Protein AF-A0A3D8QAM9-F1 (afdb_monomer_lite)

Secondary structure (DSSP, 8-state):
--SS---SS-SSPPPPPB----S---TTTS-TTTHHHHTT--HHHH--SPPPP----------PPPP--SS-HHHHHHHHIIIIIIIHHHHHTTS---GGGGEEE-TTS-EEE--TTHHHHHHHHHHHHHH---S-HHHHHHHHHHHHHHHHHHHHHHHHHHTT-TTSTT---SSS-HHHHHHHHHHHHHHHHHHHHHHTTTSHHHHHHHHHHHT--SSS---S--TT--HHHHHHHHHHHHHTT--HHHHHHHHHH---HHHHHHHTTSPPS-TTS--TT--SS--TTTT--GGG--PPPSSTT--PPEEE--HHHHHHHHHTT--EEEEEEEE--STTS-EEEEEEE--TT--EEEEEE-GGGTT--SS-SEEEHHHHHHHHHHHHHHTT-SS--EEEEHHHHS--S-HHHHHHHHHHHHHHHHT-SEEEEE-HHHHHS--SSS-HHHHHHHHHHSSGGGSGGG-

Structure (mmCIF, N/CA/C/O backbone):
data_AF-A0A3D8QAM9-F1
#
_entry.id   AF-A0A3D8QAM9-F1
#
loop_
_atom_site.group_PDB
_atom_site.id
_atom_site.type_symbol
_atom_site.label_atom_id
_atom_site.label_alt_id
_atom_site.label_comp_id
_atom_site.label_asym_id
_atom_site.label_entity_id
_atom_site.label_seq_id
_atom_site.pdbx_PDB_ins_code
_atom_site.Cartn_x
_atom_site.Cartn_y
_atom_site.Cartn_z
_atom_site.occupancy
_atom_site.B_iso_or_equiv
_atom_site.auth_seq_id
_atom_site.auth_comp_id
_atom_site.auth_asym_id
_atom_site.auth_atom_id
_atom_site.pdbx_PDB_model_num
ATOM 1 N N . MET A 1 1 ? 2.866 -2.743 -18.691 1.00 87.50 1 MET A N 1
ATOM 2 C CA . MET A 1 1 ? 3.362 -2.961 -17.303 1.00 87.50 1 MET A CA 1
ATOM 3 C C . MET A 1 1 ? 2.595 -4.131 -16.713 1.00 87.50 1 MET A C 1
ATOM 5 O O . MET A 1 1 ? 1.873 -4.025 -15.736 1.00 87.50 1 MET A O 1
ATOM 9 N N . ASP A 1 2 ? 2.718 -5.248 -17.405 1.00 92.69 2 ASP A N 1
ATOM 10 C CA . ASP A 1 2 ? 1.893 -6.453 -17.350 1.00 92.69 2 ASP A CA 1
ATOM 11 C C . ASP A 1 2 ? 2.504 -7.482 -16.395 1.00 92.69 2 ASP A C 1
ATOM 13 O O . ASP A 1 2 ? 1.882 -8.483 -16.065 1.00 92.69 2 ASP A O 1
ATOM 17 N N . HIS A 1 3 ? 3.740 -7.225 -15.958 1.00 93.31 3 HIS A N 1
ATOM 18 C CA . HIS A 1 3 ? 4.397 -7.924 -14.863 1.00 93.31 3 HIS A CA 1
ATOM 19 C C . HIS A 1 3 ? 3.977 -7.392 -13.489 1.00 93.31 3 HIS A C 1
ATOM 21 O O . HIS A 1 3 ? 4.155 -8.102 -12.502 1.00 93.31 3 HIS A O 1
ATOM 27 N N . CYS A 1 4 ? 3.442 -6.167 -13.407 1.00 91.12 4 CYS A N 1
ATOM 28 C CA . CYS A 1 4 ? 2.974 -5.615 -12.143 1.00 91.12 4 CYS A CA 1
ATOM 29 C C . CYS A 1 4 ? 1.729 -6.379 -11.673 1.00 91.12 4 CYS A C 1
ATOM 31 O O . CYS A 1 4 ? 0.834 -6.634 -12.486 1.00 91.12 4 CYS A O 1
ATOM 33 N N . PRO A 1 5 ? 1.631 -6.711 -10.375 1.00 90.19 5 PRO A N 1
ATOM 34 C CA . PRO A 1 5 ? 0.423 -7.307 -9.831 1.00 90.19 5 PRO A CA 1
ATOM 35 C C . PRO A 1 5 ? -0.756 -6.338 -9.985 1.00 90.19 5 PRO A C 1
ATOM 37 O O . PRO A 1 5 ? -0.586 -5.115 -9.992 1.00 90.19 5 PRO A O 1
ATOM 40 N N . LEU A 1 6 ? -1.958 -6.894 -10.120 1.00 91.56 6 LEU A N 1
ATOM 41 C CA . LEU A 1 6 ? -3.196 -6.134 -10.269 1.00 91.56 6 LEU A CA 1
ATOM 42 C C . LEU A 1 6 ? -4.135 -6.431 -9.100 1.00 91.56 6 LEU A C 1
ATOM 44 O O . LEU A 1 6 ? -4.193 -7.589 -8.678 1.00 91.56 6 LEU A O 1
ATOM 48 N N . PRO A 1 7 ? -4.909 -5.433 -8.638 1.00 92.62 7 PRO A N 1
ATOM 49 C CA . PRO A 1 7 ? -6.016 -5.674 -7.728 1.00 92.62 7 PRO A CA 1
ATOM 50 C C . PRO A 1 7 ? -6.993 -6.715 -8.255 1.00 92.62 7 PRO A C 1
ATOM 52 O O . PRO A 1 7 ? -7.263 -6.763 -9.459 1.00 92.62 7 PRO A O 1
ATOM 55 N N . TYR A 1 8 ? -7.591 -7.483 -7.344 1.00 92.25 8 TYR A N 1
ATOM 56 C CA . TYR A 1 8 ? -8.687 -8.395 -7.670 1.00 92.25 8 TYR A CA 1
ATOM 57 C C . TYR A 1 8 ? -9.832 -7.648 -8.366 1.00 92.25 8 TYR A C 1
ATOM 59 O O . TYR A 1 8 ? -10.343 -8.093 -9.393 1.00 92.25 8 TYR A O 1
ATOM 67 N N . ASN A 1 9 ? -10.170 -6.468 -7.840 1.00 90.62 9 ASN A N 1
ATOM 68 C CA . ASN A 1 9 ? -11.049 -5.496 -8.476 1.00 90.62 9 ASN A CA 1
ATOM 69 C C . ASN A 1 9 ? -10.300 -4.172 -8.623 1.00 90.62 9 ASN A C 1
ATOM 71 O O . ASN A 1 9 ? -9.956 -3.546 -7.621 1.00 90.62 9 ASN A O 1
ATOM 75 N N . PHE A 1 10 ? -10.075 -3.733 -9.859 1.00 91.56 10 PHE A N 1
ATOM 76 C CA . PHE A 1 10 ? -9.465 -2.438 -10.141 1.00 91.56 10 PHE A CA 1
ATOM 77 C C . PHE A 1 10 ? -10.509 -1.426 -10.623 1.00 91.56 10 PHE A C 1
ATOM 79 O O . PHE A 1 10 ? -11.331 -1.729 -11.490 1.00 91.56 10 PHE A O 1
ATOM 86 N N . VAL A 1 11 ? -10.468 -0.206 -10.081 1.00 92.06 11 VAL A N 1
ATOM 87 C CA . VAL A 1 11 ? -11.367 0.890 -10.498 1.00 92.06 11 VAL A CA 1
ATOM 88 C C . VAL A 1 11 ? -10.933 1.538 -11.814 1.00 92.06 11 VAL A C 1
ATOM 90 O O . VAL A 1 11 ? -11.755 2.115 -12.523 1.00 92.06 11 VAL A O 1
ATOM 93 N N . HIS A 1 12 ? -9.658 1.375 -12.177 1.00 89.44 12 HIS A N 1
ATOM 94 C CA . HIS A 1 12 ? -9.084 1.827 -13.441 1.00 89.44 12 HIS A CA 1
ATOM 95 C C . HIS A 1 12 ? -8.438 0.664 -14.183 1.00 89.44 12 HIS A C 1
ATOM 97 O O . HIS A 1 12 ? -7.737 -0.126 -13.550 1.00 89.44 12 HIS A O 1
ATOM 103 N N . PRO A 1 13 ? -8.586 0.569 -15.517 1.00 90.62 13 PRO A N 1
ATOM 104 C CA . PRO A 1 13 ? -7.886 -0.451 -16.281 1.00 90.62 13 PRO A CA 1
ATOM 105 C C . PRO A 1 13 ? -6.361 -0.283 -16.151 1.00 90.62 13 PRO A C 1
ATOM 107 O O . PRO A 1 13 ? -5.879 0.854 -16.035 1.00 90.62 13 PRO A O 1
ATOM 110 N N . PRO A 1 14 ? -5.593 -1.386 -16.242 1.00 90.88 14 PRO A N 1
ATOM 111 C CA . PRO A 1 14 ? -4.140 -1.321 -16.301 1.00 90.88 14 PRO A CA 1
ATOM 112 C C . PRO A 1 14 ? -3.671 -0.409 -17.437 1.00 90.88 14 PRO A C 1
ATOM 114 O O . PRO A 1 14 ? -4.225 -0.414 -18.542 1.00 90.88 14 PRO A O 1
ATOM 117 N N . VAL A 1 15 ? -2.632 0.378 -17.173 1.00 91.62 15 VAL A N 1
ATOM 118 C CA . VAL A 1 15 ? -2.087 1.328 -18.143 1.00 91.62 15 VAL A CA 1
ATOM 119 C C . VAL A 1 15 ? -1.422 0.585 -19.299 1.00 91.62 15 VAL A C 1
ATOM 121 O O . VAL A 1 15 ? -0.445 -0.147 -19.121 1.00 91.62 15 VAL A O 1
ATOM 124 N N . LYS A 1 16 ? -1.927 0.831 -20.510 1.00 93.50 16 LYS A N 1
ATOM 125 C CA . LYS A 1 16 ? -1.335 0.338 -21.754 1.00 93.50 16 LYS A CA 1
ATOM 126 C C . LYS A 1 16 ? -0.279 1.313 -22.262 1.00 93.50 16 LYS A C 1
ATOM 128 O O . LYS A 1 16 ? -0.574 2.482 -22.499 1.00 93.50 16 LYS A O 1
ATOM 133 N N . VAL A 1 17 ? 0.934 0.817 -22.485 1.00 95.25 17 VAL A N 1
ATOM 134 C CA . VAL A 1 17 ? 2.063 1.612 -22.985 1.00 95.25 17 VAL A CA 1
ATOM 135 C C . VAL A 1 17 ? 2.179 1.393 -24.487 1.00 95.25 17 VAL A C 1
ATOM 137 O O . VAL A 1 17 ? 2.371 0.262 -24.927 1.00 95.25 17 VAL A O 1
ATOM 140 N N . LYS A 1 18 ? 2.044 2.445 -25.296 1.00 96.19 18 LYS A N 1
ATOM 141 C CA . LYS A 1 18 ? 2.173 2.327 -26.759 1.00 96.19 18 LYS A CA 1
ATOM 142 C C . LYS A 1 18 ? 3.603 1.958 -27.153 1.00 96.19 18 LYS A C 1
ATOM 144 O O . LYS A 1 18 ? 4.565 2.399 -26.522 1.00 96.19 18 LYS A O 1
ATOM 149 N N . CYS A 1 19 ? 3.754 1.199 -28.232 1.00 95.94 19 CYS A N 1
ATOM 150 C CA . CYS A 1 19 ? 5.054 1.003 -28.858 1.00 95.94 19 CYS A CA 1
ATOM 151 C C . CYS A 1 19 ? 5.375 2.204 -29.765 1.00 95.94 19 CYS A C 1
ATOM 153 O O . CYS A 1 19 ? 4.799 2.363 -30.837 1.00 95.94 19 CYS A O 1
ATOM 155 N N . PHE A 1 20 ? 6.275 3.075 -29.313 1.00 95.19 20 PHE A N 1
ATOM 156 C CA . PHE A 1 20 ? 6.771 4.236 -30.059 1.00 95.19 20 PHE A CA 1
ATOM 157 C C . PHE A 1 20 ? 8.056 3.933 -30.834 1.00 95.19 20 PHE A C 1
ATOM 159 O O . PHE A 1 20 ? 8.353 4.590 -31.828 1.00 95.19 20 PHE A O 1
ATOM 166 N N . SER A 1 21 ? 8.841 2.971 -30.349 1.00 89.06 21 SER A N 1
ATOM 167 C CA . SER A 1 21 ? 10.083 2.531 -30.979 1.00 89.06 21 SER A CA 1
ATOM 168 C C . SER A 1 21 ? 9.804 1.848 -32.317 1.00 89.06 21 SER A C 1
ATOM 170 O O . SER A 1 21 ? 8.921 0.994 -32.430 1.00 89.06 21 SER A O 1
ATOM 172 N N . ILE A 1 22 ? 10.583 2.236 -33.325 1.00 84.56 22 ILE A N 1
ATOM 173 C CA . ILE A 1 22 ? 10.560 1.651 -34.674 1.00 84.56 22 ILE A CA 1
ATOM 174 C C . ILE A 1 22 ? 11.815 0.823 -34.967 1.00 84.56 22 ILE A C 1
ATOM 176 O O . ILE A 1 22 ? 11.759 -0.097 -35.776 1.00 84.56 22 ILE A O 1
ATOM 180 N N . ASP A 1 23 ? 12.915 1.124 -34.275 1.00 87.94 23 ASP A N 1
ATOM 181 C CA . ASP A 1 23 ? 14.214 0.486 -34.452 1.00 87.94 23 ASP A CA 1
ATOM 182 C C . ASP A 1 23 ? 14.594 -0.320 -33.205 1.00 87.94 23 ASP A C 1
ATOM 184 O O . ASP A 1 23 ? 14.255 0.053 -32.074 1.00 87.94 23 ASP A O 1
ATOM 188 N N . GLU A 1 24 ? 15.346 -1.399 -33.423 1.00 94.06 24 GLU A N 1
ATOM 189 C CA . GLU A 1 24 ? 15.992 -2.159 -32.353 1.00 94.06 24 GLU A CA 1
ATOM 190 C C . GLU A 1 24 ? 17.136 -1.347 -31.729 1.00 94.06 24 GLU A C 1
ATOM 192 O O . GLU A 1 24 ? 17.842 -0.590 -32.406 1.00 94.06 24 GLU A O 1
ATOM 197 N N . TYR A 1 25 ? 17.346 -1.530 -30.426 1.00 95.31 25 TYR A N 1
ATOM 198 C CA . TYR A 1 25 ? 18.535 -1.001 -29.766 1.00 95.31 25 TYR A CA 1
ATOM 199 C C . TYR A 1 25 ? 19.776 -1.792 -30.223 1.00 95.31 25 TYR A C 1
ATOM 201 O O . TYR A 1 25 ? 19.748 -3.019 -30.133 1.00 95.31 25 TYR A O 1
ATOM 209 N N . PRO A 1 26 ? 20.856 -1.143 -30.698 1.00 95.06 26 PRO A N 1
ATOM 210 C CA . PRO A 1 26 ? 22.027 -1.824 -31.251 1.00 95.06 26 PRO A CA 1
ATOM 211 C C . PRO A 1 26 ? 22.991 -2.272 -30.137 1.00 95.06 26 PRO A C 1
ATOM 213 O O . PRO A 1 26 ? 24.060 -1.688 -29.942 1.00 95.06 26 PRO A O 1
ATOM 216 N N . TYR A 1 27 ? 22.591 -3.289 -29.367 1.00 94.12 27 TYR A N 1
ATOM 217 C CA . TYR A 1 27 ? 23.351 -3.762 -28.207 1.00 94.12 27 TYR A CA 1
ATOM 218 C C . TYR A 1 27 ? 24.771 -4.201 -28.595 1.00 94.12 27 TYR A C 1
ATOM 220 O O . TYR A 1 27 ? 24.961 -5.017 -29.497 1.00 94.12 27 TYR A O 1
ATOM 228 N N . GLY A 1 28 ? 25.773 -3.666 -27.894 1.00 90.88 28 GLY A N 1
ATOM 229 C CA . GLY A 1 28 ? 27.189 -3.968 -28.124 1.00 90.88 28 GLY A CA 1
ATOM 230 C C . GLY A 1 28 ? 27.842 -3.229 -29.300 1.00 90.88 28 GLY A C 1
ATOM 231 O O . GLY A 1 28 ? 29.059 -3.318 -29.450 1.00 90.88 28 GLY A O 1
ATOM 232 N N . GLU A 1 29 ? 27.084 -2.482 -30.111 1.00 93.50 29 GLU A N 1
ATOM 233 C CA . GLU A 1 29 ? 27.642 -1.658 -31.197 1.00 93.50 29 GLU A CA 1
ATOM 234 C C . GLU A 1 29 ? 27.934 -0.215 -30.760 1.00 93.50 29 GLU A C 1
ATOM 236 O O . GLU A 1 29 ? 28.843 0.421 -31.294 1.00 93.50 29 GLU A O 1
ATOM 241 N N . VAL A 1 30 ? 27.166 0.307 -29.799 1.00 91.12 30 VAL A N 1
ATOM 242 C CA . VAL A 1 30 ? 27.283 1.673 -29.268 1.00 91.12 30 VAL A CA 1
ATOM 243 C C . VAL A 1 30 ? 27.215 1.618 -27.746 1.00 91.12 30 VAL A C 1
ATOM 245 O O . VAL A 1 30 ? 26.408 0.869 -27.200 1.00 91.12 30 VAL A O 1
ATOM 248 N N . ASP A 1 31 ? 28.042 2.410 -27.059 1.00 90.94 31 ASP A N 1
ATOM 249 C CA . ASP A 1 31 ? 27.957 2.532 -25.603 1.00 90.94 31 ASP A CA 1
ATOM 250 C C . ASP A 1 31 ? 26.599 3.114 -25.174 1.00 90.94 31 ASP A C 1
ATOM 252 O O . ASP A 1 31 ? 26.055 4.020 -25.816 1.00 90.94 31 ASP A O 1
ATOM 256 N N . PHE A 1 32 ? 26.040 2.598 -24.078 1.00 91.88 32 PHE A N 1
ATOM 257 C CA . PHE A 1 32 ? 24.720 2.994 -23.598 1.00 91.88 32 PHE A CA 1
ATOM 258 C C . PHE A 1 32 ? 24.599 4.496 -23.338 1.00 91.88 32 PHE A C 1
ATOM 260 O O . PHE A 1 32 ? 23.586 5.093 -23.709 1.00 91.88 32 PHE A O 1
ATOM 267 N N . LEU A 1 33 ? 25.620 5.122 -22.751 1.00 88.81 33 LEU A N 1
ATOM 268 C CA . LEU A 1 33 ? 25.600 6.550 -22.429 1.00 88.81 33 LEU A CA 1
ATOM 269 C C . LEU A 1 33 ? 25.859 7.417 -23.667 1.00 88.81 33 LEU A C 1
ATOM 271 O O . LEU A 1 33 ? 25.393 8.554 -23.743 1.00 88.81 33 LEU A O 1
ATOM 275 N N . GLU A 1 34 ? 26.545 6.873 -24.672 1.00 90.94 34 GLU A N 1
ATOM 276 C CA . GLU A 1 34 ? 26.808 7.556 -25.942 1.00 90.94 34 GLU A CA 1
ATOM 277 C C . GLU A 1 34 ? 25.672 7.396 -26.963 1.00 90.94 34 GLU A C 1
ATOM 279 O O . GLU A 1 34 ? 25.617 8.148 -27.945 1.00 90.94 34 GLU A O 1
ATOM 284 N N . TYR A 1 35 ? 24.737 6.463 -26.742 1.00 92.50 35 TYR A N 1
ATOM 285 C CA . TYR A 1 35 ? 23.659 6.165 -27.686 1.00 92.50 35 TYR A CA 1
ATOM 286 C C . TYR A 1 35 ? 22.885 7.415 -28.137 1.00 92.50 35 TYR A C 1
ATOM 288 O O . TYR A 1 35 ? 22.787 7.627 -29.351 1.00 92.50 35 TYR A O 1
ATOM 296 N N . PRO A 1 36 ? 22.391 8.303 -27.250 1.00 91.12 36 PRO A N 1
ATOM 297 C CA . PRO A 1 36 ? 21.690 9.501 -27.704 1.00 91.12 36 PRO A CA 1
ATOM 298 C C . PRO A 1 36 ? 22.561 10.404 -28.588 1.00 91.12 36 PRO A C 1
ATOM 300 O O . PRO A 1 36 ? 22.116 10.855 -29.647 1.00 91.12 36 PRO A O 1
ATOM 303 N N . ALA A 1 37 ? 23.820 10.627 -28.200 1.00 90.75 37 ALA A N 1
ATOM 304 C CA . ALA A 1 37 ? 24.755 11.458 -28.954 1.00 90.75 37 ALA A CA 1
ATOM 305 C C . ALA A 1 37 ? 25.048 10.864 -30.342 1.00 90.75 37 ALA A C 1
ATOM 307 O O . ALA A 1 37 ? 25.058 11.596 -31.334 1.00 90.75 37 ALA A O 1
ATOM 308 N N . SER A 1 38 ? 25.172 9.534 -30.438 1.00 91.50 38 SER A N 1
ATOM 309 C CA . SER A 1 38 ? 25.321 8.813 -31.713 1.00 91.50 38 SER A CA 1
ATOM 310 C C . SER A 1 38 ? 24.124 9.014 -32.657 1.00 91.50 38 SER A C 1
ATOM 312 O O . SER A 1 38 ? 24.263 8.953 -33.879 1.00 91.50 38 SER A O 1
ATOM 314 N N . ARG A 1 39 ? 22.944 9.320 -32.099 1.00 91.38 39 ARG A N 1
ATOM 315 C CA . ARG A 1 39 ? 21.709 9.651 -32.827 1.00 91.38 39 ARG A CA 1
ATOM 316 C C . ARG A 1 39 ? 21.487 11.162 -32.987 1.00 91.38 39 ARG A C 1
ATOM 318 O O . ARG A 1 39 ? 20.403 11.587 -33.382 1.00 91.38 39 ARG A O 1
ATOM 325 N N . GLY A 1 40 ? 22.498 11.984 -32.698 1.00 90.44 40 GLY A N 1
ATOM 326 C CA . GLY A 1 40 ? 22.449 13.439 -32.857 1.00 90.44 40 GLY A CA 1
ATOM 327 C C . GLY A 1 40 ? 21.664 14.176 -31.769 1.00 90.44 40 GLY A C 1
ATOM 328 O O . GLY A 1 40 ? 21.260 15.323 -31.983 1.00 90.44 40 GLY A O 1
ATOM 329 N N . TRP A 1 41 ? 21.425 13.542 -30.619 1.00 89.44 41 TRP A N 1
ATOM 330 C CA . TRP A 1 41 ? 20.825 14.197 -29.459 1.00 89.44 41 TRP A CA 1
ATOM 331 C C . TRP A 1 41 ? 21.876 14.981 -28.689 1.00 89.44 41 TRP A C 1
ATOM 333 O O . TRP A 1 41 ? 22.987 14.509 -28.451 1.00 89.44 41 TRP A O 1
ATOM 343 N N . LYS A 1 42 ? 21.516 16.197 -28.286 1.00 85.38 42 LYS A N 1
ATOM 344 C CA . LYS A 1 42 ? 22.341 17.011 -27.394 1.00 85.38 42 LYS A CA 1
ATOM 345 C C . LYS A 1 42 ? 21.920 16.771 -25.952 1.00 85.38 42 LYS A C 1
ATOM 347 O O . LYS A 1 42 ? 20.766 16.461 -25.686 1.00 85.38 42 LYS A O 1
ATOM 352 N N . HIS A 1 43 ? 22.818 17.040 -25.011 1.00 77.94 43 HIS A N 1
ATOM 353 C CA . HIS A 1 43 ? 22.504 16.990 -23.580 1.00 77.94 43 HIS A CA 1
ATOM 354 C C . HIS A 1 43 ? 21.271 17.845 -23.209 1.00 77.94 43 HIS A C 1
ATOM 356 O O . HIS A 1 43 ? 20.432 17.436 -22.414 1.00 77.94 43 HIS A O 1
ATOM 362 N N . SER A 1 44 ? 21.092 19.005 -23.854 1.00 75.44 44 SER A N 1
ATOM 363 C CA . SER A 1 44 ? 19.902 19.858 -23.687 1.00 75.44 44 SER A CA 1
ATOM 364 C C . SER A 1 44 ? 18.588 19.222 -24.154 1.00 75.44 44 SER A C 1
ATOM 366 O O . SER A 1 44 ? 17.528 19.654 -23.720 1.00 75.44 44 SER A O 1
ATOM 368 N N . ASP A 1 45 ? 18.642 18.240 -25.056 1.00 78.38 45 ASP A N 1
ATOM 369 C CA . ASP A 1 45 ? 17.458 17.550 -25.580 1.00 78.38 45 ASP A CA 1
ATOM 370 C C . ASP A 1 45 ? 16.986 16.439 -24.628 1.00 78.38 45 ASP A C 1
ATOM 372 O O . ASP A 1 45 ? 15.816 16.050 -24.650 1.00 78.38 45 ASP A O 1
ATOM 376 N N . LEU A 1 46 ? 17.909 15.915 -23.814 1.00 76.69 46 LEU A N 1
ATOM 377 C CA . LEU A 1 46 ? 17.658 14.841 -22.855 1.00 76.69 46 LEU A CA 1
ATOM 378 C C . LEU A 1 46 ? 17.122 15.378 -21.534 1.00 76.69 46 LEU A C 1
ATOM 380 O O . LEU A 1 46 ? 16.303 14.716 -20.903 1.00 76.69 46 LEU A O 1
ATOM 384 N N . ASN A 1 47 ? 17.487 16.608 -21.183 1.00 72.12 47 ASN A N 1
ATOM 385 C CA . ASN A 1 47 ? 17.018 17.260 -19.971 1.00 72.12 47 ASN A CA 1
ATOM 386 C C . ASN A 1 47 ? 15.630 17.882 -20.156 1.00 72.12 47 ASN A C 1
ATOM 388 O O . ASN A 1 47 ? 15.172 18.160 -21.270 1.00 72.12 47 ASN A O 1
ATOM 392 N N . GLY A 1 48 ? 14.933 18.064 -19.038 1.00 67.25 48 GLY A N 1
ATOM 393 C CA . GLY A 1 48 ? 13.698 18.830 -19.001 1.00 67.25 48 GLY A CA 1
ATOM 394 C C . GLY A 1 48 ? 13.986 20.302 -18.744 1.00 67.25 48 GLY A C 1
ATOM 395 O O . GLY A 1 48 ? 14.810 20.935 -19.398 1.00 67.25 48 GLY A O 1
ATOM 396 N N . TYR A 1 49 ? 13.306 20.845 -17.743 1.00 60.81 49 TYR A N 1
ATOM 397 C CA . TYR A 1 49 ? 13.410 22.240 -17.328 1.00 60.81 49 TYR A CA 1
ATOM 398 C C . TYR A 1 49 ? 14.522 22.400 -16.276 1.00 60.81 49 TYR A C 1
ATOM 400 O O . TYR A 1 49 ? 14.235 22.661 -15.120 1.00 60.81 49 TYR A O 1
ATOM 408 N N . SER A 1 50 ? 15.793 22.180 -16.609 1.00 50.78 50 SER A N 1
ATOM 409 C CA . SER A 1 50 ? 16.862 22.140 -15.591 1.00 50.78 50 SER A CA 1
ATOM 410 C C . SER A 1 50 ? 16.908 23.390 -14.683 1.00 50.78 50 SER A C 1
ATOM 412 O O . SER A 1 50 ? 17.030 24.510 -15.190 1.00 50.78 50 SER A O 1
ATOM 414 N N . GLN A 1 51 ? 16.915 23.206 -13.354 1.00 44.31 51 GLN A N 1
ATOM 415 C CA . GLN A 1 51 ? 17.520 24.163 -12.418 1.00 44.31 51 GLN A CA 1
ATOM 416 C C . GLN A 1 51 ? 19.026 23.885 -12.328 1.00 44.31 51 GLN A C 1
ATOM 418 O O . GLN A 1 51 ? 19.455 22.763 -12.080 1.00 44.31 51 GLN A O 1
ATOM 423 N N . ILE A 1 52 ? 19.842 24.915 -12.536 1.00 36.91 52 ILE A N 1
ATOM 424 C CA . ILE A 1 52 ? 21.290 24.858 -12.312 1.00 36.91 52 ILE A CA 1
ATOM 425 C C . ILE A 1 52 ? 21.522 24.727 -10.798 1.00 36.91 52 ILE A C 1
ATOM 427 O O . ILE A 1 52 ? 21.140 25.635 -10.059 1.00 36.91 52 ILE A O 1
ATOM 431 N N . HIS A 1 53 ? 22.173 23.662 -10.317 1.00 33.41 53 HIS A N 1
ATOM 432 C CA . HIS A 1 53 ? 22.610 23.604 -8.918 1.00 33.41 53 HIS A CA 1
ATOM 433 C C . HIS A 1 53 ? 24.020 24.184 -8.708 1.00 33.41 53 HIS A C 1
ATOM 435 O O . HIS A 1 53 ? 25.003 23.753 -9.298 1.00 33.41 53 HIS A O 1
ATOM 441 N N . HIS A 1 54 ? 24.042 25.158 -7.794 1.00 36.09 54 HIS A N 1
ATOM 442 C CA . HIS A 1 54 ? 25.075 25.530 -6.816 1.00 36.09 54 HIS A CA 1
ATOM 443 C C . HIS A 1 54 ? 26.480 25.921 -7.299 1.00 36.09 54 HIS A C 1
ATOM 445 O O . HIS A 1 54 ? 27.426 25.141 -7.283 1.00 36.09 54 HIS A O 1
ATOM 451 N N . GLY A 1 55 ? 26.638 27.229 -7.519 1.00 29.16 55 GLY A N 1
ATOM 452 C CA . GLY A 1 55 ? 27.928 27.907 -7.474 1.00 29.16 55 GLY A CA 1
ATOM 453 C C . GLY A 1 55 ? 27.770 29.418 -7.302 1.00 29.16 55 GLY A C 1
ATOM 454 O O . GLY A 1 55 ? 27.639 30.128 -8.287 1.00 29.16 55 GLY A O 1
ATOM 455 N N . ILE A 1 56 ? 27.868 29.872 -6.047 1.00 30.61 56 ILE A N 1
ATOM 456 C CA . ILE A 1 56 ? 28.146 31.251 -5.599 1.00 30.61 56 ILE A CA 1
ATOM 457 C C . ILE A 1 56 ? 26.962 32.238 -5.652 1.00 30.61 56 ILE A C 1
ATOM 459 O O . ILE A 1 56 ? 26.353 32.500 -6.685 1.00 30.61 56 ILE A O 1
ATOM 463 N N . GLU A 1 57 ? 26.686 32.814 -4.476 1.00 39.34 57 GLU A N 1
ATOM 464 C CA . GLU A 1 57 ? 25.809 33.959 -4.234 1.00 39.34 57 GLU A CA 1
ATOM 465 C C . GLU A 1 57 ? 25.924 35.023 -5.333 1.00 39.34 57 GLU A C 1
ATOM 467 O O . GLU A 1 57 ? 26.963 35.657 -5.483 1.00 39.34 57 GLU A O 1
ATOM 472 N N . THR A 1 58 ? 24.833 35.304 -6.044 1.00 29.67 58 THR A N 1
ATOM 473 C CA . THR A 1 58 ? 24.531 36.675 -6.468 1.00 29.67 58 THR A CA 1
ATOM 474 C C . THR A 1 58 ? 23.021 36.880 -6.562 1.00 29.67 58 THR A C 1
ATOM 476 O O . THR A 1 58 ? 22.281 36.168 -7.232 1.00 29.67 58 THR A O 1
ATOM 479 N N . THR A 1 59 ? 22.586 37.879 -5.810 1.00 33.28 59 THR A N 1
ATOM 480 C CA . THR A 1 59 ? 21.284 38.541 -5.785 1.00 33.28 59 THR A CA 1
ATOM 481 C C . THR A 1 59 ? 20.561 38.636 -7.135 1.00 33.28 59 THR A C 1
ATOM 483 O O . THR A 1 59 ? 21.067 39.245 -8.070 1.00 33.28 59 THR A O 1
ATOM 486 N N . ILE A 1 60 ? 19.328 38.116 -7.145 1.00 42.28 60 ILE A N 1
ATOM 487 C CA . ILE A 1 60 ? 18.120 38.580 -7.856 1.00 42.28 60 ILE A CA 1
ATOM 488 C C . ILE A 1 60 ? 18.347 39.215 -9.244 1.00 42.28 60 ILE A C 1
ATOM 490 O O . ILE A 1 60 ? 18.599 40.412 -9.358 1.00 42.28 60 ILE A O 1
ATOM 494 N N . SER A 1 61 ? 18.044 38.450 -10.300 1.00 32.56 61 SER A N 1
ATOM 495 C CA . SER A 1 61 ? 17.413 38.986 -11.514 1.00 32.56 61 SER A CA 1
ATOM 496 C C . SER A 1 61 ? 16.569 37.927 -12.239 1.00 32.56 61 SER A C 1
ATOM 498 O O . SER A 1 61 ? 17.085 36.900 -12.663 1.00 32.56 61 SER A O 1
ATOM 500 N N . SER A 1 62 ? 15.288 38.270 -12.444 1.00 37.25 62 SER A N 1
ATOM 501 C CA . SER A 1 62 ? 14.392 37.897 -13.563 1.00 37.25 62 SER A CA 1
ATOM 502 C C . SER A 1 62 ? 14.137 36.402 -13.837 1.00 37.25 62 SER A C 1
ATOM 504 O O . SER A 1 62 ? 14.979 35.714 -14.396 1.00 37.25 62 SER A O 1
ATOM 506 N N . MET A 1 63 ? 12.961 35.831 -13.550 1.00 38.44 63 MET A N 1
ATOM 507 C CA . MET A 1 63 ? 11.697 36.009 -14.307 1.00 38.44 63 MET A CA 1
ATOM 508 C C . MET A 1 63 ? 11.795 35.922 -15.848 1.00 38.44 63 MET A C 1
ATOM 510 O O . MET A 1 63 ? 10.922 36.434 -16.544 1.00 38.44 63 MET A O 1
ATOM 514 N N . ALA A 1 64 ? 12.805 35.250 -16.404 1.00 38.25 64 ALA A N 1
ATOM 515 C CA . ALA A 1 64 ? 12.753 34.776 -17.788 1.00 38.25 64 ALA A CA 1
ATOM 516 C C . ALA A 1 64 ? 12.282 33.305 -17.811 1.00 38.25 64 ALA A C 1
ATOM 518 O O . ALA A 1 64 ? 12.862 32.488 -17.092 1.00 38.25 64 ALA A O 1
ATOM 519 N N . PRO A 1 65 ? 11.241 32.937 -18.587 1.00 40.59 65 PRO A N 1
ATOM 520 C CA . PRO A 1 65 ? 10.902 31.534 -18.797 1.00 40.59 65 PRO A CA 1
ATOM 521 C C . PRO A 1 65 ? 12.086 30.835 -19.477 1.00 40.59 65 PRO A C 1
ATOM 523 O O . PRO A 1 65 ? 12.512 31.245 -20.556 1.00 40.59 65 PRO A O 1
ATOM 526 N N . GLN A 1 66 ? 12.629 29.804 -18.830 1.00 51.91 66 GLN A N 1
ATOM 527 C CA . GLN A 1 66 ? 13.625 28.931 -19.449 1.00 51.91 66 GLN A CA 1
ATOM 528 C C . GLN A 1 66 ? 12.965 28.167 -20.607 1.00 51.91 66 GLN A C 1
ATOM 530 O O . GLN A 1 66 ? 11.785 27.811 -20.492 1.00 51.91 66 GLN A O 1
ATOM 535 N N . PRO A 1 67 ? 13.671 27.928 -21.728 1.00 52.34 67 PRO A N 1
ATOM 536 C CA . PRO A 1 67 ? 13.119 27.124 -22.805 1.00 52.34 67 PRO A CA 1
ATOM 537 C C . PRO A 1 67 ? 12.833 25.719 -22.265 1.00 52.34 67 PRO A C 1
ATOM 539 O O . PRO A 1 67 ? 13.679 25.117 -21.607 1.00 52.34 67 PRO A O 1
ATOM 542 N N . GLY A 1 68 ? 11.616 25.226 -22.507 1.00 55.00 68 GLY A N 1
ATOM 543 C CA . GLY A 1 68 ? 11.278 23.828 -22.251 1.00 55.00 68 GLY A CA 1
ATOM 544 C C . GLY A 1 68 ? 12.100 22.878 -23.126 1.00 55.00 68 GLY A C 1
ATOM 545 O O . GLY A 1 68 ? 12.962 23.332 -23.886 1.00 55.00 68 GLY A O 1
ATOM 546 N N . PRO A 1 69 ? 11.840 21.564 -23.051 1.00 61.28 69 PRO A N 1
ATOM 547 C CA . PRO A 1 69 ? 12.555 20.608 -23.883 1.00 61.28 69 PRO A CA 1
ATOM 548 C C . PRO A 1 69 ? 12.468 21.011 -25.360 1.00 61.28 69 PRO A C 1
ATOM 550 O O . PRO A 1 69 ? 11.396 21.331 -25.871 1.00 61.28 69 PRO A O 1
ATOM 553 N N . VAL A 1 70 ? 13.620 21.022 -26.035 1.00 66.88 70 VAL A N 1
ATOM 554 C CA . VAL A 1 70 ? 13.738 21.461 -27.438 1.00 66.88 70 VAL A CA 1
ATOM 555 C C . VAL A 1 70 ? 12.978 20.519 -28.377 1.00 66.88 70 VAL A C 1
ATOM 557 O O . VAL A 1 70 ? 12.486 20.945 -29.420 1.00 66.88 70 VAL A O 1
ATOM 560 N N . ARG A 1 71 ? 12.871 19.245 -27.988 1.00 80.69 71 ARG A N 1
ATOM 561 C CA . ARG A 1 71 ? 12.195 18.181 -28.732 1.00 80.69 71 ARG A CA 1
ATOM 562 C C . ARG A 1 71 ? 10.844 17.842 -28.117 1.00 80.69 71 ARG A C 1
ATOM 564 O O . ARG A 1 71 ? 10.691 17.805 -26.896 1.00 80.69 71 ARG A O 1
ATOM 571 N N . THR A 1 72 ? 9.885 17.551 -28.986 1.00 84.69 72 THR A N 1
ATOM 572 C CA . THR A 1 72 ? 8.503 17.202 -28.621 1.00 84.69 72 THR A CA 1
ATOM 573 C C . THR A 1 72 ? 8.386 15.761 -28.104 1.00 84.69 72 THR A C 1
ATOM 575 O O . THR A 1 72 ? 9.238 14.933 -28.438 1.00 84.69 72 THR A O 1
ATOM 578 N N . PRO A 1 73 ? 7.315 15.392 -27.371 1.00 84.75 73 PRO A N 1
ATOM 579 C CA . PRO A 1 73 ? 7.049 13.996 -27.003 1.00 84.75 73 PRO A CA 1
ATOM 580 C C . PRO A 1 73 ? 7.079 13.036 -28.194 1.00 84.75 73 PRO A C 1
ATOM 582 O O . PRO A 1 73 ? 7.630 11.947 -28.091 1.00 84.75 73 PRO A O 1
ATOM 585 N N . THR A 1 74 ? 6.576 13.456 -29.358 1.00 88.62 74 THR A N 1
ATOM 586 C CA . THR A 1 74 ? 6.608 12.659 -30.595 1.00 88.62 74 THR A CA 1
ATOM 587 C C . THR A 1 74 ? 8.028 12.267 -31.009 1.00 88.62 74 THR A C 1
ATOM 589 O O . THR A 1 74 ? 8.238 11.169 -31.516 1.00 88.62 74 THR A O 1
ATOM 592 N N . GLU A 1 75 ? 9.014 13.135 -30.778 1.00 89.19 75 GLU A N 1
ATOM 593 C CA . GLU A 1 75 ? 10.426 12.852 -31.058 1.00 89.19 75 GLU A CA 1
ATOM 594 C C . GLU A 1 75 ? 11.105 12.101 -29.906 1.00 89.19 75 GLU A C 1
ATOM 596 O O . GLU A 1 75 ? 11.988 11.276 -30.134 1.00 89.19 75 GLU A O 1
ATOM 601 N N . ARG A 1 76 ? 10.701 12.380 -28.662 1.00 89.81 76 ARG A N 1
ATOM 602 C CA . ARG A 1 76 ? 11.295 11.797 -27.452 1.00 89.81 76 ARG A CA 1
ATOM 603 C C . ARG A 1 76 ? 10.850 10.367 -27.202 1.00 89.81 76 ARG A C 1
ATOM 605 O O . ARG A 1 76 ? 11.702 9.532 -26.912 1.00 89.81 76 ARG A O 1
ATOM 612 N N . ASN A 1 77 ? 9.563 10.065 -27.348 1.00 92.50 77 ASN A N 1
ATOM 613 C CA . ASN A 1 77 ? 9.005 8.763 -26.994 1.00 92.50 77 ASN A CA 1
ATOM 614 C C . ASN A 1 77 ? 9.701 7.597 -27.722 1.00 92.50 77 ASN A C 1
ATOM 616 O O . ASN A 1 77 ? 10.095 6.652 -27.038 1.00 92.50 77 ASN A O 1
ATOM 620 N N . PRO A 1 78 ? 9.944 7.643 -29.051 1.00 94.50 78 PRO A N 1
ATOM 621 C CA . PRO A 1 78 ? 10.665 6.571 -29.736 1.00 94.50 78 PRO A CA 1
ATOM 622 C C . PRO A 1 78 ? 12.095 6.406 -29.218 1.00 94.50 78 PRO A C 1
ATOM 624 O O . PRO A 1 78 ? 12.526 5.289 -28.955 1.00 94.50 78 PRO A O 1
ATOM 627 N N . THR A 1 79 ? 12.828 7.510 -29.025 1.00 93.00 79 THR A N 1
ATOM 628 C CA . THR A 1 79 ? 14.222 7.451 -28.556 1.00 93.00 79 THR A CA 1
ATOM 629 C C . THR A 1 79 ? 14.321 6.946 -27.124 1.00 93.00 79 THR A C 1
ATOM 631 O O . THR A 1 79 ? 15.117 6.050 -26.873 1.00 93.00 79 THR A O 1
ATOM 634 N N . PHE A 1 80 ? 13.508 7.458 -26.197 1.00 92.62 80 PHE A N 1
ATOM 635 C CA . PHE A 1 80 ? 13.506 6.999 -24.806 1.00 92.62 80 PHE A CA 1
ATOM 636 C C . PHE A 1 80 ? 13.034 5.547 -24.691 1.00 92.62 80 PHE A C 1
ATOM 638 O O . PHE A 1 80 ? 13.594 4.799 -23.901 1.00 92.62 80 PHE A O 1
ATOM 645 N N . GLN A 1 81 ? 12.079 5.099 -25.510 1.00 94.69 81 GLN A N 1
ATOM 646 C CA . GLN A 1 81 ? 11.683 3.692 -25.506 1.00 94.69 81 GLN A CA 1
ATOM 647 C C . GLN A 1 81 ? 12.776 2.780 -26.097 1.00 94.69 81 GLN A C 1
ATOM 649 O O . GLN A 1 81 ? 13.085 1.745 -25.517 1.00 94.69 81 GLN A O 1
ATOM 654 N N . THR A 1 82 ? 13.430 3.146 -27.202 1.00 95.69 82 THR A N 1
ATOM 655 C CA . THR A 1 82 ? 14.554 2.343 -27.721 1.00 95.69 82 THR A CA 1
ATOM 656 C C . THR A 1 82 ? 15.744 2.345 -26.753 1.00 95.69 82 THR A C 1
ATOM 658 O O . THR A 1 82 ? 16.352 1.307 -26.524 1.00 95.69 82 THR A O 1
ATOM 661 N N . TRP A 1 83 ? 16.074 3.487 -26.154 1.00 94.44 83 TRP A N 1
ATOM 662 C CA . TRP A 1 83 ? 17.251 3.650 -25.300 1.00 94.44 83 TRP A CA 1
ATOM 663 C C . TRP A 1 83 ? 17.003 3.250 -23.843 1.00 94.44 83 TRP A C 1
ATOM 665 O O . TRP A 1 83 ? 17.553 2.263 -23.369 1.00 94.44 83 TRP A O 1
ATOM 675 N N . ALA A 1 84 ? 16.158 3.998 -23.136 1.00 93.12 84 ALA A N 1
ATOM 676 C CA . ALA A 1 84 ? 15.958 3.881 -21.694 1.00 93.12 84 ALA A CA 1
ATOM 677 C C . ALA A 1 84 ? 15.036 2.717 -21.292 1.00 93.12 84 ALA A C 1
ATOM 679 O O . ALA A 1 84 ? 15.006 2.351 -20.123 1.00 93.12 84 ALA A O 1
ATOM 680 N N . PHE A 1 85 ? 14.302 2.117 -22.237 1.00 94.88 85 PHE A N 1
ATOM 681 C CA . PHE A 1 85 ? 13.533 0.892 -21.993 1.00 94.88 85 PHE A CA 1
ATOM 682 C C . PHE A 1 85 ? 14.261 -0.342 -22.552 1.00 94.88 85 PHE A C 1
ATOM 684 O O . PHE A 1 85 ? 14.752 -1.171 -21.787 1.00 94.88 85 PHE A O 1
ATOM 691 N N . PHE A 1 86 ? 14.391 -0.468 -23.879 1.00 96.19 86 PHE A N 1
ATOM 692 C CA . PHE A 1 86 ? 15.009 -1.654 -24.496 1.00 96.19 86 PHE A CA 1
ATOM 693 C C . PHE A 1 86 ? 16.526 -1.725 -24.312 1.00 96.19 86 PHE A C 1
ATOM 695 O O . PHE A 1 86 ? 17.054 -2.794 -23.993 1.00 96.19 86 PHE A O 1
ATOM 702 N N . GLY A 1 87 ? 17.228 -0.606 -24.498 1.00 94.94 87 GLY A N 1
ATOM 703 C CA . GLY A 1 87 ? 18.672 -0.539 -24.290 1.00 94.94 87 GLY A CA 1
ATOM 704 C C . GLY A 1 87 ? 19.050 -0.823 -22.846 1.00 94.94 87 GLY A C 1
ATOM 705 O O . GLY A 1 87 ? 19.903 -1.667 -22.601 1.00 94.94 87 GLY A O 1
ATOM 706 N N . LEU A 1 88 ? 18.325 -0.230 -21.897 1.00 94.56 88 LEU A N 1
ATOM 707 C CA . LEU A 1 88 ? 18.536 -0.463 -20.471 1.00 94.56 88 LEU A CA 1
ATOM 708 C C . LEU A 1 88 ? 18.415 -1.949 -20.109 1.00 94.56 88 LEU A C 1
ATOM 710 O O . LEU A 1 88 ? 19.318 -2.515 -19.498 1.00 94.56 88 LEU A O 1
ATOM 714 N N . MET A 1 89 ? 17.333 -2.608 -20.537 1.00 95.38 89 MET A N 1
ATOM 715 C CA . MET A 1 89 ? 17.180 -4.050 -20.322 1.00 95.38 89 MET A CA 1
ATOM 716 C C . MET A 1 89 ? 18.275 -4.865 -21.021 1.00 95.38 89 MET A C 1
ATOM 718 O O . MET A 1 89 ? 18.702 -5.882 -20.482 1.00 95.38 89 MET A O 1
ATOM 722 N N . SER A 1 90 ? 18.731 -4.448 -22.207 1.00 94.88 90 SER A N 1
ATOM 723 C CA . SER A 1 90 ? 19.791 -5.158 -22.936 1.00 94.88 90 SER A CA 1
ATOM 724 C C . SER A 1 90 ? 21.137 -5.088 -22.214 1.00 94.88 90 SER A C 1
ATOM 726 O O . SER A 1 90 ? 21.825 -6.103 -22.099 1.00 94.88 90 SER A O 1
ATOM 728 N N . GLU A 1 91 ? 21.480 -3.917 -21.673 1.00 93.25 91 GLU A N 1
ATOM 729 C CA . GLU A 1 91 ? 22.681 -3.715 -20.860 1.00 93.25 91 GLU A CA 1
ATOM 730 C C . GLU A 1 91 ? 22.627 -4.512 -19.556 1.00 93.25 91 GLU A C 1
ATOM 732 O O . GLU A 1 91 ? 23.578 -5.226 -19.236 1.00 93.25 91 GLU A O 1
ATOM 737 N N . VAL A 1 92 ? 21.507 -4.452 -18.825 1.00 92.12 92 VAL A N 1
ATOM 738 C CA . VAL A 1 92 ? 21.367 -5.164 -17.545 1.00 92.12 92 VAL A CA 1
ATOM 739 C C . VAL A 1 92 ? 21.345 -6.674 -17.749 1.00 92.12 92 VAL A C 1
ATOM 741 O O . VAL A 1 92 ? 22.093 -7.394 -17.097 1.00 92.12 92 VAL A O 1
ATOM 744 N N . PHE A 1 93 ? 20.547 -7.180 -18.691 1.00 92.12 93 PHE A N 1
ATOM 745 C CA . PHE A 1 93 ? 20.469 -8.619 -18.955 1.00 92.12 93 PHE A CA 1
ATOM 746 C C . PHE A 1 93 ? 21.641 -9.156 -19.787 1.00 92.12 93 PHE A C 1
ATOM 748 O O . PHE A 1 93 ? 21.667 -10.353 -20.086 1.00 92.12 93 PHE A O 1
ATOM 755 N N . GLN A 1 94 ? 22.592 -8.292 -20.154 1.00 89.25 94 GLN A N 1
ATOM 756 C CA . GLN A 1 94 ? 23.809 -8.608 -20.903 1.00 89.25 94 GLN A CA 1
ATOM 757 C C . GLN A 1 94 ? 23.540 -9.397 -22.194 1.00 89.25 94 GLN A C 1
ATOM 759 O O . GLN A 1 94 ? 24.242 -10.354 -22.534 1.00 89.25 94 GLN A O 1
ATOM 764 N N . LYS A 1 95 ? 22.464 -9.033 -22.894 1.00 91.94 95 LYS A N 1
ATOM 765 C CA . LYS A 1 95 ? 22.031 -9.672 -24.139 1.00 91.94 95 LYS A CA 1
ATOM 766 C C . LYS A 1 95 ? 21.117 -8.745 -24.922 1.00 91.94 95 LYS A C 1
ATOM 768 O O . LYS A 1 95 ? 20.415 -7.930 -24.338 1.00 91.94 95 LYS A O 1
ATOM 773 N N . GLN A 1 96 ? 21.033 -8.952 -26.233 1.00 94.62 96 GLN A N 1
ATOM 774 C CA . GLN A 1 96 ? 20.057 -8.245 -27.057 1.00 94.62 96 GLN A CA 1
ATOM 775 C C . GLN A 1 96 ? 18.632 -8.562 -26.583 1.00 94.62 96 GLN A C 1
ATOM 777 O O . GLN A 1 96 ? 18.154 -9.693 -26.724 1.00 94.62 96 GLN A O 1
ATOM 782 N N . VAL A 1 97 ? 17.937 -7.547 -26.076 1.00 94.88 97 VAL A N 1
ATOM 783 C CA . VAL A 1 97 ? 16.492 -7.593 -25.876 1.00 94.88 97 VAL A CA 1
ATOM 784 C C . VAL A 1 97 ? 15.833 -7.070 -27.143 1.00 94.88 97 VAL A C 1
ATOM 786 O O . VAL A 1 97 ? 16.109 -5.954 -27.577 1.00 94.88 97 VAL A O 1
ATOM 789 N N . THR A 1 98 ? 15.001 -7.901 -27.769 1.00 92.69 98 THR A N 1
ATOM 790 C CA . THR A 1 98 ? 14.337 -7.550 -29.027 1.00 92.69 98 THR A CA 1
ATOM 791 C C . THR A 1 98 ? 12.945 -7.004 -28.779 1.00 92.69 98 THR A C 1
ATOM 793 O O . THR A 1 98 ? 12.185 -7.538 -27.962 1.00 92.69 98 THR A O 1
ATOM 796 N N . ARG A 1 99 ? 12.578 -5.988 -29.558 1.00 93.00 99 ARG A N 1
ATOM 797 C CA . ARG A 1 99 ? 11.251 -5.367 -29.557 1.00 93.00 99 ARG A CA 1
ATOM 798 C C . ARG A 1 99 ? 10.140 -6.409 -29.716 1.00 93.00 99 ARG A C 1
ATOM 800 O O . ARG A 1 99 ? 9.154 -6.389 -28.986 1.00 93.00 99 ARG A O 1
ATOM 807 N N . ALA A 1 100 ? 10.337 -7.377 -30.613 1.00 92.25 100 ALA A N 1
ATOM 808 C CA . ALA A 1 100 ? 9.374 -8.444 -30.901 1.00 92.25 100 ALA A CA 1
ATOM 809 C C . ALA A 1 100 ? 8.994 -9.303 -29.679 1.00 92.25 100 ALA A C 1
ATOM 811 O O . ALA A 1 100 ? 7.907 -9.875 -29.658 1.00 92.25 100 ALA A O 1
ATOM 812 N N . SER A 1 101 ? 9.859 -9.389 -28.661 1.00 91.69 101 SER A N 1
ATOM 813 C CA . SER A 1 101 ? 9.582 -10.156 -27.436 1.00 91.69 101 SER A CA 1
ATOM 814 C C . SER A 1 101 ? 8.650 -9.425 -26.461 1.00 91.69 101 SER A C 1
ATOM 816 O O . SER A 1 101 ? 8.225 -10.019 -25.475 1.00 91.69 101 SER A O 1
ATOM 818 N N . PHE A 1 102 ? 8.361 -8.148 -26.725 1.00 95.50 102 PHE A N 1
ATOM 819 C CA . PHE A 1 102 ? 7.631 -7.239 -25.844 1.00 95.50 102 PHE A CA 1
ATOM 820 C C . PHE A 1 102 ? 6.461 -6.553 -26.553 1.00 95.50 102 PHE A C 1
ATOM 822 O O . PHE A 1 102 ? 6.007 -5.512 -26.094 1.00 95.50 102 PHE A O 1
ATOM 829 N N . ILE A 1 103 ? 5.986 -7.065 -27.691 1.00 94.75 103 ILE A N 1
ATOM 830 C CA . ILE A 1 103 ? 4.861 -6.456 -28.410 1.00 94.75 103 ILE A CA 1
ATOM 831 C C . ILE A 1 103 ? 3.628 -7.336 -28.315 1.00 94.75 103 ILE A C 1
ATOM 833 O O . ILE A 1 103 ? 3.660 -8.517 -28.659 1.00 94.75 103 ILE A O 1
ATOM 837 N N . SER A 1 104 ? 2.516 -6.704 -27.959 1.00 95.00 104 SER A N 1
ATOM 838 C CA . SER A 1 104 ? 1.171 -7.209 -28.209 1.00 95.00 104 SER A CA 1
ATOM 839 C C . SER A 1 104 ? 0.425 -6.263 -29.154 1.00 95.00 104 SER A C 1
ATOM 841 O O . SER A 1 104 ? 0.700 -5.062 -29.202 1.00 95.00 104 SER A O 1
ATOM 843 N N . VAL A 1 105 ? -0.517 -6.800 -29.931 1.00 94.69 105 VAL A N 1
ATOM 844 C CA . VAL A 1 105 ? -1.391 -6.001 -30.803 1.00 94.69 105 VAL A CA 1
ATOM 845 C C . VAL A 1 105 ? -2.744 -5.854 -30.119 1.00 94.69 105 VAL A C 1
ATOM 847 O O . VAL A 1 105 ? -3.378 -6.851 -29.770 1.00 94.69 105 VAL A O 1
ATOM 850 N N . GLY A 1 106 ? -3.171 -4.611 -29.906 1.00 91.31 106 GLY A N 1
ATOM 851 C CA . GLY A 1 106 ? -4.469 -4.297 -29.323 1.00 91.31 106 GLY A CA 1
ATOM 852 C C . GLY A 1 106 ? -5.630 -4.531 -30.291 1.00 91.31 106 GLY A C 1
ATOM 853 O O . GLY A 1 106 ? -5.448 -4.706 -31.495 1.00 91.31 106 GLY A O 1
ATOM 854 N N . GLU A 1 107 ? -6.857 -4.484 -29.770 1.00 91.12 107 GLU A N 1
ATOM 855 C CA . GLU A 1 107 ? -8.083 -4.582 -30.582 1.00 91.12 107 GLU A CA 1
ATOM 856 C C . GLU A 1 107 ? -8.223 -3.438 -31.601 1.00 91.12 107 GLU A C 1
ATOM 858 O O . GLU A 1 107 ? -8.885 -3.585 -32.626 1.00 91.12 107 GLU A O 1
ATOM 863 N N . ASP A 1 108 ? -7.571 -2.305 -31.339 1.00 92.44 108 ASP A N 1
ATOM 864 C CA . ASP A 1 108 ? -7.485 -1.145 -32.226 1.00 92.44 108 ASP A CA 1
ATOM 865 C C . ASP A 1 108 ? -6.421 -1.294 -33.331 1.00 92.44 108 ASP A C 1
ATOM 867 O O . ASP A 1 108 ? -6.230 -0.385 -34.143 1.00 92.44 108 ASP A O 1
ATOM 871 N N . GLY A 1 109 ? -5.724 -2.434 -33.370 1.00 92.25 109 GLY A N 1
ATOM 872 C CA . GLY A 1 109 ? -4.652 -2.725 -34.315 1.00 92.25 109 GLY A CA 1
ATOM 873 C C . GLY A 1 109 ? -3.336 -2.000 -34.022 1.00 92.25 109 GLY A C 1
ATOM 874 O O . GLY A 1 109 ? -2.427 -2.077 -34.847 1.00 92.25 109 GLY A O 1
ATOM 875 N N . GLN A 1 110 ? -3.219 -1.296 -32.890 1.00 93.94 110 GLN A N 1
ATOM 876 C CA . GLN A 1 110 ? -1.980 -0.637 -32.473 1.00 93.94 110 GLN A CA 1
ATOM 877 C C . GLN A 1 110 ? -1.071 -1.601 -31.704 1.00 93.94 110 GLN A C 1
ATOM 879 O O . GLN A 1 110 ? -1.534 -2.542 -31.056 1.00 93.94 110 GLN A O 1
ATOM 884 N N . GLU A 1 111 ? 0.237 -1.354 -31.759 1.00 95.75 111 GLU A N 1
ATOM 885 C CA . GLU A 1 111 ? 1.229 -2.112 -30.994 1.00 95.75 111 GLU A CA 1
ATOM 886 C C . GLU A 1 111 ? 1.415 -1.510 -29.595 1.00 95.75 111 GLU A C 1
ATOM 888 O O . GLU A 1 111 ? 1.609 -0.301 -29.427 1.00 95.75 111 GLU A O 1
ATOM 893 N N . TYR A 1 112 ? 1.408 -2.376 -28.588 1.00 96.75 112 TYR A N 1
ATOM 894 C CA . TYR A 1 112 ? 1.605 -2.040 -27.184 1.00 96.75 112 TYR A CA 1
ATOM 895 C C . TYR A 1 112 ? 2.756 -2.844 -26.594 1.00 96.75 112 TYR A C 1
ATOM 897 O O . TYR A 1 112 ? 3.004 -3.980 -26.998 1.00 96.75 112 TYR A O 1
ATOM 905 N N . ILE A 1 113 ? 3.437 -2.255 -25.613 1.00 97.31 113 ILE A N 1
ATOM 906 C CA . ILE A 1 113 ? 4.469 -2.939 -24.844 1.00 97.31 113 ILE A CA 1
ATOM 907 C C . ILE A 1 113 ? 3.808 -3.939 -23.890 1.00 97.31 113 ILE A C 1
ATOM 909 O O . ILE A 1 113 ? 3.048 -3.538 -23.009 1.00 97.31 113 ILE A O 1
ATOM 913 N N . ASP A 1 114 ? 4.146 -5.214 -24.055 1.00 96.31 114 ASP A N 1
ATOM 914 C CA . ASP A 1 114 ? 3.807 -6.329 -23.175 1.00 96.31 114 ASP A CA 1
ATOM 915 C C . ASP A 1 114 ? 5.056 -6.757 -22.399 1.00 96.31 114 ASP A C 1
ATOM 917 O O . ASP A 1 114 ? 6.052 -7.212 -22.957 1.00 96.31 114 ASP A O 1
ATOM 921 N N . THR A 1 115 ? 5.004 -6.591 -21.085 1.00 96.31 115 THR A N 1
ATOM 922 C CA . THR A 1 115 ? 6.115 -6.900 -20.173 1.00 96.31 115 THR A CA 1
ATOM 923 C C . THR A 1 115 ? 5.931 -8.210 -19.412 1.00 96.31 115 THR A C 1
ATOM 925 O O . THR A 1 115 ? 6.692 -8.483 -18.491 1.00 96.31 115 THR A O 1
ATOM 928 N N . SER A 1 116 ? 4.978 -9.062 -19.792 1.00 95.19 116 SER A N 1
ATOM 929 C CA . SER A 1 116 ? 4.740 -10.364 -19.146 1.00 95.19 116 SER A CA 1
ATOM 930 C C . SER A 1 116 ? 5.974 -11.282 -19.134 1.00 95.19 116 SER A C 1
ATOM 932 O O . SER A 1 116 ? 6.135 -12.110 -18.236 1.00 95.19 116 SER A O 1
ATOM 934 N N . VAL A 1 117 ? 6.896 -11.113 -20.091 1.00 94.88 117 VAL A N 1
ATOM 935 C CA . VAL A 1 117 ? 8.166 -11.857 -20.155 1.00 94.88 117 VAL A CA 1
ATOM 936 C C . VAL A 1 117 ? 9.223 -11.353 -19.158 1.00 94.88 117 VAL A C 1
ATOM 938 O O . VAL A 1 117 ? 10.172 -12.077 -18.848 1.00 94.88 117 VAL A O 1
ATOM 941 N N . PHE A 1 118 ? 9.071 -10.138 -18.624 1.00 95.38 118 PHE A N 1
ATOM 942 C CA . PHE A 1 118 ? 10.079 -9.466 -17.800 1.00 95.38 118 PHE A CA 1
ATOM 943 C C . PHE A 1 118 ? 10.493 -10.258 -16.542 1.00 95.38 118 PHE A C 1
ATOM 945 O O . PHE A 1 118 ? 11.696 -10.469 -16.367 1.00 95.38 118 PHE A O 1
ATOM 952 N N . PRO A 1 119 ? 9.578 -10.837 -15.731 1.00 95.00 119 PRO A N 1
ATOM 953 C CA . PRO A 1 119 ? 9.966 -11.620 -14.553 1.00 95.00 119 PRO A CA 1
ATOM 954 C C . PRO A 1 119 ? 10.818 -12.844 -14.898 1.00 95.00 119 PRO A C 1
ATOM 956 O O . PRO A 1 119 ? 11.690 -13.254 -14.131 1.00 95.00 119 PRO A O 1
ATOM 959 N N . LYS A 1 120 ? 10.589 -13.448 -16.072 1.00 94.62 120 LYS A N 1
ATOM 960 C CA . LYS A 1 120 ? 11.426 -14.547 -16.558 1.00 94.62 120 LYS A CA 1
ATOM 961 C C . LYS A 1 120 ? 12.831 -14.049 -16.893 1.00 94.62 120 LYS A C 1
ATOM 963 O O . LYS A 1 120 ? 13.788 -14.724 -16.536 1.00 94.62 120 LYS A O 1
ATOM 968 N N . LEU A 1 121 ? 12.961 -12.888 -17.535 1.00 95.00 121 LEU A N 1
ATOM 969 C CA . LEU A 1 121 ? 14.266 -12.310 -17.863 1.00 95.00 121 LEU A CA 1
ATOM 970 C C . LEU A 1 121 ? 15.075 -11.961 -16.614 1.00 95.00 121 LEU A C 1
ATOM 972 O O . LEU A 1 121 ? 16.253 -12.297 -16.574 1.00 95.00 121 LEU A O 1
ATOM 976 N N . VAL A 1 122 ? 14.436 -11.383 -15.593 1.00 94.62 122 VAL A N 1
ATOM 977 C CA . VAL A 1 122 ? 15.065 -11.104 -14.292 1.00 94.62 122 VAL A CA 1
ATOM 978 C C . VAL A 1 122 ? 15.598 -12.389 -13.652 1.00 94.62 122 VAL A C 1
ATOM 980 O O . VAL A 1 122 ? 16.770 -12.456 -13.284 1.00 94.62 122 VAL A O 1
ATOM 983 N N . ARG A 1 123 ? 14.779 -13.449 -13.584 1.00 94.44 123 ARG A N 1
ATOM 984 C CA . ARG A 1 123 ? 15.216 -14.749 -13.041 1.00 94.44 123 ARG A CA 1
ATOM 985 C C . ARG A 1 123 ? 16.355 -15.371 -13.844 1.00 94.44 123 ARG A C 1
ATOM 987 O O . ARG A 1 123 ? 17.315 -15.855 -13.248 1.00 94.44 123 ARG A O 1
ATOM 994 N N . ASP A 1 124 ? 16.247 -15.363 -15.173 1.00 93.50 124 ASP A N 1
ATOM 995 C CA . ASP A 1 124 ? 17.272 -15.905 -16.068 1.00 93.50 124 ASP A CA 1
ATOM 996 C C . ASP A 1 124 ? 18.598 -15.142 -15.888 1.00 93.50 124 ASP A C 1
ATOM 998 O O . ASP A 1 124 ? 19.655 -15.764 -15.838 1.00 93.50 124 ASP A O 1
ATOM 1002 N N . PHE A 1 125 ? 18.543 -13.815 -15.732 1.00 92.00 125 PHE A N 1
ATOM 1003 C CA . PHE A 1 125 ? 19.701 -12.959 -15.467 1.00 92.00 125 PHE A CA 1
ATOM 1004 C C . PHE A 1 125 ? 20.365 -13.275 -14.123 1.00 92.00 125 PHE A C 1
ATOM 1006 O O . PHE A 1 125 ? 21.559 -13.567 -14.098 1.00 92.00 125 PHE A O 1
ATOM 1013 N N . ILE A 1 126 ? 19.605 -13.297 -13.022 1.00 90.75 126 ILE A N 1
ATOM 1014 C CA . ILE A 1 126 ? 20.144 -13.622 -11.689 1.00 90.75 126 ILE A CA 1
ATOM 1015 C C . ILE A 1 126 ? 20.792 -15.010 -11.704 1.00 90.75 126 ILE A C 1
ATOM 1017 O O . ILE A 1 126 ? 21.892 -15.197 -11.181 1.00 90.75 126 ILE A O 1
ATOM 1021 N N . PHE A 1 127 ? 20.133 -15.992 -12.326 1.00 90.19 127 PHE A N 1
ATOM 1022 C CA . PHE A 1 127 ? 20.683 -17.336 -12.460 1.00 90.19 127 PHE A CA 1
ATOM 1023 C C . PHE A 1 127 ? 21.965 -17.344 -13.296 1.00 90.19 127 PHE A C 1
ATOM 1025 O O . PHE A 1 127 ? 22.941 -17.971 -12.896 1.00 90.19 127 PHE A O 1
ATOM 1032 N N . GLN A 1 128 ? 21.982 -16.639 -14.429 1.00 87.88 128 GLN A N 1
ATOM 1033 C CA . GLN A 1 128 ? 23.149 -16.540 -15.300 1.00 87.88 128 GLN A CA 1
ATOM 1034 C C . GLN A 1 128 ? 24.345 -15.928 -14.567 1.00 87.88 128 GLN A C 1
ATOM 1036 O O . GLN A 1 128 ? 25.420 -16.518 -14.603 1.00 87.88 128 GLN A O 1
ATOM 1041 N N . VAL A 1 129 ? 24.166 -14.801 -13.876 1.00 86.31 129 VAL A N 1
ATOM 1042 C CA . VAL A 1 129 ? 25.239 -14.139 -13.115 1.00 86.31 129 VAL A CA 1
ATOM 1043 C C . VAL A 1 129 ? 25.788 -15.066 -12.030 1.00 86.31 129 VAL A C 1
ATOM 1045 O O . VAL A 1 129 ? 26.998 -15.229 -11.915 1.00 86.31 129 VAL A O 1
ATOM 1048 N N . ARG A 1 130 ? 24.911 -15.755 -11.289 1.00 82.81 130 ARG A N 1
ATOM 1049 C CA . ARG A 1 130 ? 25.319 -16.687 -10.223 1.00 82.81 130 ARG A CA 1
ATOM 1050 C C . ARG A 1 130 ? 25.955 -17.980 -10.741 1.00 82.81 130 ARG A C 1
ATOM 1052 O O . ARG A 1 130 ? 26.732 -18.605 -10.025 1.00 82.81 130 ARG A O 1
ATOM 1059 N N . ALA A 1 131 ? 25.599 -18.416 -11.949 1.00 81.94 131 ALA A N 1
ATOM 1060 C CA . ALA A 1 131 ? 26.130 -19.630 -12.568 1.00 81.94 131 ALA A CA 1
ATOM 1061 C C . ALA A 1 131 ? 27.421 -19.387 -13.370 1.00 81.94 131 ALA A C 1
ATOM 1063 O O . ALA A 1 131 ? 28.146 -20.342 -13.660 1.00 81.94 131 ALA A O 1
ATOM 1064 N N . GLN A 1 132 ? 27.707 -18.141 -13.762 1.00 69.81 132 GLN A N 1
ATOM 1065 C CA . GLN A 1 132 ? 28.871 -17.804 -14.576 1.00 69.81 132 GLN A CA 1
ATOM 1066 C C . GLN A 1 132 ? 30.186 -18.075 -13.830 1.00 69.81 132 GLN A C 1
ATOM 1068 O O . GLN A 1 132 ? 30.486 -17.493 -12.793 1.00 69.81 132 GLN A O 1
ATOM 1073 N N . SER A 1 133 ? 30.998 -18.954 -14.421 1.00 55.31 133 SER A N 1
ATOM 1074 C CA . SER A 1 133 ? 32.394 -19.233 -14.043 1.00 55.31 133 SER A CA 1
ATOM 1075 C C . SER A 1 133 ? 33.401 -18.646 -15.046 1.00 55.31 133 SER A C 1
ATOM 1077 O O . SER A 1 133 ? 34.601 -18.870 -14.907 1.00 55.31 133 SER A O 1
ATOM 1079 N N . ASP A 1 134 ? 32.913 -17.941 -16.075 1.00 55.25 134 ASP A N 1
ATOM 1080 C CA . ASP A 1 134 ? 33.732 -17.369 -17.145 1.00 55.25 134 ASP A CA 1
ATOM 1081 C C . ASP A 1 134 ? 34.191 -15.949 -16.784 1.00 55.25 134 ASP A C 1
ATOM 1083 O O . ASP A 1 134 ? 33.386 -15.088 -16.419 1.00 55.25 134 ASP A O 1
ATOM 1087 N N . GLY A 1 135 ? 35.498 -15.719 -16.921 1.00 60.53 135 GLY A N 1
ATOM 1088 C CA . GLY A 1 135 ? 36.187 -14.497 -16.500 1.00 60.53 135 GLY A CA 1
ATOM 1089 C C . GLY A 1 135 ? 36.799 -14.619 -15.102 1.00 60.53 135 GLY A C 1
ATOM 1090 O O . GLY A 1 135 ? 36.303 -15.345 -14.243 1.00 60.53 135 GLY A O 1
ATOM 1091 N N . GLY A 1 136 ? 37.921 -13.934 -14.874 1.00 76.81 136 GLY A N 1
ATOM 1092 C CA . GLY A 1 136 ? 38.496 -13.820 -13.530 1.00 76.81 136 GLY A CA 1
ATOM 1093 C C . GLY A 1 136 ? 37.622 -12.940 -12.618 1.00 76.81 136 GLY A C 1
ATOM 1094 O O . GLY A 1 136 ? 36.815 -12.167 -13.137 1.00 76.81 136 GLY A O 1
ATOM 1095 N N . PRO A 1 137 ? 37.803 -12.991 -11.284 1.00 79.56 137 PRO A N 1
ATOM 1096 C CA . PRO A 1 137 ? 37.042 -12.167 -10.334 1.00 79.56 137 PRO A CA 1
ATOM 1097 C C . PRO A 1 137 ? 37.004 -10.672 -10.697 1.00 79.56 137 PRO A C 1
ATOM 1099 O O . PRO A 1 137 ? 35.944 -10.059 -10.662 1.00 79.56 137 PRO A O 1
ATOM 1102 N N . GLU A 1 138 ? 38.130 -10.119 -11.161 1.00 83.31 138 GLU A N 1
ATOM 1103 C CA . GLU A 1 138 ? 38.247 -8.712 -11.585 1.00 83.31 138 GLU A CA 1
ATOM 1104 C C . GLU A 1 138 ? 37.354 -8.365 -12.792 1.00 83.31 138 GLU A C 1
ATOM 1106 O O . GLU A 1 138 ? 36.801 -7.271 -12.882 1.00 83.31 138 GLU A O 1
ATOM 1111 N N . GLU A 1 139 ? 37.185 -9.296 -13.735 1.00 84.25 139 GLU A N 1
ATOM 1112 C CA . GLU A 1 139 ? 36.336 -9.082 -14.910 1.00 84.25 139 GLU A CA 1
ATOM 1113 C C . GLU A 1 139 ? 34.849 -9.121 -14.530 1.00 84.25 139 GLU A C 1
ATOM 1115 O O . GLU A 1 139 ? 34.045 -8.360 -15.070 1.00 84.25 139 GLU A O 1
ATOM 1120 N N . GLN A 1 140 ? 34.481 -9.995 -13.592 1.00 81.19 140 GLN A N 1
ATOM 1121 C CA . GLN A 1 140 ? 33.113 -10.102 -13.083 1.00 81.19 140 GLN A CA 1
ATOM 1122 C C . GLN A 1 140 ? 32.727 -8.875 -12.254 1.00 81.19 140 GLN A C 1
ATOM 1124 O O . GLN A 1 140 ? 31.631 -8.339 -12.425 1.00 81.19 140 GLN A O 1
ATOM 1129 N N . GLU A 1 141 ? 33.641 -8.380 -11.423 1.00 86.12 141 GLU A N 1
ATOM 1130 C CA . GLU A 1 141 ? 33.475 -7.126 -10.692 1.00 86.12 141 GLU A CA 1
ATOM 1131 C C . GLU A 1 141 ? 33.283 -5.938 -11.648 1.00 86.12 141 GLU A C 1
ATOM 1133 O O . GLU A 1 141 ? 32.297 -5.209 -11.536 1.00 86.12 141 GLU A O 1
ATOM 1138 N N . ALA A 1 142 ? 34.152 -5.781 -12.654 1.00 86.38 142 ALA A N 1
ATOM 1139 C CA . ALA A 1 142 ? 34.036 -4.694 -13.627 1.00 86.38 142 ALA A CA 1
ATOM 1140 C C . ALA A 1 142 ? 32.708 -4.736 -14.409 1.00 86.38 142 ALA A C 1
ATOM 1142 O O . ALA A 1 142 ? 32.089 -3.697 -14.649 1.00 86.38 142 ALA A O 1
ATOM 1143 N N . LYS A 1 143 ? 32.237 -5.934 -14.785 1.00 84.81 143 LYS A N 1
ATOM 1144 C CA . LYS A 1 143 ? 30.919 -6.117 -15.419 1.00 84.81 143 LYS A CA 1
ATOM 1145 C C . LYS A 1 143 ? 29.775 -5.723 -14.484 1.00 84.81 143 LYS A C 1
ATOM 1147 O O . LYS A 1 143 ? 28.822 -5.098 -14.942 1.00 84.81 143 LYS A O 1
ATOM 1152 N N . SER A 1 144 ? 29.881 -6.063 -13.200 1.00 86.19 144 SER A N 1
ATOM 1153 C CA . SER A 1 144 ? 28.874 -5.737 -12.183 1.00 86.19 144 SER A CA 1
ATOM 1154 C C . SER A 1 144 ? 28.726 -4.223 -12.028 1.00 86.19 144 SER A C 1
ATOM 1156 O O . SER A 1 144 ? 27.622 -3.694 -12.164 1.00 86.19 144 SER A O 1
ATOM 1158 N N . TRP A 1 145 ? 29.847 -3.512 -11.863 1.00 86.38 145 TRP A N 1
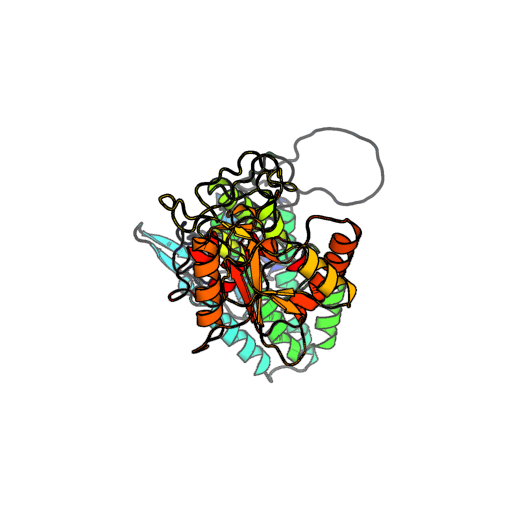ATOM 1159 C CA . TRP A 1 145 ? 29.852 -2.051 -11.760 1.00 86.38 145 TRP A CA 1
ATOM 1160 C C . TRP A 1 145 ? 29.347 -1.363 -13.022 1.00 86.38 145 TRP A C 1
ATOM 1162 O O . TRP A 1 145 ? 28.546 -0.440 -12.921 1.00 86.38 145 TRP A O 1
ATOM 1172 N N . LYS A 1 146 ? 29.707 -1.863 -14.213 1.00 86.62 146 LYS A N 1
ATOM 1173 C CA . LYS A 1 146 ? 29.172 -1.319 -15.467 1.00 86.62 146 LYS A CA 1
ATOM 1174 C C . LYS A 1 146 ? 27.639 -1.376 -15.508 1.00 86.62 146 LYS A C 1
ATOM 1176 O O . LYS A 1 146 ? 27.007 -0.401 -15.907 1.00 86.62 146 LYS A O 1
ATOM 1181 N N . CYS A 1 147 ? 27.029 -2.495 -15.109 1.00 86.25 147 CYS A N 1
ATOM 1182 C CA . CYS A 1 147 ? 25.569 -2.601 -15.070 1.00 86.25 147 CYS A CA 1
ATOM 1183 C C . CYS A 1 147 ? 24.962 -1.623 -14.047 1.00 86.25 147 CYS A C 1
ATOM 1185 O O . CYS A 1 147 ? 23.980 -0.953 -14.371 1.00 86.25 147 CYS A O 1
ATOM 1187 N N . ILE A 1 148 ? 25.555 -1.512 -12.849 1.00 83.94 148 ILE A N 1
ATOM 1188 C CA . ILE A 1 148 ? 25.129 -0.572 -11.791 1.00 83.94 148 ILE A CA 1
ATOM 1189 C C . ILE A 1 148 ? 25.154 0.871 -12.305 1.00 83.94 148 ILE A C 1
ATOM 1191 O O . ILE A 1 148 ? 24.139 1.567 -12.230 1.00 83.94 148 ILE A O 1
ATOM 1195 N N . ASP A 1 149 ? 26.260 1.287 -12.918 1.00 85.12 149 ASP A N 1
ATOM 1196 C CA . ASP A 1 149 ? 26.430 2.633 -13.466 1.00 85.12 149 ASP A CA 1
ATOM 1197 C C . ASP A 1 149 ? 25.395 2.954 -14.551 1.00 85.12 149 ASP A C 1
ATOM 1199 O O . ASP A 1 149 ? 24.877 4.072 -14.600 1.00 85.12 149 ASP A O 1
ATOM 1203 N N . VAL A 1 150 ? 25.046 1.982 -15.402 1.00 88.06 150 VAL A N 1
ATOM 1204 C CA . VAL A 1 150 ? 24.024 2.146 -16.448 1.00 88.06 150 VAL A CA 1
ATOM 1205 C C . VAL A 1 150 ? 22.646 2.443 -15.846 1.00 88.06 150 VAL A C 1
ATOM 1207 O O . VAL A 1 150 ? 21.987 3.398 -16.271 1.00 88.06 150 VAL A O 1
ATOM 1210 N N . VAL A 1 151 ? 22.211 1.677 -14.839 1.00 85.56 151 VAL A N 1
ATOM 1211 C CA . VAL A 1 151 ? 20.906 1.896 -14.188 1.00 85.56 151 VAL A CA 1
ATOM 1212 C C . VAL A 1 151 ? 20.868 3.231 -13.459 1.00 85.56 151 VAL A C 1
ATOM 1214 O O . VAL A 1 151 ? 19.911 3.990 -13.622 1.00 85.56 151 VAL A O 1
ATOM 1217 N N . LEU A 1 152 ? 21.914 3.559 -12.704 1.00 82.56 152 LEU A N 1
ATOM 1218 C CA . LEU A 1 152 ? 21.971 4.805 -11.941 1.00 82.56 152 LEU A CA 1
ATOM 1219 C C . LEU A 1 152 ? 22.075 6.034 -12.844 1.00 82.56 152 LEU A C 1
ATOM 1221 O O . LEU A 1 152 ? 21.422 7.044 -12.582 1.00 82.56 152 LEU A O 1
ATOM 1225 N N . SER A 1 153 ? 22.808 5.939 -13.954 1.00 84.44 153 SER A N 1
ATOM 1226 C CA . SER A 1 153 ? 22.851 6.999 -14.965 1.00 84.44 153 SER A CA 1
ATOM 1227 C C . SER A 1 153 ? 21.483 7.210 -15.611 1.00 84.44 153 SER A C 1
ATOM 1229 O O . SER A 1 153 ? 21.063 8.349 -15.810 1.00 84.44 153 SER A O 1
ATOM 1231 N N . CYS A 1 154 ? 20.752 6.128 -15.898 1.00 86.56 154 CYS A N 1
ATOM 1232 C CA . CYS A 1 154 ? 19.396 6.219 -16.430 1.00 86.56 154 CYS A CA 1
ATOM 1233 C C . CYS A 1 154 ? 18.426 6.833 -15.405 1.00 86.56 154 CYS A C 1
ATOM 1235 O O . CYS A 1 154 ? 17.640 7.711 -15.760 1.00 86.56 154 CYS A O 1
ATOM 1237 N N . LEU A 1 155 ? 18.514 6.443 -14.129 1.00 81.31 155 LEU A N 1
ATOM 1238 C CA . LEU A 1 155 ? 17.761 7.057 -13.028 1.00 81.31 155 LEU A CA 1
ATOM 1239 C C . LEU A 1 155 ? 18.040 8.559 -12.925 1.00 81.31 155 LEU A C 1
ATOM 1241 O O . LEU A 1 155 ? 17.107 9.363 -12.892 1.00 81.31 155 LEU A O 1
ATOM 1245 N N . GLN A 1 156 ? 19.314 8.951 -12.918 1.00 79.69 156 GLN A N 1
ATOM 1246 C CA . GLN A 1 156 ? 19.708 10.354 -12.847 1.00 79.69 156 GLN A CA 1
ATOM 1247 C C . GLN A 1 156 ? 19.191 11.138 -14.059 1.00 79.69 156 GLN A C 1
ATOM 1249 O O . GLN A 1 156 ? 18.591 12.199 -13.892 1.00 79.69 156 GLN A O 1
ATOM 1254 N N . GLN A 1 157 ? 19.302 10.575 -15.265 1.00 82.44 157 GLN A N 1
ATOM 1255 C CA . GLN A 1 157 ? 18.756 11.186 -16.474 1.00 82.44 157 GLN A CA 1
ATOM 1256 C C . GLN A 1 157 ? 17.233 11.375 -16.394 1.00 82.44 157 GLN A C 1
ATOM 1258 O O . GLN A 1 157 ? 16.723 12.411 -16.829 1.00 82.44 157 GLN A O 1
ATOM 1263 N N . MET A 1 158 ? 16.503 10.405 -15.833 1.00 79.56 158 MET A N 1
ATOM 1264 C CA . MET A 1 158 ? 15.056 10.508 -15.625 1.00 79.56 158 MET A CA 1
ATOM 1265 C C . MET A 1 158 ? 14.695 11.569 -14.583 1.00 79.56 158 MET A C 1
ATOM 1267 O O . MET A 1 158 ? 13.702 12.272 -14.754 1.00 79.56 158 MET A O 1
ATOM 1271 N N . LYS A 1 159 ? 15.502 11.768 -13.538 1.00 76.75 159 LYS A N 1
ATOM 1272 C CA . LYS A 1 159 ? 15.301 12.885 -12.602 1.00 76.75 159 LYS A CA 1
ATOM 1273 C C . LYS A 1 159 ? 15.574 14.237 -13.244 1.00 76.75 159 LYS A C 1
ATOM 1275 O O . LYS A 1 159 ? 14.776 15.158 -13.078 1.00 76.75 159 LYS A O 1
ATOM 1280 N N . ASP A 1 160 ? 16.661 14.357 -14.002 1.00 76.00 160 ASP A N 1
ATOM 1281 C CA . ASP A 1 160 ? 17.032 15.589 -14.711 1.00 76.00 160 ASP A CA 1
ATOM 1282 C C . ASP A 1 160 ? 16.010 15.969 -15.785 1.00 76.00 160 ASP A C 1
ATOM 1284 O O . ASP A 1 160 ? 15.828 17.139 -16.139 1.00 76.00 160 ASP A O 1
ATOM 1288 N N . LEU A 1 161 ? 15.274 14.972 -16.270 1.00 74.31 161 LEU A N 1
ATOM 1289 C CA . LEU A 1 161 ? 14.133 15.182 -17.132 1.00 74.31 161 LEU A CA 1
ATOM 1290 C C . LEU A 1 161 ? 12.975 15.916 -16.431 1.00 74.31 161 LEU A C 1
ATOM 1292 O O . LEU A 1 161 ? 12.210 16.631 -17.076 1.00 74.31 161 LEU A O 1
ATOM 1296 N N . ILE A 1 162 ? 12.850 15.783 -15.113 1.00 65.81 162 ILE A N 1
ATOM 1297 C CA . ILE A 1 162 ? 11.698 16.272 -14.342 1.00 65.81 162 ILE A CA 1
ATOM 1298 C C . ILE A 1 162 ? 12.068 17.440 -13.425 1.00 65.81 162 ILE A C 1
ATOM 1300 O O . ILE A 1 162 ? 11.178 18.166 -12.982 1.00 65.81 162 ILE A O 1
ATOM 1304 N N . SER A 1 163 ? 13.358 17.678 -13.169 1.00 58.12 163 SER A N 1
ATOM 1305 C CA . SER A 1 163 ? 13.889 18.610 -12.157 1.00 58.12 163 SER A CA 1
ATOM 1306 C C . SER A 1 163 ? 13.614 20.116 -12.379 1.00 58.12 163 SER A C 1
ATOM 1308 O O . SER A 1 163 ? 14.224 20.968 -11.739 1.00 58.12 163 SER A O 1
ATOM 1310 N N . GLY A 1 164 ? 12.611 20.481 -13.184 1.00 50.84 164 GLY A N 1
ATOM 1311 C CA . GLY A 1 164 ? 11.976 21.810 -13.142 1.00 50.84 164 GLY A CA 1
ATOM 1312 C C . GLY A 1 164 ? 10.481 21.831 -13.438 1.00 50.84 164 GLY A C 1
ATOM 1313 O O . GLY A 1 164 ? 9.925 22.880 -13.756 1.00 50.84 164 GLY A O 1
ATOM 1314 N N . VAL A 1 165 ? 9.817 20.684 -13.310 1.00 53.62 165 VAL A N 1
ATOM 1315 C CA . VAL A 1 165 ? 8.360 20.541 -13.428 1.00 53.62 165 VAL A CA 1
ATOM 1316 C C . VAL A 1 165 ? 7.631 21.001 -12.154 1.00 53.62 165 VAL A C 1
ATOM 1318 O O . VAL A 1 165 ? 6.452 21.343 -12.205 1.00 53.62 165 VAL A O 1
ATOM 1321 N N . GLN A 1 166 ? 8.330 21.110 -11.018 1.00 48.44 166 GLN A N 1
ATOM 1322 C CA . GLN A 1 166 ? 7.741 21.387 -9.696 1.00 48.44 166 GLN A CA 1
ATOM 1323 C C . GLN A 1 166 ? 7.122 22.794 -9.495 1.00 48.44 166 GLN A C 1
ATOM 1325 O O . GLN A 1 166 ? 6.749 23.130 -8.376 1.00 48.44 166 GLN A O 1
ATOM 1330 N N . ALA A 1 167 ? 6.969 23.633 -10.527 1.00 45.00 167 ALA A N 1
ATOM 1331 C CA . ALA A 1 167 ? 6.591 25.043 -10.347 1.00 45.00 167 ALA A CA 1
ATOM 1332 C C . ALA A 1 167 ? 5.234 25.484 -10.932 1.00 45.00 167 ALA A C 1
ATOM 1334 O O . ALA A 1 167 ? 4.907 26.666 -10.806 1.00 45.00 167 ALA A O 1
ATOM 1335 N N . ARG A 1 168 ? 4.432 24.619 -11.576 1.00 40.34 168 ARG A N 1
ATOM 1336 C CA . ARG A 1 168 ? 3.126 25.041 -12.132 1.00 40.34 168 ARG A CA 1
ATOM 1337 C C . ARG A 1 168 ? 2.013 24.016 -11.910 1.00 40.34 168 ARG A C 1
ATOM 1339 O O . ARG A 1 168 ? 1.994 22.969 -12.541 1.00 40.34 168 ARG A O 1
ATOM 1346 N N . ASP A 1 169 ? 1.088 24.354 -11.011 1.00 44.03 169 ASP A N 1
ATOM 1347 C CA . ASP A 1 169 ? -0.290 23.842 -10.914 1.00 44.03 169 ASP A CA 1
ATOM 1348 C C . ASP A 1 169 ? -0.507 22.311 -10.923 1.00 44.03 169 ASP A C 1
ATOM 1350 O O . ASP A 1 169 ? -1.604 21.846 -11.219 1.00 44.03 169 ASP A O 1
ATOM 1354 N N . GLY A 1 170 ? 0.501 21.503 -10.572 1.00 47.62 170 GLY A N 1
ATOM 1355 C CA . GLY A 1 170 ? 0.362 20.041 -10.477 1.00 47.62 170 GLY A CA 1
ATOM 1356 C C . GLY A 1 170 ? 0.193 19.316 -11.820 1.00 47.62 170 GLY A C 1
ATOM 1357 O O . GLY A 1 170 ? -0.097 18.118 -11.836 1.00 47.62 170 GLY A O 1
ATOM 1358 N N . VAL A 1 171 ? 0.396 20.010 -12.944 1.00 47.25 171 VAL A N 1
ATOM 1359 C CA . VAL A 1 171 ? 0.377 19.416 -14.286 1.00 47.25 171 VAL A CA 1
ATOM 1360 C C . VAL A 1 171 ? 1.817 19.253 -14.750 1.00 47.25 171 VAL A C 1
ATOM 1362 O O . VAL A 1 171 ? 2.505 20.236 -15.030 1.00 47.25 171 VAL A O 1
ATOM 1365 N N . ALA A 1 172 ? 2.284 18.005 -14.827 1.00 52.41 172 ALA A N 1
ATOM 1366 C CA . ALA A 1 172 ? 3.554 17.718 -15.476 1.00 52.41 172 ALA A CA 1
ATOM 1367 C C . ALA A 1 172 ? 3.455 18.156 -16.949 1.00 52.41 172 ALA A C 1
ATOM 1369 O O . ALA A 1 172 ? 2.498 17.759 -17.615 1.00 52.41 172 ALA A O 1
ATOM 1370 N N . PRO A 1 173 ? 4.388 18.966 -17.477 1.00 57.47 173 PRO A N 1
ATOM 1371 C CA . PRO A 1 173 ? 4.469 19.216 -18.906 1.00 57.47 173 PRO A CA 1
ATOM 1372 C C . PRO A 1 173 ? 4.521 17.881 -19.654 1.00 57.47 173 PRO A C 1
ATOM 1374 O O . PRO A 1 173 ? 5.140 16.929 -19.171 1.00 57.47 173 PRO A O 1
ATOM 1377 N N . GLU A 1 174 ? 3.898 17.810 -20.831 1.00 69.62 174 GLU A N 1
ATOM 1378 C CA . GLU A 1 174 ? 4.018 16.656 -21.727 1.00 69.62 174 GLU A CA 1
ATOM 1379 C C . GLU A 1 174 ? 5.461 16.587 -22.246 1.00 69.62 174 GLU A C 1
ATOM 1381 O O . GLU A 1 174 ? 5.810 17.153 -23.280 1.00 69.62 174 GLU A O 1
ATOM 1386 N N . ILE A 1 175 ? 6.332 15.963 -21.459 1.00 78.25 175 ILE A N 1
ATOM 1387 C CA . ILE A 1 175 ? 7.743 15.734 -21.775 1.00 78.25 175 ILE A CA 1
ATOM 1388 C C . ILE A 1 175 ? 7.897 14.382 -22.477 1.00 78.25 175 ILE A C 1
ATOM 1390 O O . ILE A 1 175 ? 8.608 14.260 -23.473 1.00 78.25 175 ILE A O 1
ATOM 1394 N N . LEU A 1 176 ? 7.202 13.377 -21.956 1.00 84.50 176 LEU A N 1
ATOM 1395 C CA . LEU A 1 176 ? 7.025 12.053 -22.531 1.00 84.50 176 LEU A CA 1
ATOM 1396 C C . LEU A 1 176 ? 5.533 11.720 -22.489 1.00 84.50 176 LEU A C 1
ATOM 1398 O O . LEU A 1 176 ? 4.770 12.343 -21.750 1.00 84.50 176 LEU A O 1
ATOM 1402 N N . ASP A 1 177 ? 5.133 10.717 -23.262 1.00 88.69 177 ASP A N 1
ATOM 1403 C CA . ASP A 1 177 ? 3.860 1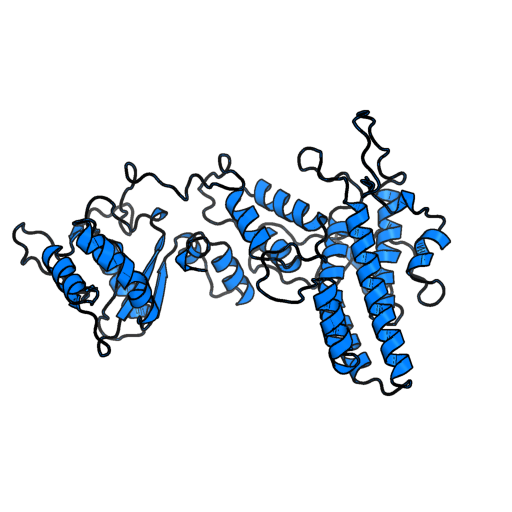0.040 -23.022 1.00 88.69 177 ASP A CA 1
ATOM 1404 C C . ASP A 1 177 ? 3.815 9.523 -21.572 1.00 88.69 177 ASP A C 1
ATOM 1406 O O . ASP A 1 177 ? 4.778 8.927 -21.085 1.00 88.69 177 ASP A O 1
ATOM 1410 N N . GLU A 1 178 ? 2.712 9.788 -20.872 1.00 85.31 178 GLU A N 1
ATOM 1411 C CA . GLU A 1 178 ? 2.580 9.506 -19.438 1.00 85.31 178 GLU A CA 1
ATOM 1412 C C . GLU A 1 178 ? 2.720 8.009 -19.126 1.00 85.31 178 GLU A C 1
ATOM 1414 O O . GLU A 1 178 ? 3.386 7.644 -18.157 1.00 85.31 178 GLU A O 1
ATOM 1419 N N . ALA A 1 179 ? 2.174 7.135 -19.981 1.00 89.94 179 ALA A N 1
ATOM 1420 C CA . ALA A 1 179 ? 2.299 5.689 -19.820 1.00 89.94 179 ALA A CA 1
ATOM 1421 C C . ALA A 1 179 ? 3.743 5.222 -20.045 1.00 89.94 179 ALA A C 1
ATOM 1423 O O . ALA A 1 179 ? 4.226 4.351 -19.321 1.00 89.94 179 ALA A O 1
ATOM 1424 N N . LEU A 1 180 ? 4.451 5.814 -21.014 1.00 91.50 180 LEU A N 1
ATOM 1425 C CA . LEU A 1 180 ? 5.874 5.543 -21.218 1.00 91.50 180 LEU A CA 1
ATOM 1426 C C . LEU A 1 180 ? 6.707 5.984 -20.007 1.00 91.50 180 LEU A C 1
ATOM 1428 O O . LEU A 1 180 ? 7.509 5.192 -19.517 1.00 91.50 180 LEU A O 1
ATOM 1432 N N . ALA A 1 181 ? 6.509 7.206 -19.510 1.00 87.56 181 ALA A N 1
ATOM 1433 C CA . ALA A 1 181 ? 7.239 7.725 -18.352 1.00 87.56 181 ALA A CA 1
ATOM 1434 C C . ALA A 1 181 ? 7.039 6.838 -17.114 1.00 87.56 181 ALA A C 1
ATOM 1436 O O . ALA A 1 181 ? 8.013 6.431 -16.483 1.00 87.56 181 ALA A O 1
ATOM 1437 N N . LEU A 1 182 ? 5.786 6.469 -16.838 1.00 87.88 182 LEU A N 1
ATOM 1438 C CA . LEU A 1 182 ? 5.422 5.532 -15.781 1.00 87.88 182 LEU A CA 1
ATOM 1439 C C . LEU A 1 182 ? 6.107 4.165 -15.963 1.00 87.88 182 LEU A C 1
ATOM 1441 O O . LEU A 1 182 ? 6.660 3.617 -15.014 1.00 87.88 182 LEU A O 1
ATOM 1445 N N . SER A 1 183 ? 6.141 3.636 -17.191 1.00 91.69 183 SER A N 1
ATOM 1446 C CA . SER A 1 183 ? 6.784 2.345 -17.472 1.00 91.69 183 SER A CA 1
ATOM 1447 C C . SER A 1 183 ? 8.298 2.345 -17.281 1.00 91.69 183 SER A C 1
ATOM 1449 O O . SER A 1 183 ? 8.849 1.330 -16.865 1.00 91.69 183 SER A O 1
ATOM 1451 N N . LEU A 1 184 ? 8.967 3.469 -17.556 1.00 90.19 184 LEU A N 1
ATOM 1452 C CA . LEU A 1 184 ? 10.403 3.624 -17.326 1.00 90.19 184 LEU A CA 1
ATOM 1453 C C . LEU A 1 184 ? 10.715 3.660 -15.832 1.00 90.19 184 LEU A C 1
ATOM 1455 O O . LEU A 1 184 ? 11.689 3.056 -15.397 1.00 90.19 184 LEU A O 1
ATOM 1459 N N . GLU A 1 185 ? 9.884 4.340 -15.046 1.00 85.94 185 GLU A N 1
ATOM 1460 C CA . GLU A 1 185 ? 10.067 4.408 -13.600 1.00 85.94 185 GLU A CA 1
ATOM 1461 C C . GLU A 1 185 ? 9.880 3.047 -12.924 1.00 85.94 185 GLU A C 1
ATOM 1463 O O . GLU A 1 185 ? 10.733 2.648 -12.133 1.00 85.94 185 GLU A O 1
ATOM 1468 N N . ILE A 1 186 ? 8.823 2.305 -13.276 1.00 87.94 186 ILE A N 1
ATOM 1469 C CA . ILE A 1 186 ? 8.630 0.937 -12.774 1.00 87.94 186 ILE A CA 1
ATOM 1470 C C . ILE A 1 186 ? 9.803 0.046 -13.190 1.00 87.94 186 ILE A C 1
ATOM 1472 O O . ILE A 1 186 ? 10.370 -0.645 -12.352 1.00 87.94 186 ILE A O 1
ATOM 1476 N N . LEU A 1 187 ? 10.223 0.109 -14.460 1.00 90.88 187 LEU A N 1
ATOM 1477 C CA . LEU A 1 187 ? 11.352 -0.681 -14.950 1.00 90.88 187 LEU A CA 1
ATOM 1478 C C . LEU A 1 187 ? 12.636 -0.409 -14.152 1.00 90.88 187 LEU A C 1
ATOM 1480 O O . LEU A 1 187 ? 13.331 -1.347 -13.773 1.00 90.88 187 LEU A O 1
ATOM 1484 N N . LEU A 1 188 ? 12.963 0.861 -13.897 1.00 86.81 188 LEU A N 1
ATOM 1485 C CA . LEU A 1 188 ? 14.149 1.235 -13.122 1.00 86.81 188 LEU A CA 1
ATOM 1486 C C . LEU A 1 188 ? 14.047 0.758 -11.669 1.00 86.81 188 LEU A C 1
ATOM 1488 O O . LEU A 1 188 ? 15.041 0.282 -11.117 1.00 86.81 188 LEU A O 1
ATOM 1492 N N . ASN A 1 189 ? 12.855 0.850 -11.072 1.00 83.00 189 ASN A N 1
ATOM 1493 C CA . ASN A 1 189 ? 12.615 0.365 -9.720 1.00 83.00 189 ASN A CA 1
ATOM 1494 C C . ASN A 1 189 ? 12.712 -1.161 -9.610 1.00 83.00 189 ASN A C 1
ATOM 1496 O O . ASN A 1 189 ? 13.197 -1.639 -8.594 1.00 83.00 189 ASN A O 1
ATOM 1500 N N . ASP A 1 190 ? 12.338 -1.909 -10.648 1.00 87.25 190 ASP A N 1
ATOM 1501 C CA . ASP A 1 190 ? 12.421 -3.373 -10.654 1.00 87.25 190 ASP A CA 1
ATOM 1502 C C . ASP A 1 190 ? 13.828 -3.896 -10.999 1.00 87.25 190 ASP A C 1
ATOM 1504 O O . ASP A 1 190 ? 14.266 -4.928 -10.480 1.00 87.25 190 ASP A O 1
ATOM 1508 N N . LEU A 1 191 ? 14.561 -3.208 -11.883 1.00 89.00 191 LEU A N 1
ATOM 1509 C CA . LEU A 1 191 ? 15.908 -3.627 -12.289 1.00 89.00 191 LEU A CA 1
ATOM 1510 C C . LEU A 1 191 ? 16.940 -3.450 -11.171 1.00 89.00 191 LEU A C 1
ATOM 1512 O O . LEU A 1 191 ? 17.872 -4.248 -11.079 1.00 89.00 191 LEU A O 1
ATOM 1516 N N . LEU A 1 192 ? 16.783 -2.439 -10.315 1.00 83.00 192 LEU A N 1
ATOM 1517 C CA . LEU A 1 192 ? 17.750 -2.164 -9.257 1.00 83.00 192 LEU A CA 1
ATOM 1518 C C . LEU A 1 192 ? 17.817 -3.293 -8.198 1.00 83.00 192 LEU A C 1
ATOM 1520 O O . LEU A 1 192 ? 18.913 -3.819 -7.991 1.00 83.00 192 LEU A O 1
ATOM 1524 N N . PRO A 1 193 ? 16.704 -3.765 -7.594 1.00 84.06 193 PRO A N 1
ATOM 1525 C CA . PRO A 1 193 ? 16.710 -4.943 -6.727 1.00 84.06 193 PRO A CA 1
ATOM 1526 C C . PRO A 1 193 ? 17.187 -6.208 -7.444 1.00 84.06 193 PRO A C 1
ATOM 1528 O O . PRO A 1 193 ? 17.959 -6.978 -6.872 1.00 84.06 193 PRO A O 1
ATOM 1531 N N . ALA A 1 194 ? 16.786 -6.414 -8.707 1.00 87.62 194 ALA A N 1
ATOM 1532 C CA . ALA A 1 194 ? 17.232 -7.561 -9.500 1.00 87.62 194 ALA A CA 1
ATOM 1533 C C . ALA A 1 194 ? 18.761 -7.602 -9.645 1.00 87.62 194 ALA A C 1
ATOM 1535 O O . ALA A 1 194 ? 19.375 -8.666 -9.537 1.00 87.62 194 ALA A O 1
ATOM 1536 N N . MET A 1 195 ? 19.384 -6.445 -9.867 1.00 86.25 195 MET A N 1
ATOM 1537 C CA . MET A 1 195 ? 20.834 -6.318 -9.963 1.00 86.25 195 MET A CA 1
ATOM 1538 C C . MET A 1 195 ? 21.527 -6.487 -8.626 1.00 86.25 195 MET A C 1
ATOM 1540 O O . MET A 1 195 ? 22.504 -7.231 -8.564 1.00 86.25 195 MET A O 1
ATOM 1544 N N . THR A 1 196 ? 21.021 -5.872 -7.555 1.00 83.00 196 THR A N 1
ATOM 1545 C CA . THR A 1 196 ? 21.598 -6.097 -6.227 1.00 83.00 196 THR A CA 1
ATOM 1546 C C . THR A 1 196 ? 21.565 -7.582 -5.885 1.00 83.00 196 THR A C 1
ATOM 1548 O O . THR A 1 196 ? 22.594 -8.154 -5.541 1.00 83.00 196 THR A O 1
ATOM 1551 N N . GLN A 1 197 ? 20.427 -8.247 -6.087 1.00 87.44 197 GLN A N 1
ATOM 1552 C CA . GLN A 1 197 ? 20.299 -9.678 -5.829 1.00 87.44 197 GLN A CA 1
ATOM 1553 C C . GLN A 1 197 ? 21.256 -10.528 -6.685 1.00 87.44 197 GLN A C 1
ATOM 1555 O O . GLN A 1 197 ? 21.729 -11.580 -6.236 1.00 87.44 197 GLN A O 1
ATOM 1560 N N . ALA A 1 198 ? 21.525 -10.119 -7.926 1.00 87.38 198 ALA A N 1
ATOM 1561 C CA . ALA A 1 198 ? 22.467 -10.807 -8.802 1.00 87.38 198 ALA A CA 1
ATOM 1562 C C . ALA A 1 198 ? 23.924 -10.635 -8.338 1.00 87.38 198 ALA A C 1
ATOM 1564 O O . ALA A 1 198 ? 24.677 -11.608 -8.348 1.00 87.38 198 ALA A O 1
ATOM 1565 N N . TYR A 1 199 ? 24.310 -9.428 -7.915 1.00 87.06 199 TYR A N 1
ATOM 1566 C CA . TYR A 1 199 ? 25.703 -9.063 -7.637 1.00 87.06 199 TYR A CA 1
ATOM 1567 C C . TYR A 1 199 ? 26.120 -9.164 -6.169 1.00 87.06 199 TYR A C 1
ATOM 1569 O O . TYR A 1 199 ? 27.318 -9.171 -5.890 1.00 87.06 199 TYR A O 1
ATOM 1577 N N . GLU A 1 200 ? 25.182 -9.347 -5.239 1.00 84.31 200 GLU A N 1
ATOM 1578 C CA . GLU A 1 200 ? 25.468 -9.594 -3.818 1.00 84.31 200 GLU A CA 1
ATOM 1579 C C . GLU A 1 200 ? 26.391 -10.810 -3.609 1.00 84.31 200 GLU A C 1
ATOM 1581 O O . GLU A 1 200 ? 27.166 -10.859 -2.662 1.00 84.31 200 GLU A O 1
ATOM 1586 N N . THR A 1 201 ? 26.386 -11.788 -4.520 1.00 82.62 201 THR A N 1
ATOM 1587 C CA . THR A 1 201 ? 27.300 -12.941 -4.445 1.00 82.62 201 THR A CA 1
ATOM 1588 C C . THR A 1 201 ? 28.699 -12.673 -5.007 1.00 82.62 201 THR A C 1
ATOM 1590 O O . THR A 1 201 ? 29.564 -13.536 -4.878 1.00 82.62 201 THR A O 1
ATOM 1593 N N . ILE A 1 202 ? 28.913 -11.531 -5.668 1.00 84.19 202 ILE A N 1
ATOM 1594 C CA . ILE A 1 202 ? 30.157 -11.177 -6.371 1.00 84.19 202 ILE A CA 1
ATOM 1595 C C . ILE A 1 202 ? 30.892 -10.048 -5.636 1.00 84.19 202 ILE A C 1
ATOM 1597 O O . ILE A 1 202 ? 32.075 -10.199 -5.350 1.00 84.19 202 ILE A O 1
ATOM 1601 N N . ILE A 1 203 ? 30.189 -8.964 -5.290 1.00 85.19 203 ILE A N 1
ATOM 1602 C CA . ILE A 1 203 ? 30.733 -7.761 -4.626 1.00 85.19 203 ILE A CA 1
ATOM 1603 C C . ILE A 1 203 ? 29.915 -7.362 -3.380 1.00 85.19 203 ILE A C 1
ATOM 1605 O O . ILE A 1 203 ? 29.415 -6.241 -3.307 1.00 85.19 203 ILE A O 1
ATOM 1609 N N . PRO A 1 204 ? 29.691 -8.260 -2.398 1.00 86.12 204 PRO A N 1
ATOM 1610 C CA . PRO A 1 204 ? 28.776 -7.998 -1.282 1.00 86.12 204 PRO A CA 1
ATOM 1611 C C . PRO A 1 204 ? 29.159 -6.769 -0.452 1.00 86.12 204 PRO A C 1
ATOM 1613 O O . PRO A 1 204 ? 28.290 -5.978 -0.087 1.00 86.12 204 PRO A O 1
ATOM 1616 N N . GLN A 1 205 ? 30.448 -6.613 -0.132 1.00 86.44 205 GLN A N 1
ATOM 1617 C CA . GLN A 1 205 ? 30.906 -5.538 0.744 1.00 86.44 205 GLN A CA 1
ATOM 1618 C C . GLN A 1 205 ? 30.879 -4.197 0.011 1.00 86.44 205 GLN A C 1
ATOM 1620 O O . GLN A 1 205 ? 30.316 -3.231 0.518 1.00 86.44 205 GLN A O 1
ATOM 1625 N N . GLU A 1 206 ? 31.439 -4.149 -1.194 1.00 88.56 206 GLU A N 1
ATOM 1626 C CA . GLU A 1 206 ? 31.533 -2.937 -1.998 1.00 88.56 206 GLU A CA 1
ATOM 1627 C C . GLU A 1 206 ? 30.142 -2.450 -2.423 1.00 88.56 206 GLU A C 1
ATOM 1629 O O . GLU A 1 206 ? 29.875 -1.250 -2.405 1.00 88.56 206 GLU A O 1
ATOM 1634 N N . LEU A 1 207 ? 29.230 -3.375 -2.749 1.00 84.19 207 LEU A N 1
ATOM 1635 C CA . LEU A 1 207 ? 27.839 -3.053 -3.054 1.00 84.19 207 LEU A CA 1
ATOM 1636 C C . LEU A 1 207 ? 27.112 -2.494 -1.828 1.00 84.19 207 LEU A C 1
ATOM 1638 O O . LEU A 1 207 ? 26.439 -1.475 -1.952 1.00 84.19 207 LEU A O 1
ATOM 1642 N N . SER A 1 208 ? 27.269 -3.107 -0.649 1.00 84.19 208 SER A N 1
ATOM 1643 C CA . SER A 1 208 ? 26.675 -2.587 0.592 1.00 84.19 208 SER A CA 1
ATOM 1644 C C . SER A 1 208 ? 27.197 -1.187 0.918 1.00 84.19 208 SER A C 1
ATOM 1646 O O . SER A 1 208 ? 26.405 -0.277 1.141 1.00 84.19 208 SER A O 1
ATOM 1648 N N . GLU A 1 209 ? 28.520 -0.990 0.890 1.00 86.25 209 GLU A N 1
ATOM 1649 C CA . GLU A 1 209 ? 29.152 0.310 1.151 1.00 86.25 209 GLU A CA 1
ATOM 1650 C C . GLU A 1 209 ? 28.692 1.380 0.151 1.00 86.25 209 GLU A C 1
ATOM 1652 O O . GLU A 1 209 ? 28.489 2.539 0.518 1.00 86.25 209 GLU A O 1
ATOM 1657 N N . TYR A 1 210 ? 28.507 0.999 -1.113 1.00 83.69 210 TYR A N 1
ATOM 1658 C CA . TYR A 1 210 ? 28.015 1.892 -2.152 1.00 83.69 210 TYR A CA 1
ATOM 1659 C C . TYR A 1 210 ? 26.552 2.285 -1.941 1.00 83.69 210 TYR A C 1
ATOM 1661 O O . TYR A 1 210 ? 26.233 3.473 -1.974 1.00 83.69 210 TYR A O 1
ATOM 1669 N N . LEU A 1 211 ? 25.669 1.312 -1.702 1.00 80.31 211 LEU A N 1
ATOM 1670 C CA . LEU A 1 211 ? 24.249 1.566 -1.452 1.00 80.31 211 LEU A CA 1
ATOM 1671 C C . LEU A 1 211 ? 24.063 2.470 -0.228 1.00 80.31 211 LEU A C 1
ATOM 1673 O O . LEU A 1 211 ? 23.309 3.439 -0.305 1.00 80.31 211 LEU A O 1
ATOM 1677 N N . ASP A 1 212 ? 24.819 2.223 0.845 1.00 81.56 212 ASP A N 1
ATOM 1678 C CA . ASP A 1 212 ? 24.825 3.062 2.047 1.00 81.56 212 ASP A CA 1
ATOM 1679 C C . ASP A 1 212 ? 25.306 4.487 1.746 1.00 81.56 212 ASP A C 1
ATOM 1681 O O . ASP A 1 212 ? 24.678 5.465 2.157 1.00 81.56 212 ASP A O 1
ATOM 1685 N N . LYS A 1 213 ? 26.413 4.622 1.002 1.00 82.56 213 LYS A N 1
ATOM 1686 C CA . LYS A 1 213 ? 26.981 5.923 0.624 1.00 82.56 213 LYS A CA 1
ATOM 1687 C C . LYS A 1 213 ? 26.011 6.747 -0.221 1.00 82.56 213 LYS A C 1
ATOM 1689 O O . LYS A 1 213 ? 25.898 7.954 -0.009 1.00 82.56 213 LYS A O 1
ATOM 1694 N N . GLU A 1 214 ? 25.345 6.114 -1.180 1.00 75.31 214 GLU A N 1
ATOM 1695 C CA . GLU A 1 214 ? 24.383 6.775 -2.060 1.00 75.31 214 GLU A CA 1
ATOM 1696 C C . GLU A 1 214 ? 22.994 6.909 -1.412 1.00 75.31 214 GLU A C 1
ATOM 1698 O O . GLU A 1 214 ? 22.126 7.566 -1.978 1.00 75.31 214 GLU A O 1
ATOM 1703 N N . GLY A 1 215 ? 22.774 6.330 -0.224 1.00 74.19 215 GLY A N 1
ATOM 1704 C CA . GLY A 1 215 ? 21.497 6.363 0.492 1.00 74.19 215 GLY A CA 1
ATOM 1705 C C . GLY A 1 215 ? 20.385 5.561 -0.194 1.00 74.19 215 GLY A C 1
ATOM 1706 O O . GLY A 1 215 ? 19.206 5.877 -0.027 1.00 74.19 215 GLY A O 1
ATOM 1707 N N . ILE A 1 216 ? 20.745 4.560 -1.000 1.00 75.25 216 ILE A N 1
ATOM 1708 C CA . ILE A 1 216 ? 19.810 3.716 -1.744 1.00 75.25 216 ILE A CA 1
ATOM 1709 C C . ILE A 1 216 ? 19.274 2.627 -0.816 1.00 75.25 216 ILE A C 1
ATOM 1711 O O . ILE A 1 216 ? 20.012 1.754 -0.366 1.00 75.25 216 ILE A O 1
ATOM 1715 N N . VAL A 1 217 ? 17.962 2.638 -0.586 1.00 67.88 217 VAL A N 1
ATOM 1716 C CA . VAL A 1 217 ? 17.263 1.598 0.179 1.00 67.88 217 VAL A CA 1
ATOM 1717 C C . VAL A 1 217 ? 16.543 0.671 -0.795 1.00 67.88 217 VAL A C 1
ATOM 1719 O O . VAL A 1 217 ? 15.774 1.142 -1.635 1.00 67.88 217 VAL A O 1
ATOM 1722 N N . LEU A 1 218 ? 16.804 -0.634 -0.700 1.00 63.72 218 LEU A N 1
ATOM 1723 C CA . LEU A 1 218 ? 16.217 -1.639 -1.593 1.00 63.72 218 LEU A CA 1
ATOM 1724 C C . LEU A 1 218 ? 14.850 -2.129 -1.095 1.00 63.72 218 LEU A C 1
ATOM 1726 O O . LEU A 1 218 ? 13.947 -2.284 -1.907 1.00 63.72 218 LEU A O 1
ATOM 1730 N N . GLU A 1 219 ? 14.678 -2.291 0.223 1.00 56.56 219 GLU A N 1
ATOM 1731 C CA . GLU A 1 219 ? 13.412 -2.624 0.898 1.00 56.56 219 GLU A CA 1
ATOM 1732 C C . GLU A 1 219 ? 13.420 -2.062 2.344 1.00 56.56 219 GLU A C 1
ATOM 1734 O O . GLU A 1 219 ? 14.462 -2.091 2.999 1.00 56.56 219 GLU A O 1
ATOM 1739 N N . GLY A 1 220 ? 12.281 -1.575 2.863 1.00 50.62 220 GLY A N 1
ATOM 1740 C CA . GLY A 1 220 ? 12.096 -1.249 4.296 1.00 50.62 220 GLY A CA 1
ATOM 1741 C C . GLY A 1 220 ? 12.097 0.236 4.725 1.00 50.62 220 GLY A C 1
ATOM 1742 O O . GLY A 1 220 ? 12.387 1.141 3.943 1.00 50.62 220 GLY A O 1
ATOM 1743 N N . ASP A 1 221 ? 11.714 0.447 5.997 1.00 40.72 221 ASP A N 1
ATOM 1744 C CA . ASP A 1 221 ? 11.313 1.696 6.680 1.00 40.72 221 ASP A CA 1
ATOM 1745 C C . ASP A 1 221 ? 12.387 2.801 6.740 1.00 40.72 221 ASP A C 1
ATOM 1747 O O . ASP A 1 221 ? 12.992 3.057 7.785 1.00 40.72 221 ASP A O 1
ATOM 1751 N N . SER A 1 222 ? 12.591 3.538 5.649 1.00 43.88 222 SER A N 1
ATOM 1752 C CA . SER A 1 222 ? 13.182 4.875 5.745 1.00 43.88 222 SER A CA 1
ATOM 1753 C C . SER A 1 222 ? 12.173 5.941 5.314 1.00 43.88 222 SER A C 1
ATOM 1755 O O . SER A 1 222 ? 11.722 5.922 4.171 1.00 43.88 222 SER A O 1
ATOM 1757 N N . PRO A 1 223 ? 11.839 6.914 6.184 1.00 44.53 223 PRO A N 1
ATOM 1758 C CA . PRO A 1 223 ? 10.980 8.048 5.839 1.00 44.53 223 PRO A CA 1
ATOM 1759 C C . PRO A 1 223 ? 11.676 9.096 4.944 1.00 44.53 223 PRO A C 1
ATOM 1761 O O . PRO A 1 223 ? 11.104 10.156 4.678 1.00 44.53 223 PRO A O 1
ATOM 1764 N N . ALA A 1 224 ? 12.914 8.848 4.498 1.00 47.44 224 ALA A N 1
ATOM 1765 C CA . ALA A 1 224 ? 13.630 9.724 3.576 1.00 47.44 224 ALA A CA 1
ATOM 1766 C C . ALA A 1 224 ? 13.277 9.407 2.112 1.00 47.44 224 ALA A C 1
ATOM 1768 O O . ALA A 1 224 ? 13.079 8.253 1.744 1.00 47.44 224 ALA A O 1
ATOM 1769 N N . GLN A 1 225 ? 13.237 10.444 1.269 1.00 58.50 225 GLN A N 1
ATOM 1770 C CA . GLN A 1 225 ? 13.108 10.309 -0.186 1.00 58.50 225 GLN A CA 1
ATOM 1771 C C . GLN A 1 225 ? 14.200 9.367 -0.702 1.00 58.50 225 GLN A C 1
ATOM 1773 O O . GLN A 1 225 ? 15.384 9.699 -0.624 1.00 58.50 225 GLN A O 1
ATOM 1778 N N . ASN A 1 226 ? 13.809 8.195 -1.207 1.00 59.47 226 ASN A N 1
ATOM 1779 C CA . ASN A 1 226 ? 14.754 7.267 -1.809 1.00 59.47 226 ASN A CA 1
ATOM 1780 C C . ASN A 1 226 ? 15.387 7.977 -3.018 1.00 59.47 226 ASN A C 1
ATOM 1782 O O . ASN A 1 226 ? 14.654 8.440 -3.895 1.00 59.47 226 ASN A O 1
ATOM 1786 N N . PRO A 1 227 ? 16.721 8.079 -3.117 1.00 59.50 227 PRO A N 1
ATOM 1787 C CA . PRO A 1 227 ? 17.374 8.698 -4.261 1.00 59.50 227 PRO A CA 1
ATOM 1788 C C . PRO A 1 227 ? 17.123 7.927 -5.560 1.00 59.50 227 PRO A C 1
ATOM 1790 O O . PRO A 1 227 ? 17.546 8.377 -6.608 1.00 59.50 227 PRO A O 1
ATOM 1793 N N . THR A 1 228 ? 16.433 6.797 -5.567 1.00 61.31 228 THR A N 1
ATOM 1794 C CA . THR A 1 228 ? 15.999 6.132 -6.807 1.00 61.31 228 THR A CA 1
ATOM 1795 C C . THR A 1 228 ? 14.610 6.584 -7.261 1.00 61.31 228 THR A C 1
ATOM 1797 O O . THR A 1 228 ? 14.168 6.221 -8.346 1.00 61.31 228 THR A O 1
ATOM 1800 N N . GLU A 1 229 ? 13.927 7.414 -6.471 1.00 67.00 229 GLU A N 1
ATOM 1801 C CA . GLU A 1 229 ? 12.595 7.895 -6.793 1.00 67.00 229 GLU A CA 1
ATOM 1802 C C . GLU A 1 229 ? 12.627 8.909 -7.943 1.00 67.00 229 GLU A C 1
ATOM 1804 O O . GLU A 1 229 ? 13.385 9.888 -7.945 1.00 67.00 229 GLU A O 1
ATOM 1809 N N . VAL A 1 230 ? 11.760 8.675 -8.925 1.00 65.62 230 VAL A N 1
ATOM 1810 C CA . VAL A 1 230 ? 11.558 9.551 -10.074 1.00 65.62 230 VAL A CA 1
ATOM 1811 C C . VAL A 1 230 ? 10.208 10.259 -9.870 1.00 65.62 230 VAL A C 1
ATOM 1813 O O . VAL A 1 230 ? 9.203 9.610 -9.617 1.00 65.62 230 VAL A O 1
ATOM 1816 N N . PRO A 1 231 ? 10.106 11.599 -9.943 1.00 67.25 231 PRO A N 1
ATOM 1817 C CA . PRO A 1 231 ? 8.841 12.266 -9.614 1.00 67.25 231 PRO A CA 1
ATOM 1818 C C . PRO A 1 231 ? 7.639 11.972 -10.544 1.00 67.25 231 PRO A C 1
ATOM 1820 O O . PRO A 1 231 ? 6.550 12.478 -10.278 1.00 67.25 231 PRO A O 1
ATOM 1823 N N . PHE A 1 232 ? 7.784 11.206 -11.636 1.00 68.81 232 PHE A N 1
ATOM 1824 C CA . PHE A 1 232 ? 6.707 11.005 -12.617 1.00 68.81 232 PHE A CA 1
ATOM 1825 C C . PHE A 1 232 ? 5.554 10.171 -12.062 1.00 68.81 232 PHE A C 1
ATOM 1827 O O . PHE A 1 232 ? 4.405 10.611 -12.131 1.00 68.81 232 PHE A O 1
ATOM 1834 N N . LEU A 1 233 ? 5.835 9.005 -11.483 1.00 72.44 233 LEU A N 1
ATOM 1835 C CA . LEU A 1 233 ? 4.816 8.194 -10.839 1.00 72.44 233 LEU A CA 1
ATOM 1836 C C . LEU A 1 233 ? 4.243 8.936 -9.646 1.00 72.44 233 LEU A C 1
ATOM 1838 O O . LEU A 1 233 ? 3.042 8.855 -9.446 1.00 72.44 233 LEU A O 1
ATOM 1842 N N . SER A 1 234 ? 5.053 9.668 -8.876 1.00 73.56 234 SER A N 1
ATOM 1843 C CA . SER A 1 234 ? 4.537 10.491 -7.776 1.00 73.56 234 SER A CA 1
ATOM 1844 C C . SER A 1 234 ? 3.421 11.421 -8.270 1.00 73.56 234 SER A C 1
ATOM 1846 O O . SER A 1 234 ? 2.317 11.416 -7.724 1.00 73.56 234 SER A O 1
ATOM 1848 N N . LEU A 1 235 ? 3.644 12.130 -9.382 1.00 76.25 235 LEU A N 1
ATOM 1849 C CA . LEU A 1 235 ? 2.631 12.996 -9.990 1.00 76.25 235 LEU A CA 1
ATOM 1850 C C . LEU A 1 235 ? 1.435 12.214 -10.551 1.00 76.25 235 LEU A C 1
ATOM 1852 O O . LEU A 1 235 ? 0.297 12.638 -10.349 1.00 76.25 235 LEU A O 1
ATOM 1856 N N . TYR A 1 236 ? 1.672 11.089 -11.231 1.00 81.88 236 TYR A N 1
ATOM 1857 C CA . TYR A 1 236 ? 0.617 10.221 -11.766 1.00 81.88 236 TYR A CA 1
ATOM 1858 C C . TYR A 1 236 ? -0.288 9.667 -10.655 1.00 81.88 236 TYR A C 1
ATOM 1860 O O . TYR A 1 236 ? -1.507 9.828 -10.693 1.00 81.88 236 TYR A O 1
ATOM 1868 N N . PHE A 1 237 ? 0.326 9.074 -9.633 1.00 85.62 237 PHE A N 1
ATOM 1869 C CA . PHE A 1 237 ? -0.294 8.536 -8.428 1.00 85.62 237 PHE A CA 1
ATOM 1870 C C . PHE A 1 237 ? -1.115 9.604 -7.707 1.00 85.62 237 PHE A C 1
ATOM 1872 O O . PHE A 1 237 ? -2.312 9.420 -7.487 1.00 85.62 237 PHE A O 1
ATOM 1879 N N . GLN A 1 238 ? -0.501 10.750 -7.393 1.00 84.44 238 GLN A N 1
ATOM 1880 C CA . GLN A 1 238 ? -1.186 11.840 -6.706 1.00 84.44 238 GLN A CA 1
ATOM 1881 C C . GLN A 1 238 ? -2.366 12.375 -7.520 1.00 84.44 238 GLN A C 1
ATOM 1883 O O . GLN A 1 238 ? -3.412 12.662 -6.941 1.00 84.44 238 GLN A O 1
ATOM 1888 N N . ARG A 1 239 ? -2.211 12.534 -8.842 1.00 85.25 239 ARG A N 1
ATOM 1889 C CA . ARG A 1 239 ? -3.284 13.022 -9.717 1.00 85.25 239 ARG A CA 1
ATOM 1890 C C . ARG A 1 239 ? -4.450 12.040 -9.745 1.00 85.25 239 ARG A C 1
ATOM 1892 O O . ARG A 1 239 ? -5.567 12.450 -9.449 1.00 85.25 239 ARG A O 1
ATOM 1899 N N . ARG A 1 240 ? -4.179 10.762 -10.021 1.00 88.38 240 ARG A N 1
ATOM 1900 C CA . ARG A 1 240 ? -5.201 9.713 -10.105 1.00 88.38 240 ARG A CA 1
ATOM 1901 C C . ARG A 1 240 ? -5.987 9.578 -8.801 1.00 88.38 240 ARG A C 1
ATOM 1903 O O . ARG A 1 240 ? -7.208 9.672 -8.819 1.00 88.38 240 ARG A O 1
ATOM 1910 N N . LEU A 1 241 ? -5.303 9.476 -7.658 1.00 91.00 241 LEU A N 1
ATOM 1911 C CA . LEU A 1 241 ? -5.985 9.380 -6.363 1.00 91.00 241 LEU A CA 1
ATOM 1912 C C . LEU A 1 241 ? -6.823 10.631 -6.040 1.00 91.00 241 LEU A C 1
ATOM 1914 O O . LEU A 1 241 ? -7.930 10.516 -5.510 1.00 91.00 241 LEU A O 1
ATOM 1918 N N . LYS A 1 242 ? -6.335 11.836 -6.375 1.00 90.06 242 LYS A N 1
ATOM 1919 C CA . LYS A 1 242 ? -7.107 13.083 -6.206 1.00 90.06 242 LYS A CA 1
ATOM 1920 C C . LYS A 1 242 ? -8.357 13.104 -7.085 1.00 90.06 242 LYS A C 1
ATOM 1922 O O . LYS A 1 242 ? -9.411 13.524 -6.611 1.00 90.06 242 LYS A O 1
ATOM 1927 N N . GLU A 1 243 ? -8.250 12.662 -8.336 1.00 90.00 243 GLU A N 1
ATOM 1928 C CA . GLU A 1 243 ? -9.378 12.556 -9.273 1.00 90.00 243 GLU A CA 1
ATOM 1929 C C . GLU A 1 243 ? -10.433 11.554 -8.783 1.00 90.00 243 GLU A C 1
ATOM 1931 O O . GLU A 1 243 ? -11.629 11.835 -8.877 1.00 90.00 243 GLU A O 1
ATOM 1936 N N . ASP A 1 244 ? -9.997 10.463 -8.151 1.00 91.81 244 ASP A N 1
ATOM 1937 C CA . ASP A 1 244 ? -10.873 9.470 -7.519 1.00 91.81 244 ASP A CA 1
ATOM 1938 C C . ASP A 1 244 ? -11.488 9.953 -6.191 1.00 91.81 244 ASP A C 1
ATOM 1940 O O . ASP A 1 244 ? -12.382 9.311 -5.639 1.00 91.81 244 ASP A O 1
ATOM 1944 N N . GLY A 1 245 ? -11.057 11.109 -5.673 1.00 91.69 245 GLY A N 1
ATOM 1945 C CA . GLY A 1 245 ? -11.603 11.726 -4.463 1.00 91.69 245 GLY A CA 1
ATOM 1946 C C . GLY A 1 245 ? -10.991 11.227 -3.152 1.00 91.69 245 GLY A C 1
ATOM 1947 O O . GLY A 1 245 ? -11.606 11.404 -2.095 1.00 91.69 245 GLY A O 1
ATOM 1948 N N . TRP A 1 246 ? -9.802 10.620 -3.199 1.00 92.56 246 TRP A N 1
ATOM 1949 C CA . TRP A 1 246 ? -9.042 10.263 -1.999 1.00 92.56 246 TRP A CA 1
ATOM 1950 C C . TRP A 1 246 ? -8.677 11.501 -1.172 1.00 92.56 246 TRP A C 1
ATOM 1952 O O . TRP A 1 246 ? -8.544 12.618 -1.678 1.00 92.56 246 TRP A O 1
ATOM 1962 N N . CYS A 1 247 ? -8.484 11.300 0.131 1.00 90.44 247 CYS A N 1
ATOM 1963 C CA . CYS A 1 247 ? -8.061 12.364 1.028 1.00 90.44 247 CYS A CA 1
ATOM 1964 C C . CYS A 1 247 ? -6.618 12.797 0.748 1.00 90.44 247 CYS A C 1
ATOM 1966 O O . CYS A 1 247 ? -5.706 11.980 0.817 1.00 90.44 247 CYS A O 1
ATOM 1968 N N . THR A 1 248 ? -6.377 14.098 0.547 1.00 90.06 248 THR A N 1
ATOM 1969 C CA . THR A 1 248 ? -5.022 14.637 0.322 1.00 90.06 248 THR A CA 1
ATOM 1970 C C . THR A 1 248 ? -4.041 14.255 1.436 1.00 90.06 248 THR A C 1
ATOM 1972 O O . THR A 1 248 ? -2.904 13.912 1.145 1.00 90.06 248 THR A O 1
ATOM 1975 N N . THR A 1 249 ? -4.473 14.247 2.702 1.00 87.94 249 THR A N 1
ATOM 1976 C CA . THR A 1 249 ? -3.626 13.806 3.827 1.00 87.94 249 THR A CA 1
ATOM 1977 C C . THR A 1 249 ? -3.268 12.322 3.733 1.00 87.94 249 THR A C 1
ATOM 1979 O O . THR A 1 249 ? -2.161 11.929 4.083 1.00 87.94 249 THR A O 1
ATOM 1982 N N . GLU A 1 250 ? -4.195 11.483 3.266 1.00 87.25 250 GLU A N 1
ATOM 1983 C CA . GLU A 1 250 ? -3.949 10.046 3.105 1.00 87.25 250 GLU A CA 1
ATOM 1984 C C . GLU A 1 250 ? -3.039 9.773 1.914 1.00 87.25 250 GLU A C 1
ATOM 1986 O O . GLU A 1 250 ? -2.171 8.919 2.026 1.00 87.25 250 GLU A O 1
ATOM 1991 N N . ILE A 1 251 ? -3.166 10.537 0.825 1.00 89.12 251 ILE A N 1
ATOM 1992 C CA . ILE A 1 251 ? -2.242 10.473 -0.313 1.00 89.12 251 ILE A CA 1
ATOM 1993 C C . ILE A 1 251 ? -0.813 10.776 0.147 1.00 89.12 251 ILE A C 1
ATOM 1995 O O . ILE A 1 251 ? 0.089 10.004 -0.159 1.00 89.12 251 ILE A O 1
ATOM 1999 N N . GLU A 1 252 ? -0.607 11.854 0.912 1.00 85.44 252 GLU A N 1
ATOM 2000 C CA . GLU A 1 252 ? 0.715 12.196 1.460 1.00 85.44 252 GLU A CA 1
ATOM 2001 C C . GLU A 1 252 ? 1.217 11.123 2.431 1.00 85.44 252 GLU A C 1
ATOM 2003 O O . GLU A 1 252 ? 2.372 10.709 2.360 1.00 85.44 252 GLU A O 1
ATOM 2008 N N . ARG A 1 253 ? 0.346 10.601 3.303 1.00 85.38 253 ARG A N 1
ATOM 2009 C CA . ARG A 1 253 ? 0.711 9.501 4.203 1.00 85.38 253 ARG A CA 1
ATOM 2010 C C . ARG A 1 253 ? 1.144 8.266 3.421 1.00 85.38 253 ARG A C 1
ATOM 2012 O O . ARG A 1 253 ? 2.203 7.734 3.704 1.00 85.38 253 ARG A O 1
ATOM 2019 N N . ILE A 1 254 ? 0.358 7.815 2.444 1.00 84.56 254 ILE A N 1
ATOM 2020 C CA . ILE A 1 254 ? 0.692 6.650 1.613 1.00 84.56 254 ILE A CA 1
ATOM 2021 C C . ILE A 1 254 ? 2.000 6.905 0.874 1.00 84.56 254 ILE A C 1
ATOM 2023 O O . ILE A 1 254 ? 2.863 6.039 0.851 1.00 84.56 254 ILE A O 1
ATOM 2027 N N . TYR A 1 255 ? 2.174 8.100 0.318 1.00 80.94 255 TYR A N 1
ATOM 2028 C CA . TYR A 1 255 ? 3.399 8.476 -0.369 1.00 80.94 255 TYR A CA 1
ATOM 2029 C C . TYR A 1 255 ? 4.637 8.343 0.535 1.00 80.94 255 TYR A C 1
ATOM 2031 O O . TYR A 1 255 ? 5.642 7.774 0.111 1.00 80.94 255 TYR A O 1
ATOM 2039 N N . HIS A 1 256 ? 4.547 8.790 1.790 1.00 77.12 256 HIS A N 1
ATOM 2040 C CA . HIS A 1 256 ? 5.643 8.705 2.759 1.00 77.12 256 HIS A CA 1
ATOM 2041 C C . HIS A 1 256 ? 5.809 7.329 3.415 1.00 77.12 256 HIS A C 1
ATOM 2043 O O . HIS A 1 256 ? 6.927 6.953 3.747 1.00 77.12 256 HIS A O 1
ATOM 2049 N N . SER A 1 257 ? 4.722 6.584 3.619 1.00 74.19 257 SER A N 1
ATOM 2050 C CA . SER A 1 257 ? 4.741 5.260 4.255 1.00 74.19 257 SER A CA 1
ATOM 2051 C C . SER A 1 257 ? 5.032 4.126 3.270 1.00 74.19 257 SER A C 1
ATOM 2053 O O . SER A 1 257 ? 5.465 3.063 3.692 1.00 74.19 257 SER A O 1
ATOM 2055 N N . MET A 1 258 ? 4.794 4.328 1.971 1.00 75.00 258 MET A N 1
ATOM 2056 C CA . MET A 1 258 ? 4.997 3.325 0.924 1.00 75.00 258 MET A CA 1
ATOM 2057 C C . MET A 1 258 ? 5.992 3.859 -0.100 1.00 75.00 258 MET A C 1
ATOM 2059 O O . MET A 1 258 ? 5.573 4.497 -1.066 1.00 75.00 258 MET A O 1
ATOM 2063 N N . PRO A 1 259 ? 7.303 3.622 0.072 1.00 64.19 259 PRO A N 1
ATOM 2064 C CA . PRO A 1 259 ? 8.300 4.166 -0.842 1.00 64.19 259 PRO A CA 1
ATOM 2065 C C . PRO A 1 259 ? 8.264 3.513 -2.231 1.00 64.19 259 PRO A C 1
ATOM 2067 O O . PRO A 1 259 ? 8.694 4.142 -3.192 1.00 64.19 259 PRO A O 1
ATOM 2070 N N . SER A 1 260 ? 7.745 2.284 -2.364 1.00 76.06 260 SER A N 1
ATOM 2071 C CA . SER A 1 260 ? 7.824 1.523 -3.619 1.00 76.06 260 SER A CA 1
ATOM 2072 C C . SER A 1 260 ? 6.893 2.090 -4.718 1.00 76.06 260 SER A C 1
ATOM 2074 O O . SER A 1 260 ? 5.669 2.176 -4.527 1.00 76.06 260 SER A O 1
ATOM 2076 N N . PRO A 1 261 ? 7.440 2.454 -5.895 1.00 80.00 261 PRO A N 1
ATOM 2077 C CA . PRO A 1 261 ? 6.672 2.811 -7.080 1.00 80.00 261 PRO A CA 1
ATOM 2078 C C . PRO A 1 261 ? 5.605 1.764 -7.481 1.00 80.00 261 PRO A C 1
ATOM 2080 O O . PRO A 1 261 ? 4.436 2.138 -7.636 1.00 80.00 261 PRO A O 1
ATOM 2083 N N . PRO A 1 262 ? 5.903 0.452 -7.572 1.00 82.38 262 PRO A N 1
ATOM 2084 C CA . PRO A 1 262 ? 4.890 -0.540 -7.939 1.00 82.38 262 PRO A CA 1
ATOM 2085 C C . PRO A 1 262 ? 3.717 -0.602 -6.952 1.00 82.38 262 PRO A C 1
ATOM 2087 O O . PRO A 1 262 ? 2.565 -0.699 -7.377 1.00 82.38 262 PRO A O 1
ATOM 2090 N N . SER A 1 263 ? 3.970 -0.467 -5.643 1.00 85.31 263 SER A N 1
ATOM 2091 C CA . SER A 1 263 ? 2.907 -0.447 -4.628 1.00 85.31 263 SER A CA 1
ATOM 2092 C C . SER A 1 263 ? 2.008 0.782 -4.766 1.00 85.31 263 SER A C 1
ATOM 2094 O O . SER A 1 263 ? 0.790 0.668 -4.651 1.00 85.31 263 SER A O 1
ATOM 2096 N N . ARG A 1 264 ? 2.568 1.961 -5.061 1.00 87.25 264 ARG A N 1
ATOM 2097 C CA . ARG A 1 264 ? 1.767 3.173 -5.312 1.00 87.25 264 ARG A CA 1
ATOM 2098 C C . ARG A 1 264 ? 0.943 3.044 -6.591 1.00 87.25 264 ARG A C 1
ATOM 2100 O O . ARG A 1 264 ? -0.235 3.400 -6.592 1.00 87.25 264 ARG A O 1
ATOM 2107 N N . TYR A 1 265 ? 1.521 2.492 -7.660 1.00 89.50 265 TYR A N 1
ATOM 2108 C CA . TYR A 1 265 ? 0.773 2.178 -8.879 1.00 89.50 265 TYR A CA 1
ATOM 2109 C C . TYR A 1 265 ? -0.388 1.214 -8.588 1.00 89.50 265 TYR A C 1
ATOM 2111 O O . TYR A 1 265 ? -1.511 1.479 -9.017 1.00 89.50 265 TYR A O 1
ATOM 2119 N N . TYR A 1 266 ? -0.160 0.176 -7.778 1.00 91.56 266 TYR A N 1
ATOM 2120 C CA . TYR A 1 266 ? -1.201 -0.747 -7.320 1.00 91.56 266 TYR A CA 1
ATOM 2121 C C . TYR A 1 266 ? -2.324 -0.032 -6.561 1.00 91.56 266 TYR A C 1
ATOM 2123 O O . TYR A 1 266 ? -3.494 -0.173 -6.911 1.00 91.56 266 TYR A O 1
ATOM 2131 N N . ILE A 1 267 ? -1.976 0.787 -5.561 1.00 92.06 267 ILE A N 1
ATOM 2132 C CA . ILE A 1 267 ? -2.943 1.564 -4.769 1.00 92.06 267 ILE A CA 1
ATOM 2133 C C . ILE A 1 267 ? -3.757 2.506 -5.661 1.00 92.06 267 ILE A C 1
ATOM 2135 O O . ILE A 1 267 ? -4.953 2.667 -5.444 1.00 92.06 267 ILE A O 1
ATOM 2139 N N . SER A 1 268 ? -3.149 3.073 -6.709 1.00 91.44 268 SER A N 1
ATOM 2140 C CA . SER A 1 268 ? -3.856 3.927 -7.673 1.00 91.44 268 SER A CA 1
ATOM 2141 C C . SER A 1 268 ? -4.980 3.217 -8.439 1.00 91.44 268 SER A C 1
ATOM 2143 O O . SER A 1 268 ? -5.777 3.873 -9.102 1.00 91.44 268 S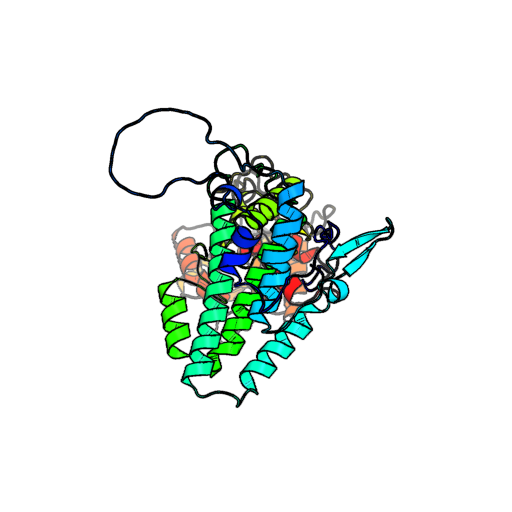ER A O 1
ATOM 2145 N N . MET A 1 269 ? -5.042 1.886 -8.376 1.00 92.62 269 MET A N 1
ATOM 2146 C CA . MET A 1 269 ? -6.090 1.069 -8.984 1.00 92.62 269 MET A CA 1
ATOM 2147 C C . MET A 1 269 ? -7.110 0.547 -7.963 1.00 92.62 269 MET A C 1
ATOM 2149 O O . MET A 1 269 ? -8.098 -0.058 -8.378 1.00 92.62 269 MET A O 1
ATOM 2153 N N . LEU A 1 270 ? -6.902 0.770 -6.662 1.00 92.00 270 LEU A N 1
ATOM 2154 C CA . LEU A 1 270 ? -7.842 0.375 -5.615 1.00 92.00 270 LEU A CA 1
ATOM 2155 C C . LEU A 1 270 ? -9.021 1.346 -5.523 1.00 92.00 270 LEU A C 1
ATOM 2157 O O . LEU A 1 270 ? -8.902 2.548 -5.763 1.00 92.00 270 LEU A O 1
ATOM 2161 N N . ASP A 1 271 ? -10.167 0.81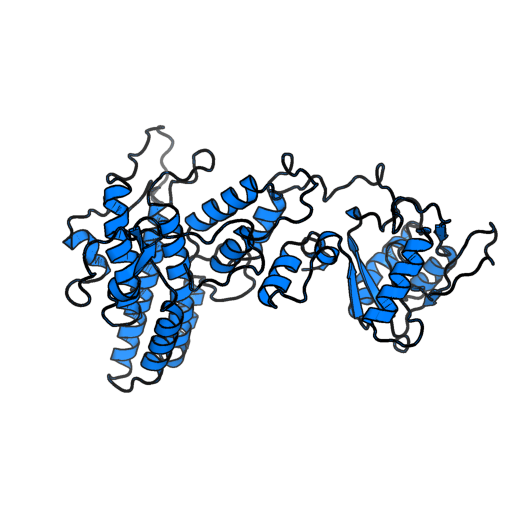5 -5.114 1.00 90.00 271 ASP A N 1
ATOM 2162 C CA . ASP A 1 271 ? -11.283 1.627 -4.655 1.00 90.00 271 ASP A CA 1
ATOM 2163 C C . ASP A 1 271 ? -10.909 2.396 -3.385 1.00 90.00 271 ASP A C 1
ATOM 2165 O O . ASP A 1 271 ? -10.209 1.896 -2.498 1.00 90.00 271 ASP A O 1
ATOM 2169 N N . ARG A 1 272 ? -11.383 3.641 -3.302 1.00 88.81 272 ARG A N 1
ATOM 2170 C CA . ARG A 1 272 ? -11.074 4.498 -2.161 1.00 88.81 272 ARG A CA 1
ATOM 2171 C C . ARG A 1 272 ? -11.822 4.062 -0.900 1.00 88.81 272 ARG A C 1
ATOM 2173 O O . ARG A 1 272 ? -13.010 3.739 -0.992 1.00 88.81 272 ARG A O 1
ATOM 2180 N N . PRO A 1 273 ? -11.202 4.189 0.285 1.00 85.38 273 PRO A N 1
ATOM 2181 C CA . PRO A 1 273 ? -11.913 4.059 1.546 1.00 85.38 273 PRO A CA 1
ATOM 2182 C C . PRO A 1 273 ? -13.061 5.069 1.661 1.00 85.38 273 PRO A C 1
ATOM 2184 O O . PRO A 1 273 ? -12.898 6.247 1.335 1.00 85.38 273 PRO A O 1
ATOM 2187 N N . GLN A 1 274 ? -14.215 4.605 2.153 1.00 81.88 274 GLN A N 1
ATOM 2188 C CA . GLN A 1 274 ? -15.386 5.434 2.483 1.00 81.88 274 GLN A CA 1
ATOM 2189 C C . GLN A 1 274 ? -15.814 6.372 1.329 1.00 81.88 274 GLN A C 1
ATOM 2191 O O . GLN A 1 274 ? -15.742 7.606 1.447 1.00 81.88 274 GLN A O 1
ATOM 2196 N N . PRO A 1 275 ? -16.252 5.812 0.180 1.00 85.12 275 PRO A N 1
ATOM 2197 C CA . PRO A 1 275 ? -16.595 6.573 -1.023 1.00 85.12 275 PRO A CA 1
ATOM 2198 C C . PRO A 1 275 ? -17.744 7.581 -0.839 1.00 85.12 275 PRO A C 1
ATOM 2200 O O . PRO A 1 275 ? -17.948 8.455 -1.684 1.00 85.12 275 PRO A O 1
ATOM 2203 N N . GLU A 1 276 ? -18.483 7.499 0.259 1.00 84.81 276 GLU A N 1
ATOM 2204 C CA . GLU A 1 276 ? -19.527 8.434 0.664 1.00 84.81 276 GLU A CA 1
ATOM 2205 C C . GLU A 1 276 ? -18.997 9.742 1.284 1.00 84.81 276 GLU A C 1
ATOM 2207 O O . GLU A 1 276 ? -19.719 10.741 1.314 1.00 84.81 276 GLU A O 1
ATOM 2212 N N . LEU A 1 277 ? -17.745 9.779 1.763 1.00 83.69 277 LEU A N 1
ATOM 2213 C CA . LEU A 1 277 ? -17.154 10.960 2.404 1.00 83.69 277 LEU A CA 1
ATOM 2214 C C . LEU A 1 277 ? -16.452 11.871 1.395 1.00 83.69 277 LEU A C 1
ATOM 2216 O O . LEU A 1 277 ? -15.724 11.402 0.524 1.00 83.69 277 LEU A O 1
ATOM 2220 N N . SER A 1 278 ? -16.627 13.189 1.516 1.00 87.44 278 SER A N 1
ATOM 2221 C CA . SER A 1 278 ? -16.006 14.170 0.614 1.00 87.44 278 SER A CA 1
ATOM 2222 C C . SER A 1 278 ? -14.755 14.781 1.239 1.00 87.44 278 SER A C 1
ATOM 2224 O O . SER A 1 278 ? -14.857 15.544 2.196 1.00 87.44 278 SER A O 1
ATOM 2226 N N . HIS A 1 279 ? -13.586 14.547 0.640 1.00 88.81 279 HIS A N 1
ATOM 2227 C CA . HIS A 1 279 ? -12.303 15.078 1.123 1.00 88.81 279 HIS A CA 1
ATOM 2228 C C . HIS A 1 279 ? -11.815 16.346 0.402 1.00 88.81 279 HIS A C 1
ATOM 2230 O O . HIS A 1 279 ? -10.641 16.698 0.491 1.00 88.81 279 HIS A O 1
ATOM 2236 N N . LYS A 1 280 ? -12.708 17.065 -0.290 1.00 87.25 280 LYS A N 1
ATOM 2237 C CA . LYS A 1 280 ? -12.365 18.281 -1.055 1.00 87.25 280 LYS A CA 1
ATOM 2238 C C . LYS A 1 280 ? -11.756 19.404 -0.209 1.00 87.25 280 LYS A C 1
ATOM 2240 O O . LYS A 1 280 ? -10.962 20.180 -0.726 1.00 87.25 280 LYS A O 1
ATOM 2245 N N . ASP A 1 281 ? -12.115 19.467 1.072 1.00 87.69 281 ASP A N 1
ATOM 2246 C CA . ASP A 1 281 ? -11.640 20.494 2.006 1.00 87.69 281 ASP A CA 1
ATOM 2247 C C . ASP A 1 281 ? -10.427 20.032 2.843 1.00 87.69 281 ASP A C 1
ATOM 2249 O O . ASP A 1 281 ? -9.982 20.749 3.740 1.00 87.69 281 ASP A O 1
ATOM 2253 N N . CYS A 1 282 ? -9.891 18.829 2.590 1.00 88.62 282 CYS A N 1
ATOM 2254 C CA . CYS A 1 282 ? -8.689 18.330 3.261 1.00 88.62 282 CYS A CA 1
ATOM 2255 C C . CYS A 1 282 ? -7.411 18.952 2.676 1.00 88.62 282 CYS A C 1
ATOM 2257 O O . CYS A 1 282 ? -7.303 19.184 1.471 1.00 88.62 282 CYS A O 1
ATOM 2259 N N . THR A 1 283 ? -6.394 19.132 3.519 1.00 88.62 283 THR A N 1
ATOM 2260 C CA . THR A 1 283 ? -5.053 19.579 3.106 1.00 88.62 283 THR A CA 1
ATOM 2261 C C . THR A 1 283 ? -4.053 18.419 3.134 1.00 88.62 283 THR A C 1
ATOM 2263 O O . THR A 1 283 ? -4.372 17.319 3.584 1.00 88.62 283 THR A O 1
ATOM 2266 N N . SER A 1 284 ? -2.818 18.647 2.679 1.00 83.81 284 SER A N 1
ATOM 2267 C CA . SER A 1 284 ? -1.721 17.669 2.787 1.00 83.81 284 SER A CA 1
ATOM 2268 C C . SER A 1 284 ? -1.395 17.275 4.232 1.00 83.81 284 SER A C 1
ATOM 2270 O O . SER A 1 284 ? -0.895 16.185 4.473 1.00 83.81 284 SER A O 1
ATOM 2272 N N . SER A 1 285 ? -1.715 18.129 5.206 1.00 84.50 285 SER A N 1
ATOM 2273 C CA . SER A 1 285 ? -1.379 17.933 6.619 1.00 84.50 285 SER A CA 1
ATOM 2274 C C . SER A 1 285 ? -2.587 17.763 7.542 1.00 84.50 285 SER A C 1
ATOM 2276 O O . SER A 1 285 ? -2.411 17.582 8.746 1.00 84.50 285 SER A O 1
ATOM 2278 N N . SER A 1 286 ? -3.818 17.856 7.028 1.00 84.69 286 SER A N 1
ATOM 2279 C CA . SER A 1 286 ? -5.016 17.794 7.866 1.00 84.69 286 SER A CA 1
ATOM 2280 C C . SER A 1 286 ? -6.242 17.245 7.137 1.00 84.69 286 SER A C 1
ATOM 2282 O O . SER A 1 286 ? -6.710 17.811 6.144 1.00 84.69 286 SER A O 1
ATOM 2284 N N . CYS A 1 287 ? -6.809 16.173 7.699 1.00 85.56 287 CYS A N 1
ATOM 2285 C CA . CYS A 1 287 ? -8.076 15.591 7.276 1.00 85.56 287 CYS A CA 1
ATOM 2286 C C . CYS A 1 287 ? -9.220 16.077 8.177 1.00 85.56 287 CYS A C 1
ATOM 2288 O O . CYS A 1 287 ? -9.199 15.877 9.395 1.00 85.56 287 CYS A O 1
ATOM 2290 N N . ILE A 1 288 ? -10.272 16.642 7.576 1.00 82.50 288 ILE A N 1
ATOM 2291 C CA . ILE A 1 288 ? -11.432 17.182 8.309 1.00 82.50 288 ILE A CA 1
ATOM 2292 C C . ILE A 1 288 ? -12.217 16.116 9.097 1.00 82.50 288 ILE A C 1
ATOM 2294 O O . ILE A 1 288 ? -12.939 16.451 10.035 1.00 82.50 288 ILE A O 1
ATOM 2298 N N . TYR A 1 289 ? -12.063 14.835 8.743 1.00 76.31 289 TYR A N 1
ATOM 2299 C CA . TYR A 1 289 ? -12.729 13.708 9.404 1.00 76.31 289 TYR A CA 1
ATOM 2300 C C . TYR A 1 289 ? -11.877 13.026 10.475 1.00 76.31 289 TYR A C 1
ATOM 2302 O O . TYR A 1 289 ? -12.407 12.215 11.236 1.00 76.31 289 TYR A O 1
ATOM 2310 N N . TRP A 1 290 ? -10.576 13.320 10.550 1.00 71.00 290 TRP A N 1
ATOM 2311 C CA . TRP A 1 290 ? -9.710 12.778 11.602 1.00 71.00 290 TRP A CA 1
ATOM 2312 C C . TRP A 1 290 ? -9.948 13.480 12.944 1.00 71.00 290 TRP A C 1
ATOM 2314 O O . TRP A 1 290 ? -9.886 12.840 13.987 1.00 71.00 290 TRP A O 1
ATOM 2324 N N . GLY A 1 291 ? -10.296 14.769 12.917 1.00 60.22 291 GLY A N 1
ATOM 2325 C CA . GLY A 1 291 ? -10.550 15.587 14.106 1.00 60.22 291 GLY A CA 1
ATOM 2326 C C . GLY A 1 291 ? -12.031 15.846 14.390 1.00 60.22 291 GLY A C 1
ATOM 2327 O O . GLY A 1 291 ? -12.384 16.991 14.682 1.00 60.22 291 GLY A O 1
ATOM 2328 N N . MET A 1 292 ? -12.917 14.844 14.257 1.00 56.81 292 MET A N 1
ATOM 2329 C CA . MET A 1 292 ? -14.338 15.039 14.590 1.00 56.81 292 MET A CA 1
ATOM 2330 C C . MET A 1 292 ? -14.472 15.616 16.007 1.00 56.81 292 MET A C 1
ATOM 2332 O O . MET A 1 292 ? -14.034 15.016 16.983 1.00 56.81 292 MET A O 1
ATOM 2336 N N . LYS A 1 293 ? -15.081 16.802 16.108 1.00 52.72 293 LYS A N 1
ATOM 2337 C CA . LYS A 1 293 ? -15.308 17.482 17.387 1.00 52.72 293 LYS A CA 1
ATOM 2338 C C . LYS A 1 293 ? -16.307 16.679 18.221 1.00 52.72 293 LYS A C 1
ATOM 2340 O O . LYS A 1 293 ? -17.415 16.419 17.750 1.00 52.72 293 LYS A O 1
ATOM 2345 N N . GLU A 1 294 ? -15.940 16.382 19.466 1.00 54.94 294 GLU A N 1
ATOM 2346 C CA . GLU A 1 294 ? -16.734 15.628 20.455 1.00 54.94 294 GLU A CA 1
ATOM 2347 C C . GLU A 1 294 ? -18.204 16.075 20.537 1.00 54.94 294 GLU A C 1
ATOM 2349 O O . GLU A 1 294 ? -19.102 15.262 20.723 1.00 54.94 294 GLU A O 1
ATOM 2354 N N . THR A 1 295 ? -18.482 17.364 20.315 1.00 54.44 295 THR A N 1
ATOM 2355 C CA . THR A 1 295 ? -19.822 17.958 20.441 1.00 54.44 295 THR A CA 1
ATOM 2356 C C . THR A 1 295 ? -20.836 17.536 19.373 1.00 54.44 295 THR A C 1
ATOM 2358 O O . THR A 1 295 ? -22.016 17.847 19.518 1.00 54.44 295 THR A O 1
ATOM 2361 N N . LYS A 1 296 ? -20.414 16.857 18.299 1.00 70.75 296 LYS A N 1
ATOM 2362 C CA . LYS A 1 296 ? -21.308 16.339 17.240 1.00 70.75 296 LYS A CA 1
ATOM 2363 C C . LYS A 1 296 ? -21.287 14.814 17.124 1.00 70.75 296 LYS A C 1
ATOM 2365 O O . LYS A 1 296 ? -21.817 14.274 16.155 1.00 70.75 296 LYS A O 1
ATOM 2370 N N . TYR A 1 297 ? -20.646 14.134 18.067 1.00 81.94 297 TYR A N 1
ATOM 2371 C CA . TYR A 1 297 ? -20.500 12.690 18.028 1.00 81.94 297 TYR A CA 1
ATOM 2372 C C . TYR A 1 297 ? -21.826 11.985 18.339 1.00 81.94 297 TYR A C 1
ATOM 2374 O O . TYR A 1 297 ? -22.505 12.344 19.300 1.00 81.94 297 TYR A O 1
ATOM 2382 N N . ILE A 1 298 ? -22.177 10.967 17.550 1.00 85.19 298 ILE A N 1
ATOM 2383 C CA . ILE A 1 298 ? -23.350 10.119 17.785 1.00 85.19 298 ILE A CA 1
ATOM 2384 C C . ILE A 1 298 ? -22.879 8.669 17.846 1.00 85.19 298 ILE A C 1
ATOM 2386 O O . ILE A 1 298 ? -22.364 8.143 16.857 1.00 85.19 298 ILE A O 1
ATOM 2390 N N . THR A 1 299 ? -23.071 8.033 19.001 1.00 91.38 299 THR A N 1
ATOM 2391 C CA . THR A 1 299 ? -22.880 6.590 19.162 1.00 91.38 299 THR A CA 1
ATOM 2392 C C . THR A 1 299 ? -23.944 5.856 18.349 1.00 91.38 299 THR A C 1
ATOM 2394 O O . THR A 1 299 ? -25.131 6.168 18.448 1.00 91.38 299 THR A O 1
ATOM 2397 N N . LYS A 1 300 ? -23.524 4.909 17.510 1.00 93.62 300 LYS A N 1
ATOM 2398 C CA . LYS A 1 300 ? -24.399 4.183 16.589 1.00 93.62 300 LYS A CA 1
ATOM 2399 C C . LYS A 1 300 ? -24.798 2.824 17.149 1.00 93.62 300 LYS A C 1
ATOM 2401 O O . LYS A 1 300 ? -24.023 2.137 17.814 1.00 93.62 300 LYS A O 1
ATOM 2406 N N . HIS A 1 301 ? -26.011 2.418 16.803 1.00 95.50 301 HIS A N 1
ATOM 2407 C CA . HIS A 1 301 ? -26.445 1.034 16.912 1.00 95.50 301 HIS A CA 1
ATOM 2408 C C . HIS A 1 301 ? -25.842 0.190 15.777 1.00 95.50 301 HIS A C 1
ATOM 2410 O O . HIS A 1 301 ? -25.278 0.716 14.821 1.00 95.50 301 HIS A O 1
ATOM 2416 N N . THR A 1 302 ? -25.979 -1.135 15.862 1.00 92.94 302 THR A N 1
ATOM 2417 C CA . THR A 1 302 ? -25.527 -2.051 14.796 1.00 92.94 302 THR A CA 1
ATOM 2418 C C . THR A 1 302 ? -26.387 -1.965 13.537 1.00 92.94 302 THR A C 1
ATOM 2420 O O . THR A 1 302 ? -25.942 -2.372 12.471 1.00 92.94 302 THR A O 1
ATOM 2423 N N . THR A 1 303 ? -27.626 -1.487 13.670 1.00 91.81 303 THR A N 1
ATOM 2424 C CA . THR A 1 303 ? -28.565 -1.238 12.571 1.00 91.81 303 THR A CA 1
ATOM 2425 C C . THR A 1 303 ? -29.311 0.071 12.826 1.00 91.81 303 THR A C 1
ATOM 2427 O O . THR A 1 303 ? -29.563 0.423 13.982 1.00 91.81 303 THR A O 1
ATOM 2430 N N . ASP A 1 304 ? -29.677 0.782 11.758 1.00 89.50 304 ASP A N 1
ATOM 2431 C CA . ASP A 1 304 ? -30.308 2.110 11.842 1.00 89.50 304 ASP A CA 1
ATOM 2432 C C . ASP A 1 304 ? -31.722 2.089 12.456 1.00 89.50 304 ASP A C 1
ATOM 2434 O O . ASP A 1 304 ? -32.215 3.110 12.930 1.00 89.50 304 ASP A O 1
ATOM 2438 N N . ASP A 1 305 ? -32.390 0.934 12.455 1.00 93.50 305 ASP A N 1
ATOM 2439 C CA . ASP A 1 305 ? -33.740 0.725 12.991 1.00 93.50 305 ASP A CA 1
ATOM 2440 C C . ASP A 1 305 ? -33.761 0.296 14.470 1.00 93.50 305 ASP A C 1
ATOM 2442 O O . ASP A 1 305 ? -34.830 0.159 15.071 1.00 93.50 305 ASP A O 1
ATOM 2446 N N . CYS A 1 306 ? -32.593 0.085 15.081 1.00 95.25 306 CYS A N 1
ATOM 2447 C CA . CYS A 1 306 ? -32.492 -0.332 16.471 1.00 95.25 306 CYS A CA 1
ATOM 2448 C C . CYS A 1 306 ? -32.604 0.863 17.430 1.00 95.25 306 CYS A C 1
ATOM 2450 O O . CYS A 1 306 ? -31.919 1.868 17.278 1.00 95.25 306 CYS A O 1
ATOM 2452 N N . ALA A 1 307 ? -33.426 0.712 18.470 1.00 94.81 307 ALA A N 1
ATOM 2453 C CA . ALA A 1 307 ? -33.579 1.678 19.561 1.00 94.81 307 ALA A CA 1
ATOM 2454 C C . ALA A 1 307 ? -33.446 0.988 20.932 1.00 94.81 307 ALA A C 1
ATOM 2456 O O . ALA A 1 307 ? -34.232 1.234 21.848 1.00 94.81 307 ALA A O 1
ATOM 2457 N N . CYS A 1 308 ? -32.519 0.029 21.044 1.00 94.88 308 CYS A N 1
ATOM 2458 C CA . CYS A 1 308 ? -32.286 -0.674 22.305 1.00 94.88 308 CYS A CA 1
ATOM 2459 C C . CYS A 1 308 ? -31.740 0.269 23.384 1.00 94.88 308 CYS A C 1
ATOM 2461 O O . CYS A 1 308 ? -31.173 1.314 23.085 1.00 94.88 308 CYS A O 1
ATOM 2463 N N . GLU A 1 309 ? -31.875 -0.129 24.644 1.00 94.38 309 GLU A N 1
ATOM 2464 C CA . GLU A 1 309 ? -31.244 0.586 25.750 1.00 94.38 309 GLU A CA 1
ATOM 2465 C C . GLU A 1 309 ? -29.709 0.469 25.707 1.00 94.38 309 GLU A C 1
ATOM 2467 O O . GLU A 1 309 ? -29.140 -0.398 25.027 1.00 94.38 309 GLU A O 1
ATOM 2472 N N . ASP A 1 310 ? -29.047 1.345 26.455 1.00 94.56 310 ASP A N 1
ATOM 2473 C CA . ASP A 1 310 ? -27.598 1.354 26.597 1.00 94.56 310 ASP A CA 1
ATOM 2474 C C . ASP A 1 310 ? -27.131 0.475 27.757 1.00 94.56 310 ASP A C 1
ATOM 2476 O O . ASP A 1 310 ? -27.810 0.313 28.773 1.00 94.56 310 ASP A O 1
ATOM 2480 N N . VAL A 1 311 ? -25.918 -0.043 27.615 1.00 94.88 311 VAL A N 1
ATOM 2481 C CA . VAL A 1 311 ? -25.198 -0.789 28.638 1.00 94.88 311 VAL A CA 1
ATOM 2482 C C . VAL A 1 311 ? -24.040 0.062 29.139 1.00 94.88 311 VAL A C 1
ATOM 2484 O O . VAL A 1 311 ? -23.227 0.533 28.343 1.00 94.88 311 VAL A O 1
ATOM 2487 N N . ALA A 1 312 ? -23.955 0.248 30.455 1.00 93.81 312 ALA A N 1
ATOM 2488 C CA . ALA A 1 312 ? -22.947 1.082 31.101 1.00 93.81 312 ALA A CA 1
ATOM 2489 C C . ALA A 1 312 ? -21.855 0.265 31.809 1.00 93.81 312 ALA A C 1
ATOM 2491 O O . ALA A 1 312 ? -22.092 -0.843 32.297 1.00 93.81 312 ALA A O 1
ATOM 2492 N N . MET A 1 313 ? -20.662 0.853 31.922 1.00 92.06 313 MET A N 1
ATOM 2493 C CA . MET A 1 313 ? -19.582 0.361 32.778 1.00 92.06 313 MET A CA 1
ATOM 2494 C C . MET A 1 313 ? -19.644 1.025 34.169 1.00 92.06 313 MET A C 1
ATOM 2496 O O . MET A 1 313 ? -19.656 2.261 34.241 1.00 92.06 313 MET A O 1
ATOM 2500 N N . PRO A 1 314 ? -19.641 0.262 35.283 1.00 88.00 314 PRO A N 1
ATOM 2501 C CA . PRO A 1 314 ? -19.554 0.828 36.632 1.00 88.00 314 PRO A CA 1
ATOM 2502 C C . PRO A 1 314 ? -18.219 1.567 36.859 1.00 88.00 314 PRO A C 1
ATOM 2504 O O . PRO A 1 314 ? -17.177 0.946 37.039 1.00 88.00 314 PRO A O 1
ATOM 2507 N N . GLN A 1 315 ? -18.236 2.906 36.861 1.00 82.62 315 GLN A N 1
ATOM 2508 C CA . GLN A 1 315 ? -17.003 3.715 36.890 1.00 82.62 315 GLN A CA 1
ATOM 2509 C C . GLN A 1 315 ? -16.174 3.561 38.168 1.00 82.62 315 GLN A C 1
ATOM 2511 O O . GLN A 1 315 ? -14.960 3.417 38.088 1.00 82.62 315 GLN A O 1
ATOM 2516 N N . VAL A 1 316 ? -16.823 3.506 39.335 1.00 80.56 316 VAL A N 1
ATOM 2517 C CA . VAL A 1 316 ? -16.135 3.343 40.631 1.00 80.56 316 VAL A CA 1
ATOM 2518 C C . VAL A 1 316 ? -15.258 2.090 40.645 1.00 80.56 316 VAL A C 1
ATOM 2520 O O . VAL A 1 316 ? -14.149 2.094 41.175 1.00 80.56 316 VAL A O 1
ATOM 2523 N N . ASP A 1 317 ? -15.736 1.022 40.017 1.00 85.25 317 ASP A N 1
ATOM 2524 C CA . ASP A 1 317 ? -15.016 -0.240 39.965 1.00 85.25 317 ASP A CA 1
ATOM 2525 C C . ASP A 1 317 ? -13.848 -0.176 38.946 1.00 85.25 317 ASP A C 1
ATOM 2527 O O . ASP A 1 317 ? -12.824 -0.828 39.152 1.00 85.25 317 ASP A O 1
ATOM 2531 N N . VAL A 1 318 ? -13.957 0.625 37.870 1.00 88.75 318 VAL A N 1
ATOM 2532 C CA . VAL A 1 318 ? -12.870 0.850 36.891 1.00 88.75 318 VAL A CA 1
ATOM 2533 C C . VAL A 1 318 ? -11.728 1.604 37.560 1.00 88.75 318 VAL A C 1
ATOM 2535 O O . VAL A 1 318 ? -10.572 1.192 37.465 1.00 88.75 318 VAL A O 1
ATOM 2538 N N . GLU A 1 319 ? -12.066 2.683 38.268 1.00 92.00 319 GLU A N 1
ATOM 2539 C CA . GLU A 1 319 ? -11.117 3.497 39.026 1.00 92.00 319 GLU A CA 1
ATOM 2540 C C . GLU A 1 319 ? -10.344 2.629 40.026 1.00 92.00 319 GLU A C 1
ATOM 2542 O O . GLU A 1 319 ? -9.114 2.641 40.023 1.00 92.00 319 GLU A O 1
ATOM 2547 N N . ALA A 1 320 ? -11.044 1.793 40.801 1.00 92.44 320 ALA A N 1
ATOM 2548 C CA . ALA A 1 320 ? -10.417 0.889 41.762 1.00 92.44 320 ALA A CA 1
ATOM 2549 C C . ALA A 1 320 ? -9.434 -0.096 41.100 1.00 92.44 320 ALA A C 1
ATOM 2551 O O . ALA A 1 320 ? -8.322 -0.284 41.592 1.00 92.44 320 ALA A O 1
ATOM 2552 N N . ILE A 1 321 ? -9.797 -0.710 39.966 1.00 94.94 321 ILE A N 1
ATOM 2553 C CA . ILE A 1 321 ? -8.905 -1.634 39.240 1.00 94.94 321 ILE A CA 1
ATOM 2554 C C . ILE A 1 321 ? -7.625 -0.920 38.781 1.00 94.94 321 ILE A C 1
ATOM 2556 O O . ILE A 1 321 ? -6.523 -1.441 38.981 1.00 94.94 321 ILE A O 1
ATOM 2560 N N . LEU A 1 322 ? -7.765 0.282 38.217 1.00 94.31 322 LEU A N 1
ATOM 2561 C CA . LEU A 1 322 ? -6.637 1.100 37.766 1.00 94.31 322 LEU A CA 1
ATOM 2562 C C . LEU A 1 322 ? -5.747 1.536 38.934 1.00 94.31 322 LEU A C 1
ATOM 2564 O O . LEU A 1 322 ? -4.523 1.568 38.812 1.00 94.31 322 LEU A O 1
ATOM 2568 N N . GLU A 1 323 ? -6.329 1.842 40.097 1.00 92.81 323 GLU A N 1
ATOM 2569 C CA . GLU A 1 323 ? -5.564 2.210 41.288 1.00 92.81 323 GLU A CA 1
ATOM 2570 C C . GLU A 1 323 ? 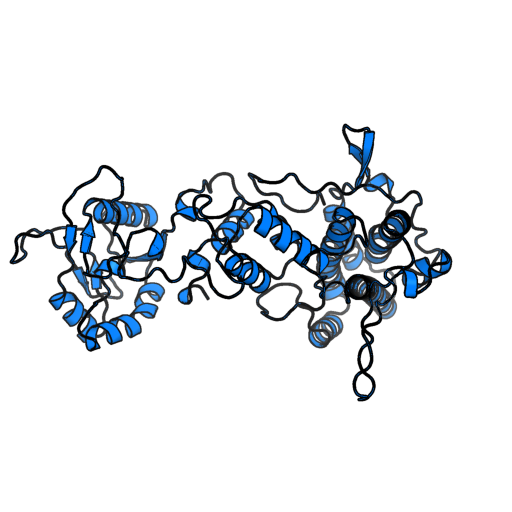-4.615 1.115 41.771 1.00 92.81 323 GLU A C 1
ATOM 2572 O O . GLU A 1 323 ? -3.536 1.431 42.278 1.00 92.81 323 GLU A O 1
ATOM 2577 N N . HIS A 1 324 ? -4.982 -0.146 41.556 1.00 92.44 324 HIS A N 1
ATOM 2578 C CA . HIS A 1 324 ? -4.171 -1.313 41.883 1.00 92.44 324 HIS A CA 1
ATOM 2579 C C . HIS A 1 324 ? -3.153 -1.695 40.791 1.00 92.44 324 HIS A C 1
ATOM 2581 O O . HIS A 1 324 ? -2.513 -2.739 40.908 1.00 92.44 324 HIS A O 1
ATOM 2587 N N . GLY A 1 325 ? -2.970 -0.863 39.757 1.00 90.56 325 GLY A N 1
ATOM 2588 C CA . GLY A 1 325 ? -2.001 -1.103 38.681 1.00 90.56 325 GLY A CA 1
ATOM 2589 C C . GLY A 1 325 ? -2.427 -2.195 37.694 1.00 90.56 325 GLY A C 1
ATOM 2590 O O . GLY A 1 325 ? -1.577 -2.835 37.084 1.00 90.56 325 GLY A O 1
ATOM 2591 N N . SER A 1 326 ? -3.733 -2.440 37.572 1.00 94.12 326 SER A N 1
ATOM 2592 C CA . SER A 1 326 ? -4.341 -3.374 36.616 1.00 94.12 326 SER A CA 1
ATOM 2593 C C . SER A 1 326 ? -5.263 -2.609 35.653 1.00 94.12 326 SER A C 1
ATOM 2595 O O . SER A 1 326 ? -5.397 -1.394 35.759 1.00 94.12 326 SER A O 1
ATOM 2597 N N . TYR A 1 327 ? -5.902 -3.293 34.704 1.00 95.38 327 TYR A N 1
ATOM 2598 C CA . TYR A 1 327 ? -6.876 -2.715 33.770 1.00 95.38 327 TYR A CA 1
ATOM 2599 C C . TYR A 1 327 ? -8.140 -3.587 33.692 1.00 95.38 327 TYR A C 1
ATOM 2601 O O . TYR A 1 327 ? -8.060 -4.805 33.883 1.00 95.38 327 TYR A O 1
ATOM 2609 N N . PRO A 1 328 ? -9.327 -2.990 33.470 1.00 96.75 328 PRO A N 1
ATOM 2610 C CA . PRO A 1 328 ? -10.591 -3.717 33.536 1.00 96.75 328 PRO A CA 1
ATOM 2611 C C . PRO A 1 328 ? -10.812 -4.590 32.298 1.00 96.75 328 PRO A C 1
ATOM 2613 O O . PRO A 1 328 ? -10.746 -4.115 31.167 1.00 96.75 328 PRO A O 1
ATOM 2616 N N . LEU A 1 329 ? -11.153 -5.857 32.513 1.00 97.50 329 LEU A N 1
ATOM 2617 C CA . LEU A 1 329 ? -11.600 -6.783 31.478 1.00 97.50 329 LEU A CA 1
ATOM 2618 C C . LEU A 1 329 ? -13.108 -6.992 31.587 1.00 97.50 329 LEU A C 1
ATOM 2620 O O . LEU A 1 329 ? -13.618 -7.366 32.646 1.00 97.50 329 LEU A O 1
ATOM 2624 N N . ILE A 1 330 ? -13.816 -6.782 30.482 1.00 97.25 330 ILE A N 1
ATOM 2625 C CA . ILE A 1 330 ? -15.258 -6.980 30.373 1.00 97.25 330 ILE A CA 1
ATOM 2626 C C . ILE A 1 330 ? -15.556 -8.473 30.419 1.00 97.25 330 ILE A C 1
ATOM 2628 O O . ILE A 1 330 ? -15.000 -9.267 29.659 1.00 97.25 330 ILE A O 1
ATOM 2632 N N . VAL A 1 331 ? -16.483 -8.846 31.296 1.00 95.69 331 VAL A N 1
ATOM 2633 C CA . VAL A 1 331 ? -17.153 -10.141 31.246 1.00 95.69 331 VAL A CA 1
ATOM 2634 C C . VAL A 1 331 ? -18.379 -9.965 30.346 1.00 95.69 331 VAL A C 1
ATOM 2636 O O . VAL A 1 331 ? -19.158 -9.044 30.601 1.00 95.69 331 VAL A O 1
ATOM 2639 N N . PRO A 1 332 ? -18.587 -10.805 29.316 1.00 91.81 332 PRO A N 1
ATOM 2640 C CA . PRO A 1 332 ? -19.727 -10.722 28.394 1.00 91.81 332 PRO A CA 1
ATOM 2641 C C . PRO A 1 332 ? -21.034 -11.194 29.061 1.00 91.81 332 PRO A C 1
ATOM 2643 O O . PRO A 1 332 ? -21.743 -12.067 28.573 1.00 91.81 332 PRO A O 1
ATOM 2646 N N . ASP A 1 333 ? -21.347 -10.614 30.213 1.00 91.12 333 ASP A N 1
ATOM 2647 C CA . ASP A 1 333 ? -22.512 -10.891 31.033 1.00 91.12 333 ASP A CA 1
ATOM 2648 C C . ASP A 1 333 ? -23.091 -9.566 31.540 1.00 91.12 333 ASP A C 1
ATOM 2650 O O . ASP A 1 333 ? -22.362 -8.620 31.861 1.00 91.12 333 ASP A O 1
ATOM 2654 N N . LEU A 1 334 ? -24.418 -9.506 31.596 1.00 90.81 334 LEU A N 1
ATOM 2655 C CA . LEU A 1 334 ? -25.177 -8.299 31.890 1.00 90.81 334 LEU A CA 1
ATOM 2656 C C . LEU A 1 334 ? -25.928 -8.447 33.205 1.00 90.81 334 LEU A C 1
ATOM 2658 O O . LEU A 1 334 ? -26.419 -9.519 33.559 1.00 90.81 334 LEU A O 1
ATOM 2662 N N . THR A 1 335 ? -26.054 -7.344 33.931 1.00 85.19 335 THR A N 1
ATOM 2663 C CA . THR A 1 335 ? -26.810 -7.303 35.178 1.00 85.19 335 THR A CA 1
ATOM 2664 C C . THR A 1 335 ? -27.641 -6.033 35.285 1.00 85.19 335 THR A C 1
ATOM 2666 O O . THR A 1 335 ? -27.184 -4.947 34.940 1.00 85.19 335 THR A O 1
ATOM 2669 N N . ASN A 1 336 ? -28.851 -6.175 35.829 1.00 77.62 336 ASN A N 1
ATOM 2670 C CA . ASN A 1 336 ? -29.741 -5.057 36.167 1.00 77.62 336 ASN A CA 1
ATOM 2671 C C . ASN A 1 336 ? -29.595 -4.649 37.642 1.00 77.62 336 ASN A C 1
ATOM 2673 O O . ASN A 1 336 ? -30.453 -3.963 38.187 1.00 77.62 336 ASN A O 1
ATOM 2677 N N . ALA A 1 337 ? -28.543 -5.115 38.325 1.00 66.00 337 ALA A N 1
ATOM 2678 C CA . ALA A 1 337 ? -28.330 -4.881 39.755 1.00 66.00 337 ALA A CA 1
ATOM 2679 C C . ALA A 1 337 ? -27.813 -3.465 40.090 1.00 66.00 337 ALA A C 1
ATOM 2681 O O . ALA A 1 337 ? -27.382 -3.224 41.217 1.00 66.00 337 ALA A O 1
ATOM 2682 N N . GLY A 1 338 ? -27.821 -2.542 39.126 1.00 64.69 338 GLY A N 1
ATOM 2683 C CA . GLY A 1 338 ? -27.389 -1.165 39.330 1.00 64.69 338 GLY A CA 1
ATOM 2684 C C . GLY A 1 338 ? -28.410 -0.310 40.097 1.00 64.69 338 GLY A C 1
ATOM 2685 O O . GLY A 1 338 ? -29.608 -0.599 40.080 1.00 64.69 338 GLY A O 1
ATOM 2686 N N . PRO A 1 339 ? -27.960 0.772 40.756 1.00 64.00 339 PRO A N 1
ATOM 2687 C CA . PRO A 1 339 ? -28.799 1.617 41.613 1.00 64.00 339 PRO A CA 1
ATOM 2688 C C . PRO A 1 339 ? -29.858 2.440 40.858 1.00 64.00 339 PRO A C 1
ATOM 2690 O O . PRO A 1 339 ? -30.758 2.991 41.488 1.00 64.00 339 PRO A O 1
ATOM 2693 N N . ASP A 1 340 ? -29.763 2.535 39.532 1.00 78.06 340 ASP A N 1
ATOM 2694 C CA . ASP A 1 340 ? -30.630 3.343 38.668 1.00 78.06 340 ASP A CA 1
ATOM 2695 C C . ASP A 1 340 ? -31.456 2.512 37.667 1.00 78.06 340 ASP A C 1
ATOM 2697 O O . ASP A 1 340 ? -32.125 3.075 36.801 1.00 78.06 340 ASP A O 1
ATOM 2701 N N . GLY A 1 341 ? -31.439 1.179 37.795 1.00 73.88 341 GLY A N 1
ATOM 2702 C CA . GLY A 1 341 ? -32.198 0.265 36.938 1.00 73.88 341 GLY A CA 1
ATOM 2703 C C . GLY A 1 341 ? -31.648 0.097 35.518 1.00 73.88 341 GLY A C 1
ATOM 2704 O O . GLY A 1 341 ? -32.325 -0.517 34.697 1.00 73.88 341 GLY A O 1
ATOM 2705 N N . LYS A 1 342 ? -30.450 0.618 35.219 1.00 81.75 342 LYS A N 1
ATOM 2706 C CA . LYS A 1 342 ? -29.785 0.424 33.923 1.00 81.75 342 LYS A CA 1
ATOM 2707 C C . LYS A 1 342 ? -29.149 -0.960 33.792 1.00 81.75 342 LYS A C 1
ATOM 2709 O O . LYS A 1 342 ? -28.883 -1.641 34.787 1.00 81.75 342 LYS A O 1
ATOM 2714 N N . LEU A 1 343 ? -28.854 -1.340 32.548 1.00 91.81 343 LEU A N 1
ATOM 2715 C CA . LEU A 1 343 ? -27.992 -2.474 32.234 1.00 91.81 343 LEU A CA 1
ATOM 2716 C C . LEU A 1 343 ? -26.529 -2.127 32.505 1.00 91.81 343 LEU A C 1
ATOM 2718 O O . LEU A 1 343 ? -26.001 -1.147 31.978 1.00 91.81 343 LEU A O 1
ATOM 2722 N N . TYR A 1 344 ? -25.860 -2.985 33.265 1.00 92.12 344 TYR A N 1
ATOM 2723 C CA . TYR A 1 344 ? -24.430 -2.890 33.524 1.00 92.12 344 TYR A CA 1
ATOM 2724 C C . TYR A 1 344 ? -23.693 -4.122 33.018 1.00 92.12 344 TYR A C 1
ATOM 2726 O O . TYR A 1 344 ? -24.181 -5.249 33.154 1.00 92.12 344 TYR A O 1
ATOM 2734 N N . VAL A 1 345 ? -22.496 -3.903 32.475 1.00 92.62 345 VAL A N 1
ATOM 2735 C CA . VAL A 1 345 ? -21.541 -4.988 32.229 1.00 92.62 345 VAL A CA 1
ATOM 2736 C C . VAL A 1 345 ? -20.857 -5.393 33.529 1.00 92.62 345 VAL A C 1
ATOM 2738 O O . VAL A 1 345 ? -20.601 -4.564 34.405 1.00 92.62 345 VAL A O 1
ATOM 2741 N N . LYS A 1 346 ? -20.528 -6.677 33.650 1.00 92.94 346 LYS A N 1
ATOM 2742 C CA . LYS A 1 346 ? -19.596 -7.153 34.676 1.00 92.94 346 LYS A CA 1
ATOM 2743 C C . LYS A 1 346 ? -18.157 -6.967 34.199 1.00 92.94 346 LYS A C 1
ATOM 2745 O O . LYS A 1 346 ? -17.880 -7.019 33.003 1.00 92.94 346 LYS A O 1
ATOM 2750 N N . MET A 1 347 ? -17.229 -6.827 35.140 1.00 93.06 347 MET A N 1
ATOM 2751 C CA . MET A 1 347 ? -15.801 -6.790 34.831 1.00 93.06 347 MET A CA 1
ATOM 2752 C C . MET A 1 347 ? -14.948 -7.424 35.924 1.00 93.06 347 MET A C 1
ATOM 2754 O O . MET A 1 347 ? -15.403 -7.648 37.047 1.00 93.06 347 MET A O 1
ATOM 2758 N N . VAL A 1 348 ? -13.702 -7.713 35.570 1.00 95.38 348 VAL A N 1
ATOM 2759 C CA . VAL A 1 348 ? -12.662 -8.237 36.458 1.00 95.38 348 VAL A CA 1
ATOM 2760 C C . VAL A 1 348 ? -11.339 -7.520 36.172 1.00 95.38 348 VAL A C 1
ATOM 2762 O O . VAL A 1 348 ? -11.140 -7.069 35.046 1.00 95.38 348 VAL A O 1
ATOM 2765 N N . PRO A 1 349 ? -10.414 -7.411 37.140 1.00 96.88 349 PRO A N 1
ATOM 2766 C CA . PRO A 1 349 ? -9.067 -6.922 36.852 1.00 96.88 349 PRO A CA 1
ATOM 2767 C C . PRO A 1 349 ? -8.341 -7.865 35.884 1.00 96.88 349 PRO A C 1
ATOM 2769 O O . PRO A 1 349 ? -8.600 -9.073 35.864 1.00 96.88 349 PRO A O 1
ATOM 2772 N N . SER A 1 350 ? -7.403 -7.346 35.105 1.00 96.44 350 SER A N 1
ATOM 2773 C CA . SER A 1 350 ? -6.496 -8.169 34.311 1.00 96.44 350 SER A CA 1
ATOM 2774 C C . SER A 1 350 ? -5.589 -9.026 35.199 1.00 96.44 350 SER A C 1
ATOM 2776 O O . SER A 1 350 ? -5.238 -8.650 36.319 1.00 96.44 350 SER A O 1
ATOM 2778 N N . SER A 1 351 ? -5.244 -10.224 34.724 1.00 95.00 351 SER A N 1
ATOM 2779 C CA . SER A 1 351 ? -4.224 -11.076 35.343 1.00 95.00 351 SER A CA 1
ATOM 2780 C C . SER A 1 351 ? -3.591 -11.998 34.294 1.00 95.00 351 SER A C 1
ATOM 2782 O O . SER A 1 351 ? -4.240 -12.274 33.285 1.00 95.00 351 SER A O 1
ATOM 2784 N N . PRO A 1 352 ? -2.368 -12.513 34.521 1.00 91.69 352 PRO A N 1
ATOM 2785 C CA . PRO A 1 352 ? -1.682 -13.388 33.563 1.00 91.69 352 PRO A CA 1
ATOM 2786 C C . PRO A 1 352 ? -2.447 -14.672 33.200 1.00 91.69 352 PRO A C 1
ATOM 2788 O O . PRO A 1 352 ? -2.200 -15.273 32.161 1.00 91.69 352 PRO A O 1
ATOM 2791 N N . GLU A 1 353 ? -3.367 -15.123 34.054 1.00 93.31 353 GLU A N 1
ATOM 2792 C CA . GLU A 1 353 ? -4.176 -16.325 33.832 1.00 93.31 353 GLU A CA 1
ATOM 2793 C C . GLU A 1 353 ? -5.470 -16.048 33.048 1.00 93.31 353 GLU A C 1
ATOM 2795 O O . GLU A 1 353 ? -6.135 -16.990 32.605 1.00 93.31 353 GLU A O 1
ATOM 2800 N N . ARG A 1 354 ? -5.866 -14.776 32.907 1.00 94.06 354 ARG A N 1
ATOM 2801 C CA . ARG A 1 354 ? -7.112 -14.377 32.245 1.00 94.06 354 ARG A CA 1
ATOM 2802 C C . ARG A 1 354 ? -6.848 -14.023 30.796 1.00 94.06 354 ARG A C 1
ATOM 2804 O O . ARG A 1 354 ? -6.376 -12.934 30.495 1.00 94.06 354 ARG A O 1
ATOM 2811 N N . LYS A 1 355 ? -7.250 -14.931 29.913 1.00 95.56 355 LYS A N 1
ATOM 2812 C CA . LYS A 1 355 ? -7.180 -14.689 28.477 1.00 95.56 355 LYS A CA 1
ATOM 2813 C C . LYS A 1 355 ? -8.222 -13.684 28.017 1.00 95.56 355 LYS A C 1
ATOM 2815 O O . LYS A 1 355 ? -9.377 -13.787 28.440 1.00 95.56 355 LYS A O 1
ATOM 2820 N N . TYR A 1 356 ? -7.846 -12.760 27.143 1.00 97.62 356 TYR A N 1
ATOM 2821 C CA . TYR A 1 356 ? -8.767 -11.743 26.643 1.00 97.62 356 TYR A CA 1
ATOM 2822 C C . TYR A 1 356 ? -8.425 -11.232 25.245 1.00 97.62 356 TYR A C 1
ATOM 2824 O O . TYR A 1 356 ? -7.303 -11.361 24.761 1.00 97.62 356 TYR A O 1
ATOM 2832 N N . VAL A 1 357 ? -9.425 -10.616 24.616 1.00 98.00 357 VAL A N 1
ATOM 2833 C CA . VAL A 1 357 ? -9.290 -9.921 23.332 1.00 98.00 357 VAL A CA 1
ATOM 2834 C C . VAL A 1 357 ? -9.339 -8.413 23.557 1.00 98.00 357 VAL A C 1
ATOM 2836 O O . VAL A 1 357 ? -10.280 -7.916 24.170 1.00 98.00 357 VAL A O 1
ATOM 2839 N N . ALA A 1 358 ? -8.370 -7.661 23.046 1.00 97.62 358 ALA A N 1
ATOM 2840 C CA . ALA A 1 358 ? -8.462 -6.202 23.001 1.00 97.62 358 ALA A CA 1
ATOM 2841 C C . ALA A 1 358 ? -9.120 -5.764 21.689 1.00 97.62 358 ALA A C 1
ATOM 2843 O O . ALA A 1 358 ? -8.774 -6.259 20.619 1.00 97.62 358 ALA A O 1
ATOM 2844 N N . ILE A 1 359 ? -10.072 -4.837 21.749 1.00 97.12 359 ILE A N 1
ATOM 2845 C CA . ILE A 1 359 ? -10.745 -4.306 20.560 1.00 97.12 359 ILE A CA 1
ATOM 2846 C C . ILE A 1 359 ? -10.148 -2.940 20.223 1.00 97.12 359 ILE A C 1
ATOM 2848 O O . ILE A 1 359 ? -10.242 -2.003 21.014 1.00 97.12 359 ILE A O 1
ATOM 2852 N N . SER A 1 360 ? -9.571 -2.818 19.027 1.00 94.19 360 SER A N 1
ATOM 2853 C CA . SER A 1 360 ? -9.094 -1.553 18.464 1.00 94.19 360 SER A CA 1
ATOM 2854 C C . SER A 1 360 ? -10.097 -1.060 17.427 1.00 94.19 360 SER A C 1
ATOM 2856 O O . SER A 1 360 ? -10.388 -1.772 16.469 1.00 94.19 360 SER A O 1
ATOM 2858 N N . HIS A 1 361 ? -10.643 0.145 17.598 1.00 91.69 361 HIS A N 1
ATOM 2859 C CA . HIS A 1 361 ? -11.710 0.640 16.728 1.00 91.69 361 HIS A CA 1
ATOM 2860 C C . HIS A 1 361 ? -11.512 2.099 16.293 1.00 91.69 361 HIS A C 1
ATOM 2862 O O . HIS A 1 361 ? -10.787 2.879 16.923 1.00 91.69 361 HIS A O 1
ATOM 2868 N N . VAL A 1 362 ? -12.192 2.500 15.215 1.00 86.31 362 VAL A N 1
ATOM 2869 C CA . VAL A 1 362 ? -12.206 3.890 14.741 1.00 86.31 362 VAL A CA 1
ATOM 2870 C C . VAL A 1 362 ? -13.429 4.628 15.281 1.00 86.31 362 VAL A C 1
ATOM 2872 O O . VAL A 1 362 ? -14.553 4.390 14.857 1.00 86.31 362 VAL A O 1
ATOM 2875 N N . TRP A 1 363 ? -13.218 5.589 16.188 1.00 85.50 363 TRP A N 1
ATOM 2876 C CA . TRP A 1 363 ? -14.308 6.377 16.784 1.00 85.50 363 TRP A CA 1
ATOM 2877 C C . TRP A 1 363 ? -15.243 6.994 15.736 1.00 85.50 363 TRP A C 1
ATOM 2879 O O . TRP A 1 363 ? -16.450 6.987 15.933 1.00 85.50 363 TRP A O 1
ATOM 2889 N N . ALA A 1 364 ? -14.729 7.478 14.602 1.00 80.50 364 ALA A N 1
ATOM 2890 C CA . ALA A 1 364 ? -15.559 8.064 13.544 1.00 80.50 364 ALA A CA 1
ATOM 2891 C C . ALA A 1 364 ? -16.628 7.103 12.973 1.00 80.50 364 ALA A C 1
ATOM 2893 O O . ALA A 1 364 ? -17.603 7.575 12.390 1.00 80.50 364 ALA A O 1
ATOM 2894 N N . ASP A 1 365 ? -16.493 5.791 13.195 1.00 86.31 365 ASP A N 1
ATOM 2895 C CA . ASP A 1 365 ? -17.482 4.790 12.788 1.00 86.31 365 ASP A CA 1
ATOM 2896 C C . ASP A 1 365 ? -18.696 4.723 13.730 1.00 86.31 365 ASP A C 1
ATOM 2898 O O . ASP A 1 365 ? -19.708 4.120 13.378 1.00 86.31 365 ASP A O 1
ATOM 2902 N N . GLY A 1 366 ? -18.656 5.407 14.880 1.00 89.50 366 GLY A N 1
ATOM 2903 C CA . GLY A 1 366 ? -19.789 5.527 15.805 1.00 89.50 366 GLY A CA 1
ATOM 2904 C C . GLY A 1 366 ? -19.750 4.588 17.013 1.00 89.50 366 GLY A C 1
ATOM 2905 O O . GLY A 1 366 ? -20.768 4.442 17.680 1.00 89.50 366 GLY A O 1
ATOM 2906 N N . MET A 1 367 ? -18.621 3.935 17.304 1.00 92.06 367 MET A N 1
ATOM 2907 C CA . MET A 1 367 ? -18.513 2.969 18.414 1.00 92.06 367 MET A CA 1
ATOM 2908 C C . MET A 1 367 ? -18.027 3.569 19.750 1.00 92.06 367 MET A C 1
ATOM 2910 O O . MET A 1 367 ? -18.015 2.872 20.760 1.00 92.06 367 MET A O 1
ATOM 2914 N N . GLY A 1 368 ? -17.659 4.849 19.757 1.00 90.69 368 GLY A N 1
ATOM 2915 C CA . GLY A 1 368 ? -17.248 5.629 20.923 1.00 90.69 368 GLY A CA 1
ATOM 2916 C C . GLY A 1 368 ? -18.415 6.283 21.662 1.00 90.69 368 GLY A C 1
ATOM 2917 O O . GLY A 1 368 ? -19.570 6.207 21.241 1.00 90.69 368 GLY A O 1
ATOM 2918 N N . ASN A 1 369 ? -18.112 6.968 22.764 1.00 92.19 369 ASN A N 1
ATOM 2919 C CA . ASN A 1 369 ? -19.065 7.799 23.499 1.00 92.19 369 ASN A CA 1
ATOM 2920 C C . ASN A 1 369 ? -18.308 8.853 24.336 1.00 92.19 369 ASN A C 1
ATOM 2922 O O . ASN A 1 369 ? -17.711 8.507 25.353 1.00 92.19 369 ASN A O 1
ATOM 2926 N N . PRO A 1 370 ? -18.312 10.142 23.943 1.00 88.38 370 PRO A N 1
ATOM 2927 C CA . PRO A 1 370 ? -17.552 11.176 24.653 1.00 88.38 370 PRO A CA 1
ATOM 2928 C C . PRO A 1 370 ? -18.196 11.605 25.980 1.00 88.38 370 PRO A C 1
ATOM 2930 O O . PRO A 1 370 ? -17.561 12.285 26.781 1.00 88.38 370 PRO A O 1
ATOM 2933 N N . GLY A 1 371 ? -19.475 11.279 26.196 1.00 89.62 371 GLY A N 1
ATOM 2934 C CA . GLY A 1 371 ? -20.237 11.750 27.352 1.00 89.62 371 GLY A CA 1
ATOM 2935 C C . GLY A 1 371 ? -20.277 10.766 28.517 1.00 89.62 371 GLY A C 1
ATOM 2936 O O . GLY A 1 371 ? -20.463 11.192 29.658 1.00 89.62 371 GLY A O 1
ATOM 2937 N N . ALA A 1 372 ? -20.141 9.468 28.244 1.00 90.81 372 ALA A N 1
ATOM 2938 C CA . ALA A 1 372 ? -20.243 8.417 29.248 1.00 90.81 372 ALA A CA 1
ATOM 2939 C C . ALA A 1 372 ? -19.638 7.093 28.764 1.00 90.81 372 ALA A C 1
ATOM 2941 O O . ALA A 1 372 ? -19.660 6.784 27.578 1.00 90.81 372 ALA A O 1
ATOM 2942 N N . ASN A 1 373 ? -19.197 6.257 29.702 1.00 93.75 373 ASN A N 1
ATOM 2943 C CA . ASN A 1 373 ? -18.741 4.895 29.426 1.00 93.75 373 ASN A CA 1
ATOM 2944 C C . ASN A 1 373 ? -19.917 3.931 29.242 1.00 93.75 373 ASN A C 1
ATOM 2946 O O . ASN A 1 373 ? -20.218 3.099 30.104 1.00 93.75 373 ASN A O 1
ATOM 2950 N N . MET A 1 374 ? -20.622 4.092 28.128 1.00 94.62 374 MET A N 1
ATOM 2951 C CA . MET A 1 374 ? -21.801 3.310 27.779 1.00 94.62 374 MET A CA 1
ATOM 2952 C C . MET A 1 374 ? -21.935 3.153 26.267 1.00 94.62 374 MET A C 1
ATOM 2954 O O . MET A 1 374 ? -21.577 4.058 25.510 1.00 94.62 374 MET A O 1
ATOM 2958 N N . ILE A 1 375 ? -22.489 2.018 25.842 1.00 96.25 375 ILE A N 1
ATOM 2959 C CA . ILE A 1 375 ? -22.775 1.711 24.437 1.00 96.25 375 ILE A CA 1
ATOM 2960 C C . ILE A 1 375 ? -24.140 1.036 24.273 1.00 96.25 375 ILE A C 1
ATOM 2962 O O . ILE A 1 375 ? -24.593 0.371 25.206 1.00 96.25 375 ILE A O 1
ATOM 2966 N N . PRO A 1 376 ? -24.753 1.089 23.079 1.00 96.81 376 PRO A N 1
ATOM 2967 C CA . PRO A 1 376 ? -25.983 0.361 22.806 1.00 96.81 376 PRO A CA 1
ATOM 2968 C C . PRO A 1 376 ? -25.864 -1.146 23.055 1.00 96.81 376 PRO A C 1
ATOM 2970 O O . PRO A 1 376 ? -24.886 -1.786 22.653 1.00 96.81 376 PRO A O 1
ATOM 2973 N N . LEU A 1 377 ? -26.904 -1.755 23.633 1.00 96.50 377 LEU A N 1
ATOM 2974 C CA . LEU A 1 377 ? -26.965 -3.200 23.892 1.00 96.50 377 LEU A CA 1
ATOM 2975 C C . LEU A 1 377 ? -26.714 -4.056 22.642 1.00 96.50 377 LEU A C 1
ATOM 2977 O O . LEU A 1 377 ? -26.099 -5.122 22.726 1.00 96.50 377 LEU A O 1
ATOM 2981 N N . CYS A 1 378 ? -27.186 -3.616 21.477 1.00 97.19 378 CYS A N 1
ATOM 2982 C CA . CYS A 1 378 ? -26.937 -4.313 20.219 1.00 97.19 378 CYS A CA 1
ATOM 2983 C C . CYS A 1 378 ? -25.444 -4.332 19.858 1.00 97.19 378 CYS A C 1
ATOM 2985 O O . CYS A 1 378 ? -24.941 -5.380 19.454 1.00 97.19 378 CYS A O 1
ATOM 2987 N N . LEU A 1 379 ? -24.727 -3.219 20.073 1.00 96.62 379 LEU A N 1
ATOM 2988 C CA . LEU A 1 379 ? -23.291 -3.117 19.822 1.00 96.62 379 LEU A CA 1
ATOM 2989 C C . LEU A 1 379 ? -22.524 -4.016 20.791 1.00 96.62 379 LEU A C 1
ATOM 2991 O O . LEU A 1 379 ? -21.716 -4.824 20.351 1.00 96.62 379 LEU A O 1
ATOM 2995 N N . PHE A 1 380 ? -22.857 -3.981 22.084 1.00 96.81 380 PHE A N 1
ATOM 2996 C CA . PHE A 1 380 ? -22.252 -4.871 23.079 1.00 96.81 380 PHE A CA 1
ATOM 2997 C C . PHE A 1 380 ? -22.381 -6.358 22.704 1.00 96.81 380 PHE A C 1
ATOM 2999 O O . PHE A 1 380 ? -21.400 -7.108 22.725 1.00 96.81 380 PHE A O 1
ATOM 3006 N N . LYS A 1 381 ? -23.590 -6.792 22.320 1.00 96.25 381 LYS A N 1
ATOM 3007 C CA . LYS A 1 381 ? -23.848 -8.175 21.883 1.00 96.25 381 LYS A CA 1
ATOM 3008 C C . LYS A 1 381 ? -23.071 -8.531 20.618 1.00 96.25 381 LYS A C 1
ATOM 3010 O O . LYS A 1 381 ? -22.583 -9.653 20.501 1.00 96.25 381 LYS A O 1
ATOM 3015 N N . HIS A 1 382 ? -22.964 -7.593 19.680 1.00 96.06 382 HIS A N 1
ATOM 3016 C CA . HIS A 1 382 ? -22.222 -7.788 18.442 1.00 96.06 382 HIS A CA 1
ATOM 3017 C C . HIS A 1 382 ? -20.718 -7.937 18.697 1.00 96.06 382 HIS A C 1
ATOM 3019 O O . HIS A 1 382 ? -20.136 -8.923 18.252 1.00 96.06 382 HIS A O 1
ATOM 3025 N N . LEU A 1 383 ? -20.123 -7.050 19.501 1.00 96.88 383 LEU A N 1
ATOM 3026 C CA . LEU A 1 383 ? -18.714 -7.135 19.899 1.00 96.88 383 LEU A CA 1
ATOM 3027 C C . LEU A 1 383 ? -18.419 -8.446 20.638 1.00 96.88 383 LEU A C 1
ATOM 3029 O O . LEU A 1 383 ? -17.477 -9.148 20.284 1.00 96.88 383 LEU A O 1
ATOM 3033 N N . SER A 1 384 ? -19.274 -8.837 21.590 1.00 96.06 384 SER A N 1
ATOM 3034 C CA . SER A 1 384 ? -19.127 -10.106 22.324 1.00 96.06 384 SER A CA 1
ATOM 3035 C C . SER A 1 384 ? -19.148 -11.320 21.385 1.00 96.06 384 SER A C 1
ATOM 3037 O O . SER A 1 384 ? -18.388 -12.273 21.563 1.00 96.06 384 SER A O 1
ATOM 3039 N N . LYS A 1 385 ? -20.001 -11.287 20.350 1.00 95.50 385 LYS A N 1
ATOM 3040 C CA . LYS A 1 385 ? -20.049 -12.327 19.318 1.00 95.50 385 LYS A CA 1
ATOM 3041 C C . LYS A 1 385 ? -18.758 -12.352 18.489 1.00 95.50 385 LYS A C 1
ATOM 3043 O O . LYS A 1 385 ? -18.190 -13.431 18.349 1.00 95.50 385 LYS A O 1
ATOM 3048 N N . MET A 1 386 ? -18.299 -11.201 17.988 1.00 95.88 386 MET A N 1
ATOM 3049 C CA . MET A 1 386 ? -17.070 -11.108 17.186 1.00 95.88 386 MET A CA 1
ATOM 3050 C C . MET A 1 386 ? -15.845 -11.582 17.970 1.00 95.88 386 MET A C 1
ATOM 3052 O O . MET A 1 386 ? -15.052 -12.356 17.449 1.00 95.88 386 MET A O 1
ATOM 3056 N N . VAL A 1 387 ? -15.722 -11.177 19.236 1.00 97.06 387 VAL A N 1
ATOM 3057 C CA . VAL A 1 387 ? -14.653 -11.615 20.144 1.00 97.06 387 VAL A CA 1
ATOM 3058 C C . VAL A 1 387 ? -14.624 -13.138 20.259 1.00 97.06 387 VAL A C 1
ATOM 3060 O O . VAL A 1 387 ? -13.576 -13.752 20.082 1.00 97.06 387 VAL A O 1
ATOM 3063 N N . ARG A 1 388 ? -15.778 -13.765 20.514 1.00 95.62 388 ARG A N 1
ATOM 3064 C CA . ARG A 1 388 ? -15.872 -15.224 20.647 1.00 95.62 388 ARG A CA 1
ATOM 3065 C C . ARG A 1 388 ? -15.503 -15.950 19.351 1.00 95.62 388 ARG A C 1
ATOM 3067 O O . ARG A 1 388 ? -14.811 -16.964 19.406 1.00 95.62 388 ARG A O 1
ATOM 3074 N N . GLU A 1 389 ? -15.966 -15.442 18.209 1.00 94.81 389 GLU A N 1
ATOM 3075 C CA . GLU A 1 389 ? -15.675 -16.009 16.886 1.00 94.81 389 GLU A CA 1
ATOM 3076 C C . GLU A 1 389 ? -14.191 -15.875 16.529 1.00 94.81 389 GLU A C 1
ATOM 3078 O O . GLU A 1 389 ? -13.567 -16.868 16.164 1.00 94.81 389 GLU A O 1
ATOM 3083 N N . ALA A 1 390 ? -13.607 -14.690 16.719 1.00 92.75 390 ALA A N 1
ATOM 3084 C CA . ALA A 1 390 ? -12.198 -14.423 16.442 1.00 92.75 390 ALA A CA 1
ATOM 3085 C C . ALA A 1 390 ? -11.260 -15.249 17.339 1.00 92.75 390 ALA A C 1
ATOM 3087 O O . ALA A 1 390 ? -10.219 -15.718 16.888 1.00 92.75 390 ALA A O 1
ATOM 3088 N N . PHE A 1 391 ? -11.655 -15.488 18.593 1.00 93.62 391 PHE A N 1
ATOM 3089 C CA . PHE A 1 391 ? -10.901 -16.333 19.519 1.00 93.62 391 PHE A CA 1
ATOM 3090 C C . PHE A 1 391 ? -11.080 -17.843 19.268 1.00 93.62 391 PHE A C 1
ATOM 3092 O O . PHE A 1 391 ? -10.363 -18.657 19.848 1.00 93.62 391 PHE A O 1
ATOM 3099 N N . GLY A 1 392 ? -12.064 -18.250 18.456 1.00 92.81 392 GLY A N 1
ATOM 3100 C CA . GLY A 1 392 ? -12.408 -19.660 18.248 1.00 92.81 392 GLY A CA 1
ATOM 3101 C C . GLY A 1 392 ? -12.951 -20.359 19.504 1.00 92.81 392 GLY A C 1
ATOM 3102 O O . GLY A 1 392 ? -12.784 -21.570 19.661 1.00 92.81 392 GLY A O 1
ATOM 3103 N N . ALA A 1 393 ? -13.575 -19.617 20.425 1.00 87.38 393 ALA A N 1
ATOM 3104 C CA . ALA A 1 393 ? -14.044 -20.156 21.700 1.00 87.38 393 ALA A CA 1
ATOM 3105 C C . ALA A 1 393 ? -15.474 -20.712 21.629 1.00 87.38 393 ALA A C 1
ATOM 3107 O O . ALA A 1 393 ? -16.382 -20.106 21.064 1.00 87.38 393 ALA A O 1
ATOM 3108 N N . ALA A 1 394 ? -15.700 -21.847 22.299 1.00 82.31 394 ALA A N 1
ATOM 3109 C CA . ALA A 1 394 ? -17.043 -22.391 22.522 1.00 82.31 394 ALA A CA 1
ATOM 3110 C C . ALA A 1 394 ? -17.818 -21.632 23.616 1.00 82.31 394 ALA A C 1
ATOM 3112 O O . ALA A 1 394 ? -19.045 -21.703 23.676 1.00 82.31 394 ALA A O 1
ATOM 3113 N N . SER A 1 395 ? -17.097 -20.929 24.490 1.00 86.50 395 SER A N 1
ATOM 3114 C CA . SER A 1 395 ? -17.642 -20.117 25.569 1.00 86.50 395 SER A CA 1
ATOM 3115 C C . SER A 1 395 ? -17.301 -18.649 25.373 1.00 86.50 395 SER A C 1
ATOM 3117 O O . SER A 1 395 ? -16.474 -18.270 24.549 1.00 86.50 395 SER A O 1
ATOM 3119 N N . ASP A 1 396 ? -17.943 -17.834 26.184 1.00 89.44 396 ASP A N 1
ATOM 3120 C CA . ASP A 1 396 ? -17.658 -16.423 26.336 1.00 89.44 396 ASP A CA 1
ATOM 3121 C C . ASP A 1 396 ? -16.193 -16.156 26.734 1.00 89.44 396 ASP A C 1
ATOM 3123 O O . ASP A 1 396 ? -15.600 -16.907 27.514 1.00 89.44 396 ASP A O 1
ATOM 3127 N N . VAL A 1 397 ? -15.621 -15.088 26.170 1.00 95.12 397 VAL A N 1
ATOM 3128 C CA . VAL A 1 397 ? -14.218 -14.672 26.338 1.00 95.12 397 VAL A CA 1
ATOM 3129 C C . VAL A 1 397 ? -14.198 -13.252 26.891 1.00 95.12 397 VAL A C 1
ATOM 3131 O O . VAL A 1 397 ? -15.029 -12.426 26.508 1.00 95.12 397 VAL A O 1
ATOM 3134 N N . TYR A 1 398 ? -13.267 -12.969 27.803 1.00 97.62 398 TYR A N 1
ATOM 3135 C CA . TYR A 1 398 ? -13.075 -11.611 28.298 1.00 97.62 398 TYR A CA 1
ATOM 3136 C C . TYR A 1 398 ? -12.602 -10.696 27.171 1.00 97.62 398 TYR A C 1
ATOM 3138 O O . TYR A 1 398 ? -11.875 -11.123 26.273 1.00 97.62 398 TYR A O 1
ATOM 3146 N N . PHE A 1 399 ? -12.972 -9.423 27.221 1.00 97.75 399 PHE A N 1
ATOM 3147 C CA . PHE A 1 399 ? -12.442 -8.461 26.264 1.00 97.75 399 PHE A CA 1
ATOM 3148 C C . PHE A 1 399 ? -12.237 -7.083 26.867 1.00 97.75 399 PHE A C 1
ATOM 3150 O O . PHE A 1 399 ? -12.806 -6.743 27.901 1.00 97.75 399 PHE A O 1
ATOM 3157 N N . TRP A 1 400 ? -11.406 -6.288 26.213 1.00 97.69 400 TRP A N 1
ATOM 3158 C CA . TRP A 1 400 ? -11.203 -4.890 26.541 1.00 97.69 400 TRP A CA 1
ATOM 3159 C C . TRP A 1 400 ? -11.724 -4.017 25.405 1.00 97.69 400 TRP A C 1
ATOM 3161 O O . TRP A 1 400 ? -11.472 -4.294 24.231 1.00 97.69 400 TRP A O 1
ATOM 3171 N N . PHE A 1 401 ? -12.461 -2.967 25.759 1.00 96.94 401 PHE A N 1
ATOM 3172 C CA . PHE A 1 401 ? -13.008 -2.003 24.812 1.00 96.94 401 PHE A CA 1
ATOM 3173 C C . PHE A 1 401 ? -12.940 -0.605 25.420 1.00 96.94 401 PHE A C 1
ATOM 3175 O O . PHE A 1 401 ? -13.591 -0.339 26.433 1.00 96.94 401 PHE A O 1
ATOM 3182 N N . ASP A 1 402 ? -12.150 0.274 24.808 1.00 94.19 402 ASP A N 1
ATOM 3183 C CA . ASP A 1 402 ? -11.823 1.618 25.298 1.00 94.19 402 ASP A CA 1
ATOM 3184 C C . ASP A 1 402 ? -13.059 2.419 25.714 1.00 94.19 402 ASP A C 1
ATOM 3186 O O . ASP A 1 402 ? -13.098 2.946 26.820 1.00 94.19 402 ASP A O 1
ATOM 3190 N N . THR A 1 403 ? -14.117 2.433 24.903 1.00 94.88 403 THR A N 1
ATOM 3191 C CA . THR A 1 403 ? -15.339 3.201 25.207 1.00 94.88 403 THR A CA 1
ATOM 3192 C C . THR A 1 403 ? -15.953 2.845 26.563 1.00 94.88 403 THR A C 1
ATOM 3194 O O . THR A 1 403 ? -16.518 3.702 27.239 1.00 94.88 403 THR A O 1
ATOM 3197 N N . LEU A 1 404 ? -15.847 1.587 26.993 1.00 95.38 404 LEU A N 1
ATOM 3198 C CA . LEU A 1 404 ? -16.360 1.146 28.289 1.00 95.38 404 LEU A CA 1
ATOM 3199 C C . LEU A 1 404 ? -15.285 1.184 29.380 1.00 95.38 404 LEU A C 1
ATOM 3201 O O . LEU A 1 404 ? -15.572 1.591 30.502 1.00 95.38 404 LEU A O 1
ATOM 3205 N N . CYS A 1 405 ? -14.065 0.759 29.058 1.00 95.38 405 CYS A N 1
ATOM 3206 C CA . CYS A 1 405 ? -12.989 0.530 30.019 1.00 95.38 405 CYS A CA 1
ATOM 3207 C C . CYS A 1 405 ? -12.142 1.770 30.336 1.00 95.38 405 CYS A C 1
ATOM 3209 O O . CYS A 1 405 ? -11.406 1.756 31.322 1.00 95.38 405 CYS A O 1
ATOM 3211 N N . PHE A 1 406 ? -12.198 2.811 29.505 1.00 92.94 406 PHE A N 1
ATOM 3212 C CA . PHE A 1 406 ? -11.351 3.991 29.629 1.00 92.94 406 PHE A CA 1
ATOM 3213 C C . PHE A 1 406 ? -12.079 5.116 30.391 1.00 92.94 406 PHE A C 1
ATOM 3215 O O . PHE A 1 406 ? -13.018 5.700 29.849 1.00 92.94 406 PHE A O 1
ATOM 3222 N N . PRO A 1 407 ? -11.687 5.450 31.632 1.00 92.56 407 PRO A N 1
ATOM 3223 C CA . PRO A 1 407 ? -12.401 6.424 32.451 1.00 92.56 407 PRO A CA 1
ATOM 3224 C C . PRO A 1 407 ? -12.326 7.831 31.850 1.00 92.56 407 PRO A C 1
ATOM 3226 O O . PRO A 1 407 ? -11.257 8.315 31.479 1.00 92.56 407 PRO A O 1
ATOM 3229 N N . LEU A 1 408 ? -13.468 8.520 31.805 1.00 89.88 408 LEU A N 1
ATOM 3230 C CA . LEU A 1 408 ? -13.531 9.924 31.373 1.00 89.88 408 LEU A CA 1
ATOM 3231 C C . LEU A 1 408 ? -13.102 10.891 32.484 1.00 89.88 408 LEU A C 1
ATOM 3233 O O . LEU A 1 408 ? -12.646 11.999 32.209 1.00 89.88 408 LEU A O 1
ATOM 3237 N N . LYS A 1 409 ? -13.302 10.481 33.740 1.00 89.00 409 LYS A N 1
ATOM 3238 C CA . LYS A 1 409 ? -12.988 11.198 34.981 1.00 89.00 409 LYS A CA 1
ATOM 3239 C C . LYS A 1 409 ? -12.790 10.175 36.111 1.00 89.00 409 LYS A C 1
ATOM 3241 O O . LYS A 1 409 ? -13.278 9.059 35.963 1.00 89.00 409 LYS A O 1
ATOM 3246 N N . PRO A 1 410 ? -12.165 10.567 37.237 1.00 92.75 410 PRO A N 1
ATOM 3247 C CA . PRO A 1 410 ? -11.384 11.795 37.423 1.00 92.75 410 PRO A CA 1
ATOM 3248 C C . PRO A 1 410 ? -10.058 11.765 36.637 1.00 92.75 410 PRO A C 1
ATOM 3250 O O . PRO A 1 410 ? -9.671 10.729 36.095 1.00 92.75 410 PRO A O 1
ATOM 3253 N N . ASP A 1 411 ? -9.359 12.902 36.564 1.00 93.12 411 ASP A N 1
ATOM 3254 C CA . ASP A 1 411 ? -8.115 13.053 35.786 1.00 93.12 411 ASP A CA 1
ATOM 3255 C C . ASP A 1 411 ? -7.023 12.059 36.224 1.00 93.12 411 ASP A C 1
ATOM 3257 O O . ASP A 1 411 ? -6.198 11.628 35.417 1.00 93.12 411 ASP A O 1
ATOM 3261 N N . GLU A 1 412 ? -7.003 11.676 37.501 1.00 93.50 412 GLU A N 1
ATOM 3262 C CA . GLU A 1 412 ? -6.091 10.670 38.041 1.00 93.50 412 GLU A CA 1
ATOM 3263 C C . GLU A 1 412 ? -6.341 9.284 37.435 1.00 93.50 412 GLU A C 1
ATOM 3265 O O . GLU A 1 412 ? -5.388 8.606 37.048 1.00 93.50 412 GLU A O 1
ATOM 3270 N N . ALA A 1 413 ? -7.607 8.875 37.312 1.00 93.38 413 ALA A N 1
ATOM 3271 C CA . ALA A 1 413 ? -7.978 7.605 36.693 1.00 93.38 413 ALA A CA 1
ATOM 3272 C C . ALA A 1 413 ? -7.692 7.624 35.186 1.00 93.38 413 ALA A C 1
ATOM 3274 O O . ALA A 1 413 ? -7.141 6.661 34.656 1.00 93.38 413 ALA A O 1
ATOM 3275 N N . TYR A 1 414 ? -7.971 8.751 34.520 1.00 93.31 414 TYR A N 1
ATOM 3276 C CA . TYR A 1 414 ? -7.629 8.968 33.111 1.00 93.31 414 TYR A CA 1
ATOM 3277 C C . TYR A 1 414 ? -6.129 8.756 32.861 1.00 93.31 414 TYR A C 1
ATOM 3279 O O . TYR A 1 414 ? -5.740 8.024 31.952 1.00 93.31 414 TYR A O 1
ATOM 3287 N N . LYS A 1 415 ? -5.263 9.362 33.688 1.00 93.94 415 LYS A N 1
ATOM 3288 C CA . LYS A 1 415 ? -3.802 9.211 33.568 1.00 93.94 415 LYS A CA 1
ATOM 3289 C C . LYS A 1 415 ? -3.354 7.764 33.756 1.00 93.94 415 LYS A C 1
ATOM 3291 O O . LYS A 1 415 ? -2.580 7.276 32.941 1.00 93.94 415 LYS A O 1
ATOM 3296 N N . LYS A 1 416 ? -3.880 7.061 34.763 1.00 94.50 416 LYS A N 1
ATOM 3297 C CA . LYS A 1 416 ? -3.560 5.640 34.983 1.00 94.50 416 LYS A CA 1
ATOM 3298 C C . LYS A 1 416 ? -4.009 4.760 33.818 1.00 94.50 416 LYS A C 1
ATOM 3300 O O . LYS A 1 416 ? -3.284 3.858 33.418 1.00 94.50 416 LYS A O 1
ATOM 3305 N N . ALA A 1 417 ? -5.175 5.039 33.238 1.00 93.75 417 ALA A N 1
ATOM 3306 C CA . ALA A 1 417 ? -5.645 4.327 32.054 1.00 93.75 417 ALA A CA 1
ATOM 3307 C C . ALA A 1 417 ? -4.772 4.601 30.820 1.00 93.75 417 ALA A C 1
ATOM 3309 O O . ALA A 1 417 ? -4.496 3.675 30.062 1.00 93.75 417 ALA A O 1
ATOM 3310 N N . MET A 1 418 ? -4.291 5.839 30.635 1.00 92.00 418 MET A N 1
ATOM 3311 C CA . MET A 1 418 ? -3.298 6.159 29.599 1.00 92.00 418 MET A CA 1
ATOM 3312 C C . MET A 1 418 ? -1.998 5.373 29.801 1.00 92.00 418 MET A C 1
ATOM 3314 O O . MET A 1 418 ? -1.473 4.816 28.840 1.00 92.00 418 MET A O 1
ATOM 3318 N N . GLU A 1 419 ? -1.491 5.312 31.035 1.00 93.00 419 GLU A N 1
ATOM 3319 C CA . GLU A 1 419 ? -0.276 4.562 31.385 1.00 93.00 419 GLU A CA 1
ATOM 3320 C C . GLU A 1 419 ? -0.444 3.053 31.127 1.00 93.00 419 GLU A C 1
ATOM 3322 O O . GLU A 1 419 ? 0.462 2.422 30.590 1.00 93.00 419 GLU A O 1
ATOM 3327 N N . ALA A 1 420 ? -1.621 2.491 31.423 1.00 93.31 420 ALA A N 1
ATOM 3328 C CA . ALA A 1 420 ? -1.940 1.076 31.213 1.00 93.31 420 ALA A CA 1
ATOM 3329 C C . ALA A 1 420 ? -2.325 0.716 29.763 1.00 93.31 420 ALA A C 1
ATOM 3331 O O . ALA A 1 420 ? -2.477 -0.466 29.442 1.00 93.31 420 ALA A O 1
ATOM 3332 N N . MET A 1 421 ? -2.518 1.702 28.878 1.00 91.44 421 MET A N 1
ATOM 3333 C CA . MET A 1 421 ? -3.052 1.464 27.532 1.00 91.44 421 MET A CA 1
ATOM 3334 C C . MET A 1 421 ? -2.140 0.551 26.714 1.00 91.44 421 MET A C 1
ATOM 3336 O O . MET A 1 421 ? -2.625 -0.393 26.095 1.00 91.44 421 MET A O 1
ATOM 3340 N N . ARG A 1 422 ? -0.822 0.786 26.748 1.00 91.81 422 ARG A N 1
ATOM 3341 C CA . ARG A 1 422 ? 0.153 -0.068 26.055 1.00 91.81 422 ARG A CA 1
ATOM 3342 C C . ARG A 1 422 ? 0.053 -1.515 26.544 1.00 91.81 422 ARG A C 1
ATOM 3344 O O . ARG A 1 422 ? -0.138 -2.415 25.731 1.00 91.81 422 ARG A O 1
ATOM 3351 N N . ASP A 1 423 ? 0.096 -1.713 27.859 1.00 94.06 423 ASP A N 1
ATOM 3352 C CA . ASP A 1 423 ? 0.041 -3.037 28.485 1.00 94.06 423 ASP A CA 1
ATOM 3353 C C . ASP A 1 423 ? -1.267 -3.778 28.180 1.00 94.06 423 ASP A C 1
ATOM 3355 O O . ASP A 1 423 ? -1.287 -5.007 28.151 1.00 94.06 423 ASP A O 1
ATOM 3359 N N . THR A 1 424 ? -2.355 -3.046 27.944 1.00 95.25 424 THR A N 1
ATOM 3360 C CA . THR A 1 424 ? -3.661 -3.614 27.588 1.00 95.25 424 THR A CA 1
ATOM 3361 C C . THR A 1 424 ? -3.686 -4.212 26.180 1.00 95.25 424 THR A C 1
ATOM 3363 O O . THR A 1 424 ? -4.418 -5.160 25.921 1.00 95.25 424 THR A O 1
ATOM 3366 N N . TYR A 1 425 ? -2.916 -3.666 25.241 1.00 94.75 425 TYR A N 1
ATOM 3367 C CA . TYR A 1 425 ? -2.806 -4.262 23.908 1.00 94.75 425 TYR A CA 1
ATOM 3368 C C . TYR A 1 425 ? -1.672 -5.289 23.851 1.00 94.75 425 TYR A C 1
ATOM 3370 O O . TYR A 1 425 ? -1.844 -6.343 23.249 1.00 94.75 425 TYR A O 1
ATOM 3378 N N . GLU A 1 426 ? -0.543 -5.015 24.511 1.00 94.38 426 GLU A N 1
ATOM 3379 C CA . GLU A 1 426 ? 0.645 -5.880 24.510 1.00 94.38 426 GLU A CA 1
ATOM 3380 C C . GLU A 1 426 ? 0.386 -7.248 25.160 1.00 94.38 426 GLU A C 1
ATOM 3382 O O . GLU A 1 426 ? 0.908 -8.259 24.696 1.00 94.38 426 GLU A O 1
ATOM 3387 N N . HIS A 1 427 ? -0.451 -7.303 26.202 1.00 95.88 427 HIS A N 1
ATOM 3388 C CA . HIS A 1 427 ? -0.780 -8.552 26.897 1.00 95.88 427 HIS A CA 1
ATOM 3389 C C . HIS A 1 427 ? -2.078 -9.217 26.418 1.00 95.88 427 HIS A C 1
ATOM 3391 O O . HIS A 1 427 ? -2.484 -10.220 27.007 1.00 95.88 427 HIS A O 1
ATOM 3397 N N . ALA A 1 428 ? -2.762 -8.668 25.412 1.00 96.75 428 ALA A N 1
ATOM 3398 C CA . ALA A 1 428 ? -3.953 -9.301 24.861 1.00 96.75 428 ALA A CA 1
ATOM 3399 C C . ALA A 1 428 ? -3.570 -10.576 24.095 1.00 96.75 428 ALA A C 1
ATOM 3401 O O . ALA A 1 428 ? -2.606 -10.588 23.334 1.00 96.75 428 ALA A O 1
ATOM 3402 N N . ASP A 1 429 ? -4.352 -11.646 24.240 1.00 96.56 429 ASP A N 1
ATOM 3403 C CA . ASP A 1 429 ? -4.146 -12.878 23.466 1.00 96.56 429 ASP A CA 1
ATOM 3404 C C . ASP A 1 429 ? -4.482 -12.681 21.976 1.00 96.56 429 ASP A C 1
ATOM 3406 O O . ASP A 1 429 ? -4.013 -13.430 21.120 1.00 96.56 429 ASP A O 1
ATOM 3410 N N . LEU A 1 430 ? -5.333 -11.697 21.673 1.00 96.38 430 LEU A N 1
ATOM 3411 C CA . LEU A 1 430 ? -5.716 -11.292 20.325 1.00 96.38 430 LEU A CA 1
ATOM 3412 C C . LEU A 1 430 ? -6.113 -9.812 20.323 1.00 96.38 430 LEU A C 1
ATOM 3414 O O . LEU A 1 430 ? -6.797 -9.349 21.240 1.00 96.38 430 LEU A O 1
ATOM 3418 N N . VAL A 1 431 ? -5.761 -9.087 19.260 1.00 95.69 431 VAL A N 1
ATOM 3419 C CA . VAL A 1 431 ? -6.285 -7.741 18.997 1.00 95.69 431 VAL A CA 1
ATOM 3420 C C . VAL A 1 431 ? -7.258 -7.804 17.825 1.00 95.69 431 VAL A C 1
ATOM 3422 O O . VAL A 1 431 ? -6.885 -8.176 16.715 1.00 95.69 431 VAL A O 1
ATOM 3425 N N . LEU A 1 432 ? -8.515 -7.439 18.072 1.00 95.75 432 LEU A N 1
ATOM 3426 C CA . LEU A 1 432 ? -9.555 -7.354 17.054 1.00 95.75 432 LEU A CA 1
ATOM 3427 C C . LEU A 1 432 ? -9.655 -5.914 16.547 1.00 95.75 432 LEU A C 1
ATOM 3429 O O . LEU A 1 432 ? -10.085 -5.022 17.280 1.00 95.75 432 LEU A O 1
ATOM 3433 N N . VAL A 1 433 ? -9.271 -5.692 15.292 1.00 94.62 433 VAL A N 1
ATOM 3434 C CA . VAL A 1 433 ? -9.389 -4.390 14.624 1.00 94.62 433 VAL A CA 1
ATOM 3435 C C . VAL A 1 433 ? -10.758 -4.277 13.960 1.00 94.62 433 VAL A C 1
ATOM 3437 O O . VAL A 1 433 ? -11.131 -5.132 13.161 1.00 94.62 433 VAL A O 1
ATOM 3440 N N . ILE A 1 434 ? -11.504 -3.220 14.284 1.00 93.88 434 ILE A N 1
ATOM 3441 C CA . ILE A 1 434 ? -12.832 -2.949 13.727 1.00 93.88 434 ILE A CA 1
ATOM 3442 C C . ILE A 1 434 ? -12.841 -1.561 13.087 1.00 93.88 434 ILE A C 1
ATOM 3444 O O . ILE A 1 434 ? -12.771 -0.535 13.769 1.00 93.88 434 ILE A O 1
ATOM 3448 N N . GLU A 1 435 ? -12.944 -1.541 11.763 1.00 91.12 435 GLU A N 1
ATOM 3449 C CA . GLU A 1 435 ? -13.012 -0.324 10.960 1.00 91.12 435 GLU A CA 1
ATOM 3450 C C . GLU A 1 435 ? -13.956 -0.553 9.775 1.00 91.12 435 GLU A C 1
ATOM 3452 O O . GLU A 1 435 ? -13.957 -1.622 9.165 1.00 91.12 435 GLU A O 1
ATOM 3457 N N . SER A 1 436 ? -14.821 0.422 9.502 1.00 89.25 436 SER A N 1
ATOM 3458 C CA . SER A 1 436 ? -15.946 0.259 8.578 1.00 89.25 436 SER A CA 1
ATOM 3459 C C . SER A 1 436 ? -15.534 -0.054 7.138 1.00 89.25 436 SER A C 1
ATOM 3461 O O . SER A 1 436 ? -16.188 -0.884 6.504 1.00 89.25 436 SER A O 1
ATOM 3463 N N . TYR A 1 437 ? -14.452 0.543 6.626 1.00 89.94 437 TYR A N 1
ATOM 3464 C CA . TYR A 1 437 ? -13.925 0.201 5.309 1.00 89.94 437 TYR A CA 1
ATOM 3465 C C . TYR A 1 437 ? -13.422 -1.241 5.284 1.00 89.94 437 TYR A C 1
ATOM 3467 O O . TYR A 1 437 ? -13.895 -1.999 4.441 1.00 89.94 437 TYR A O 1
ATOM 3475 N N . LEU A 1 438 ? -12.581 -1.668 6.229 1.00 92.38 438 LEU A N 1
ATOM 3476 C CA . LEU A 1 438 ? -12.086 -3.051 6.287 1.00 92.38 438 LEU A CA 1
ATOM 3477 C C . LEU A 1 438 ? -13.226 -4.068 6.431 1.00 92.38 438 LEU A C 1
ATOM 3479 O O . LEU A 1 438 ? -13.257 -5.065 5.718 1.00 92.38 438 LEU A O 1
ATOM 3483 N N . MET A 1 439 ? -14.214 -3.785 7.279 1.00 91.38 439 MET A N 1
ATOM 3484 C CA . MET A 1 439 ? -15.387 -4.647 7.473 1.00 91.38 439 MET A CA 1
ATOM 3485 C C . MET A 1 439 ? -16.294 -4.738 6.235 1.00 91.38 439 MET A C 1
ATOM 3487 O O . MET A 1 439 ? -17.104 -5.658 6.142 1.00 91.38 439 MET A O 1
ATOM 3491 N N . SER A 1 440 ? -16.186 -3.789 5.299 1.00 90.06 440 SER A N 1
ATOM 3492 C CA . SER A 1 440 ? -16.941 -3.795 4.038 1.00 90.06 440 SER A CA 1
ATOM 3493 C C . SER A 1 440 ? -16.266 -4.587 2.914 1.00 90.06 440 SER A C 1
ATOM 3495 O O . SER A 1 440 ? -16.893 -4.823 1.882 1.00 90.06 440 SER A O 1
ATOM 3497 N N . GLN A 1 441 ? -15.006 -4.994 3.096 1.00 90.31 441 GLN A N 1
ATOM 3498 C CA . GLN A 1 441 ? -14.246 -5.718 2.082 1.00 90.31 441 GLN A CA 1
ATOM 3499 C C . GLN A 1 441 ? -14.518 -7.221 2.148 1.00 90.31 441 GLN A C 1
ATOM 3501 O O . GLN A 1 441 ? -14.658 -7.798 3.227 1.00 90.31 441 GLN A O 1
ATOM 3506 N N . ASP A 1 442 ? -14.510 -7.873 0.987 1.00 91.19 442 ASP A N 1
ATOM 3507 C CA . ASP A 1 442 ? -14.379 -9.326 0.911 1.00 91.19 442 ASP A CA 1
ATOM 3508 C C . ASP A 1 442 ? -12.898 -9.678 0.758 1.00 91.19 442 ASP A C 1
ATOM 3510 O O . ASP A 1 442 ? -12.299 -9.440 -0.291 1.00 91.19 442 ASP A O 1
ATOM 3514 N N . PHE A 1 443 ? -12.302 -10.218 1.822 1.00 91.50 443 PHE A N 1
ATOM 3515 C CA . PHE A 1 443 ? -10.900 -10.638 1.825 1.00 91.50 443 PHE A CA 1
ATOM 3516 C C . PHE A 1 443 ? -10.693 -12.052 1.265 1.00 91.50 443 PHE A C 1
ATOM 3518 O O . PHE A 1 443 ? -9.555 -12.441 1.023 1.00 91.50 443 PHE A O 1
ATOM 3525 N N . ALA A 1 444 ? -11.754 -12.841 1.049 1.00 92.69 444 ALA A N 1
ATOM 3526 C CA . ALA A 1 444 ? -11.612 -14.215 0.568 1.00 92.69 444 ALA A CA 1
ATOM 3527 C C . ALA A 1 444 ? -10.986 -14.339 -0.841 1.00 92.69 444 ALA A C 1
ATOM 3529 O O . ALA A 1 444 ? -10.222 -15.285 -1.047 1.00 92.69 444 ALA A O 1
ATOM 3530 N N . PRO A 1 445 ? -11.284 -13.455 -1.818 1.00 94.12 445 PRO A N 1
ATOM 3531 C CA . PRO A 1 445 ? -10.732 -13.574 -3.164 1.00 94.12 445 PRO A CA 1
ATOM 3532 C C . PRO A 1 445 ? -9.439 -12.777 -3.403 1.00 94.12 445 PRO A C 1
ATOM 3534 O O . PRO A 1 445 ? -8.838 -12.938 -4.467 1.00 94.12 445 PRO A O 1
ATOM 3537 N N . ILE A 1 446 ? -9.026 -11.907 -2.476 1.00 93.25 446 ILE A N 1
ATOM 3538 C CA . ILE A 1 446 ? -7.873 -11.013 -2.671 1.00 93.25 446 ILE A CA 1
ATOM 3539 C C . ILE A 1 446 ? -6.571 -11.649 -2.161 1.00 93.25 446 ILE A C 1
ATOM 3541 O O . ILE A 1 446 ? -6.591 -12.549 -1.323 1.00 93.25 446 ILE A O 1
ATOM 3545 N N . THR A 1 447 ? -5.426 -11.200 -2.677 1.00 93.50 447 THR A N 1
ATOM 3546 C CA . THR A 1 447 ? -4.102 -11.692 -2.255 1.00 93.50 447 THR A CA 1
ATOM 3547 C C . THR A 1 447 ? -3.692 -11.131 -0.891 1.00 93.50 447 THR A C 1
ATOM 3549 O O . THR A 1 447 ? -4.231 -10.122 -0.434 1.00 93.50 447 THR A O 1
ATOM 3552 N N . GLU A 1 448 ? -2.694 -11.750 -0.250 1.00 92.31 448 GLU A N 1
ATOM 3553 C CA . GLU A 1 448 ? -2.098 -11.226 0.991 1.00 92.31 448 GLU A CA 1
ATOM 3554 C C . GLU A 1 448 ? -1.530 -9.810 0.792 1.00 92.31 448 GLU A C 1
ATOM 3556 O O . GLU A 1 448 ? -1.761 -8.934 1.625 1.00 92.31 448 GLU A O 1
ATOM 3561 N N . ASP A 1 449 ? -0.885 -9.552 -0.350 1.00 89.12 449 ASP A N 1
ATOM 3562 C CA . ASP A 1 449 ? -0.373 -8.224 -0.704 1.00 89.12 449 ASP A CA 1
ATOM 3563 C C . ASP A 1 449 ? -1.500 -7.187 -0.796 1.00 89.12 449 ASP A C 1
ATOM 3565 O O . ASP A 1 449 ? -1.392 -6.097 -0.234 1.00 89.12 449 ASP A O 1
ATOM 3569 N N . GLU A 1 450 ? -2.617 -7.524 -1.454 1.00 92.38 450 GLU A N 1
ATOM 3570 C CA . GLU A 1 450 ? -3.770 -6.623 -1.520 1.00 92.38 450 GLU A CA 1
ATOM 3571 C C . GLU A 1 450 ? -4.363 -6.372 -0.136 1.00 92.38 450 GLU A C 1
ATOM 3573 O O . GLU A 1 450 ? -4.692 -5.232 0.192 1.00 92.38 450 GLU A O 1
ATOM 3578 N N . ALA A 1 451 ? -4.479 -7.417 0.688 1.00 92.94 451 ALA A N 1
ATOM 3579 C CA . ALA A 1 451 ? -4.993 -7.297 2.043 1.00 92.94 451 ALA A CA 1
ATOM 3580 C C . ALA A 1 451 ? -4.139 -6.330 2.878 1.00 92.94 451 ALA A C 1
ATOM 3582 O O . ALA A 1 451 ? -4.682 -5.420 3.510 1.00 92.94 451 ALA A O 1
ATOM 3583 N N . CYS A 1 452 ? -2.812 -6.464 2.816 1.00 90.62 452 CYS A N 1
ATOM 3584 C CA . CYS A 1 452 ? -1.868 -5.551 3.457 1.00 90.62 452 CYS A CA 1
ATOM 3585 C C . CYS A 1 452 ? -2.034 -4.113 2.950 1.00 90.62 452 CYS A C 1
ATOM 3587 O O . CYS A 1 452 ? -2.147 -3.188 3.755 1.00 90.62 452 CYS A O 1
ATOM 3589 N N . LEU A 1 453 ? -2.119 -3.907 1.632 1.00 90.69 453 LEU A N 1
ATOM 3590 C CA . LEU A 1 453 ? -2.300 -2.574 1.047 1.00 90.69 453 LEU A CA 1
ATOM 3591 C C . LEU A 1 453 ? -3.637 -1.937 1.451 1.00 90.69 453 LEU A C 1
ATOM 3593 O O . LEU A 1 453 ? -3.667 -0.749 1.773 1.00 90.69 453 LEU A O 1
ATOM 3597 N N . ARG A 1 454 ? -4.731 -2.707 1.511 1.00 92.06 454 ARG A N 1
ATOM 3598 C CA . ARG A 1 454 ? -6.039 -2.226 1.991 1.00 92.06 454 ARG A CA 1
ATOM 3599 C C . ARG A 1 454 ? -5.994 -1.850 3.472 1.00 92.06 454 ARG A C 1
ATOM 3601 O O . ARG A 1 454 ? -6.498 -0.789 3.840 1.00 92.06 454 ARG A O 1
ATOM 3608 N N . ILE A 1 455 ? -5.336 -2.651 4.315 1.00 90.56 455 ILE A N 1
ATOM 3609 C CA . ILE A 1 455 ? -5.112 -2.317 5.733 1.00 90.56 455 ILE A CA 1
ATOM 3610 C C . ILE A 1 455 ? -4.313 -1.018 5.855 1.00 90.56 455 ILE A C 1
ATOM 3612 O O . ILE A 1 455 ? -4.724 -0.126 6.596 1.00 90.56 455 ILE A O 1
ATOM 3616 N N . LEU A 1 456 ? -3.237 -0.867 5.082 1.00 87.75 456 LEU A N 1
ATOM 3617 C CA . LEU A 1 456 ? -2.393 0.331 5.064 1.00 87.75 456 LEU A CA 1
ATOM 3618 C C . LEU A 1 456 ? -3.104 1.573 4.521 1.00 87.75 456 LEU A C 1
ATOM 362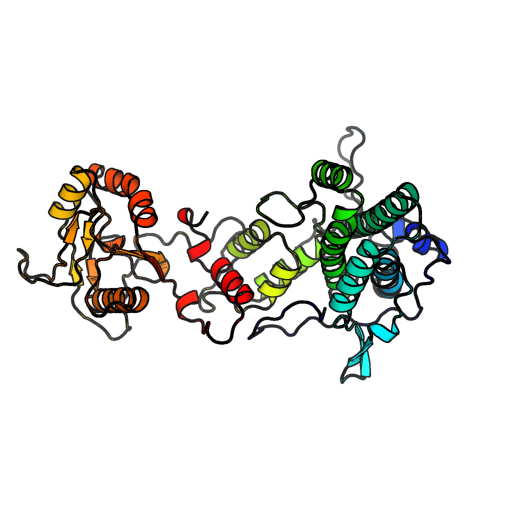0 O O . LEU A 1 456 ? -2.736 2.690 4.894 1.00 87.75 456 LEU A O 1
ATOM 3624 N N . CYS A 1 457 ? -4.099 1.407 3.650 1.00 88.88 457 CYS A N 1
ATOM 3625 C CA . CYS A 1 457 ? -4.940 2.494 3.148 1.00 88.88 457 CYS A CA 1
ATOM 3626 C C . CYS A 1 457 ? -6.090 2.845 4.104 1.00 88.88 457 CYS A C 1
ATOM 3628 O O . CYS A 1 457 ? -6.666 3.924 3.979 1.00 88.88 457 CYS A O 1
ATOM 3630 N N . SER A 1 458 ? -6.414 1.978 5.067 1.00 88.81 458 SER A N 1
ATOM 3631 C CA . SER A 1 458 ? -7.499 2.216 6.018 1.00 88.81 458 SER A CA 1
ATOM 3632 C C . SER A 1 458 ? -7.218 3.404 6.942 1.00 88.81 458 SER A C 1
ATOM 3634 O O . SER A 1 458 ? -6.082 3.816 7.185 1.00 88.81 458 SER A O 1
ATOM 3636 N N . ARG A 1 459 ? -8.280 3.946 7.541 1.00 85.31 459 ARG A N 1
ATOM 3637 C CA . ARG A 1 459 ? -8.154 5.014 8.543 1.00 85.31 459 ARG A CA 1
ATOM 3638 C C . ARG A 1 459 ? -7.544 4.527 9.851 1.00 85.31 459 ARG A C 1
ATOM 3640 O O . ARG A 1 459 ? -7.034 5.340 10.623 1.00 85.31 459 ARG A O 1
ATOM 3647 N N . TRP A 1 460 ? -7.636 3.227 10.124 1.00 87.88 460 TRP A N 1
ATOM 3648 C CA . TRP A 1 460 ? -7.078 2.629 11.328 1.00 87.88 460 TRP A CA 1
ATOM 3649 C C . TRP A 1 460 ? -5.548 2.711 11.328 1.00 87.88 460 TRP A C 1
ATOM 3651 O O . TRP A 1 460 ? -4.984 3.171 12.317 1.00 87.88 460 TRP A O 1
ATOM 3661 N N . SER A 1 461 ? -4.895 2.410 10.201 1.00 86.94 461 SER A N 1
ATOM 3662 C CA . SER A 1 461 ? -3.429 2.454 10.069 1.00 86.94 461 SER A CA 1
ATOM 3663 C C . SER A 1 461 ? -2.834 3.871 10.069 1.00 86.94 461 SER A C 1
ATOM 3665 O O . SER A 1 461 ? -1.622 4.041 10.003 1.00 86.94 461 SER A O 1
ATOM 3667 N N . GLY A 1 462 ? -3.672 4.912 10.079 1.00 78.12 462 GLY A N 1
ATOM 3668 C CA . GLY A 1 462 ? -3.242 6.307 10.195 1.00 78.12 462 GLY A CA 1
ATOM 3669 C C . GLY A 1 462 ? -3.125 6.806 11.639 1.00 78.12 462 GLY A C 1
ATOM 3670 O O . GLY A 1 462 ? -2.920 8.001 11.847 1.00 78.12 462 GLY A O 1
ATOM 3671 N N . ARG A 1 463 ? -3.320 5.943 12.643 1.00 76.62 463 ARG A N 1
ATOM 3672 C CA . ARG A 1 463 ? -3.388 6.334 14.059 1.00 76.62 463 ARG A CA 1
ATOM 3673 C C . ARG A 1 463 ? -2.046 6.137 14.759 1.00 76.62 463 ARG A C 1
ATOM 3675 O O . ARG A 1 463 ? -1.284 5.249 14.425 1.00 76.62 463 ARG A O 1
ATOM 3682 N N . LEU A 1 464 ? -1.763 6.962 15.768 1.00 68.19 464 LEU A N 1
ATOM 3683 C CA . LEU A 1 464 ? -0.439 7.025 16.409 1.00 68.19 464 LEU A CA 1
ATOM 3684 C C . LEU A 1 464 ? 0.067 5.664 16.929 1.00 68.19 464 LEU A C 1
ATOM 3686 O O . LEU A 1 464 ? 1.255 5.397 16.867 1.00 68.19 464 LEU A O 1
ATOM 3690 N N . TRP A 1 465 ? -0.822 4.818 17.446 1.00 70.00 465 TRP A N 1
ATOM 3691 C CA . TRP A 1 465 ? -0.466 3.535 18.064 1.00 70.00 465 TRP A CA 1
ATOM 3692 C C . TRP A 1 465 ? -0.322 2.374 17.070 1.00 70.00 465 TRP A C 1
ATOM 3694 O O . TRP A 1 465 ? -0.194 1.230 17.498 1.00 70.00 465 TRP A O 1
ATOM 3704 N N . THR A 1 466 ? -0.398 2.640 15.763 1.00 71.31 466 THR A N 1
ATOM 3705 C CA . THR A 1 466 ? -0.121 1.644 14.716 1.00 71.31 466 THR A CA 1
ATOM 3706 C C . THR A 1 466 ? 1.293 1.769 14.137 1.00 71.31 466 THR A C 1
ATOM 3708 O O . THR A 1 466 ? 1.578 1.093 13.153 1.00 71.31 466 THR A O 1
ATOM 3711 N N . PHE A 1 467 ? 2.142 2.633 14.710 1.00 58.38 467 PHE A N 1
ATOM 3712 C CA . PHE A 1 467 ? 3.522 2.903 14.286 1.00 58.38 467 PHE A CA 1
ATOM 3713 C C . PHE A 1 467 ? 4.539 2.534 15.363 1.00 58.38 467 PHE A C 1
ATOM 3715 O O . PHE A 1 467 ? 4.209 2.693 16.564 1.00 58.38 467 PHE A O 1
#

Foldseek 3Di:
DQQFDAWPAFPDDPDWAFQLAPDAQPPPPDDLVCVCVVVVDDPLQLFFQDDDDDDDDDDDDDDDRDDGRPDAQSVVARVCCNRLPQVLLCLLLVHRDGPVVQWDQDPVRGITGHCNCVVVSLVVSLCCLVVDPPDDLVVSVVSLVSSVCSLVVSLVSLQRNQNPQPPDDLDRPPSHDLSSNLVSLLVSLVSVLSSCSSCCVRCVPVSVVVCVVQVADNDDDDLDQHSSDRCSLVSVLLVLCVVLQAALLLSLVCVRGPVRSSLSVNVSRDRAFPSVDGRPVHDNNDGPLLCPDLVPAAADAPDPPDDAFKEAEDQVVLLVLLVVLWFKWWFLDWDLPDPVRGIYTDIDTDDLVAAEEEEAEDSSVRNAHLPHLMHGPRVSVVVQVVRCVVVVHPDTHIYHDCRRGQDNDDPVSNVSCVVCVVVRNVSHPYYHYDYDRLVPDDPPVTDPSVNVSSVCSGPSCVDPVVD

pLDDT: mean 84.14, std 14.73, range [29.16, 98.0]

Radius of gyration: 28.83 Å; chains: 1; bounding box: 72×61×77 Å

Organism: NCBI:txid1849047

Sequence (467 aa):
MDHCPLPYNFVHPPVKVKCFSIDEYPYGEVDFLEYPASRGWKHSDLNGYSQIHHGIETTISSMAPQPGPVRTPTERNPTFQTWAFFGLMSEVFQKQVTRASFISVGEDGQEYIDTSVFPKLVRDFIFQVRAQSDGGPEEQEAKSWKCIDVVLSCLQQMKDLISGVQARDGVAPEILDEALALSLEILLNDLLPAMTQAYETIIPQELSEYLDKEGIVLEGDSPAQNPTEVPFLSLYFQRRLKEDGWCTTEIERIYHSMPSPPSRYYISMLDRPQPELSHKDCTSSSCIYWGMKETKYITKHTTDDCACEDVAMPQVDVEAILEHGSYPLIVPDLTNAGPDGKLYVKMVPSSPERKYVAISHVWADGMGNPGANMIPLCLFKHLSKMVREAFGAASDVYFWFDTLCFPLKPDEAYKKAMEAMRDTYEHADLVLVIESYLMSQDFAPITEDEACLRILCSRWSGRLWTF

InterPro domains:
  IPR010730 Heterokaryon incompatibility [PF06985] (356-434)